Protein 3OC9 (pdb70)

CATH classification: 3.90.550.10

Radius of gyration: 22.31 Å; Cα contacts (8 Å, |Δi|>4): 814; chains: 1; bounding box: 50×55×75 Å

Secondary structure (DSSP, 8-state):
--B----GGGTS---HHHHHHHHHHHHTT-EEEEEE--SB-TTTT--SBGGG-EE-SSS-EEHHHHHHHHHHHHHHHHHHHH--S----EEEEEE-TTTHHHHHHHHHHTGGGGS-TTSEEEEEPPEEE-B-TTSPBPEEETTEE-EEE--GGGHHHHHHHTTHHHHHHHHT--EEEEE-TTBTT--SS-HHHHHHHHHTT-SEEEEEEE--STT-S--EEEEETTEEEEEPGGG--TTTT-B-TTS-BSS-EEEEEEEEEEHHHHHHHTT--PPPEEEEE---EE-TTSPEE--SS--EEEEE--GGGGGGG-S-EEEEE--HHHH--B----TTSSSSSHHHHHHHHHHHHHHHHHHTT-EEE-SS---EEE-TTT-SSSGGGGGGTT-EEES-EEE-

Organism: Entamoeba histolytica (strain ATCC 30459 / HM-1:IMSS / ABRM) (NCBI:txid294381)

Solvent-accessible surface area: 19913 Å² total; per-residue (Å²): 154,78,103,66,15,127,10,32,25,99,121,73,82,56,57,136,125,15,15,95,85,0,6,51,4,1,11,86,25,66,2,0,0,4,8,46,3,28,60,94,4,58,171,17,85,42,113,74,0,20,0,27,31,81,2,64,14,93,72,83,21,5,10,3,42,12,18,0,19,17,0,32,25,0,23,59,16,0,31,114,96,38,168,98,91,138,18,71,0,17,2,1,0,15,6,20,84,121,26,44,131,68,0,74,81,34,2,116,149,91,135,34,34,58,12,41,71,126,5,22,47,27,5,54,26,41,42,73,50,1,34,49,140,154,51,52,73,21,116,120,61,97,146,34,46,58,72,8,55,33,10,83,3,3,14,5,107,8,1,93,95,65,31,11,14,142,52,0,90,138,100,28,4,115,17,1,0,14,20,46,20,27,19,12,6,5,26,6,0,2,0,21,0,0,0,0,0,18,83,60,110,7,31,0,0,0,1,0,2,81,15,56,117,99,96,23,170,16,17,0,1,0,61,61,175,138,89,15,72,24,15,62,68,117,102,32,68,129,106,5,19,45,103,92,134,114,39,78,18,57,14,24,2,0,20,21,31,3,2,0,2,17,9,62,1,2,72,106,4,10,123,86,97,25,71,154,53,110,23,113,89,52,3,39,77,93,54,116,85,56,107,85,58,144,35,129,72,89,29,0,40,46,102,26,32,28,27,25,32,0,0,25,54,3,101,101,43,4,5,14,46,14,104,92,98,37,2,70,6,7,0,100,9,37,105,143,82,107,125,43,7,23,75,32,1,49,119,55,11,16,135,12,7,20,89,19,0,114,122,16,33,8,97,23,54,86,103,83,15,93,38,0,1,8,4,13,80,90,7,5,24,46,47,24,0,162,133,31,152,58,120,108,18,124,1,85,29,82,34,94

Sequence (400 aa):
TYQPVDITTNTIPVTKEHYYRGLEELISQGKTALITPAGGQGSRLLGFEHPKGMFVLPFEIIPKSIFQMMTSERLLRLQELASSEYSHQKNVMIHWFLLMTTNEETTIEEINNNYFKEHQYFGLSSEEQIIHCFPQGMLPVVDFNGKILYEKKDKPYMAPNGHGGLFKKALKDNGILEFMNEKGIKYSVAHNVDDNILCKDVDPNMIGYMDLLQSEICIKIVKKGFKEEKVGVLVKEQERIKVVEYYTELTDELNKQLSNGEFIIYNCGHISINGYSTSSSFLEKAAEYQLPYHIIAKKKVPFVNEQGIVIHPSENNGIKKEIFFFDVFPLATKVSIIFEIQRFIEFSALKNSLNESFDNVNTVKRRDWYRLNIYYLKKAGAIVDDSKSPICEISFRKSFEEEGLKEFKGKTIQLPFILQ

Nearest PDB structures (foldseek):
  3oc9-assembly1_A  TM=1.003E+00  e=1.406E-89  Entamoeba histolytica HM-1:IMSS
  8yp3-assembly4_D  TM=9.146E-01  e=4.774E-46  Spodoptera frugiperda
  1jvg-assembly1_B  TM=9.143E-01  e=2.271E-45  Homo sapiens
  1jvd-assembly1_B  TM=9.186E-01  e=1.548E-44  Homo sapiens
  1jvd-assembly1_A  TM=9.112E-01  e=2.927E-43  Homo sapiens

InterPro domains:
  IPR002618 UDPGP family [PF01704] (30-335)
  IPR029044 Nucleotide-diphospho-sugar transferases [G3DSA:3.90.550.10] (1-401)
  IPR029044 Nucleotide-diphospho-sugar transferases [SSF53448] (10-400)
  IPR039741 UDP-sugar pyrophosphorylase [PTHR11952] (19-397)

Structure (mmCIF, N/CA/C/O backbone):
data_3OC9
#
_entry.id   3OC9
#
_cell.length_a   76.520
_cell.length_b   77.540
_cell.length_c   86.870
_cell.angle_alpha   90.000
_cell.angle_beta   90.000
_cell.angle_gamma   90.000
#
_symmetry.space_group_name_H-M   'P 21 21 21'
#
loop_
_entity.id
_entity.type
_entity.pdbx_description
1 polymer 'UDP-N-acetylglucosamine pyrophosphorylase'
2 non-polymer 'SULFATE ION'
3 non-polymer 1,2-ETHANEDIOL
4 water water
#
loop_
_atom_site.group_PDB
_atom_site.id
_atom_site.type_symbol
_atom_site.label_atom_id
_atom_site.label_alt_id
_atom_site.label_comp_id
_atom_site.label_asym_id
_atom_site.label_entity_id
_atom_site.label_seq_id
_atom_site.pdbx_PDB_ins_code
_atom_site.Cartn_x
_atom_site.Cartn_y
_atom_site.Cartn_z
_atom_site.occupancy
_atom_site.B_iso_or_equiv
_atom_site.auth_seq_id
_atom_site.auth_comp_id
_atom_site.auth_asym_id
_atom_site.auth_atom_id
_atom_site.pdbx_PDB_model_num
ATOM 1 N N . THR A 1 6 ? 45.811 90.921 7.621 1.00 40.47 2 THR A N 1
ATOM 2 C CA . THR A 1 6 ? 47.290 90.873 7.412 1.00 39.74 2 THR A CA 1
ATOM 3 C C . THR A 1 6 ? 48.000 90.251 8.631 1.00 38.10 2 THR A C 1
ATOM 4 O O . THR A 1 6 ? 47.345 89.581 9.446 1.00 38.38 2 THR A O 1
ATOM 8 N N . TYR A 1 7 ? 49.315 90.454 8.760 1.00 35.70 3 TYR A N 1
ATOM 9 C CA . TYR A 1 7 ? 50.056 89.885 9.905 1.00 33.22 3 TYR A CA 1
ATOM 10 C C . TYR A 1 7 ? 49.734 90.598 11.234 1.00 31.52 3 TYR A C 1
ATOM 11 O O . TYR A 1 7 ? 49.523 91.828 11.267 1.00 30.89 3 TYR A O 1
ATOM 20 N N . GLN A 1 8 ? 49.675 89.819 12.323 1.00 29.28 4 GLN A N 1
ATOM 21 C CA . GLN A 1 8 ? 49.525 90.342 13.685 1.00 27.65 4 GLN A CA 1
ATOM 22 C C . GLN A 1 8 ? 50.642 89.787 14.612 1.00 25.71 4 GLN A C 1
ATOM 23 O O . GLN A 1 8 ? 51.175 88.706 14.336 1.00 23.95 4 GLN A O 1
ATOM 29 N N . PRO A 1 9 ? 51.004 90.531 15.683 1.00 25.27 5 PRO A N 1
ATOM 30 C CA . PRO A 1 9 ? 52.054 90.069 16.630 1.00 24.75 5 PRO A CA 1
ATOM 31 C C . PRO A 1 9 ? 51.674 88.791 17.401 1.00 24.17 5 PRO A C 1
ATOM 32 O O . PRO A 1 9 ? 50.482 88.481 17.553 1.00 24.51 5 PRO A O 1
ATOM 36 N N . VAL A 1 10 ? 52.690 88.089 17.906 1.00 22.62 6 VAL A N 1
ATOM 37 C CA . VAL A 1 10 ? 52.539 86.845 18.689 1.00 22.50 6 VAL A CA 1
ATOM 38 C C . VAL A 1 10 ? 52.967 87.114 20.153 1.00 22.96 6 VAL A C 1
ATOM 39 O O . VAL A 1 10 ? 54.065 87.632 20.372 1.00 24.33 6 VAL A O 1
ATOM 43 N N . ASP A 1 11 ? 52.133 86.754 21.141 1.00 22.77 7 ASP A N 1
ATOM 44 C CA . ASP A 1 11 ? 52.490 86.890 22.582 1.00 23.96 7 ASP A CA 1
ATOM 45 C C . ASP A 1 11 ? 53.348 85.700 23.086 1.00 22.53 7 ASP A C 1
ATOM 46 O O . ASP A 1 11 ? 53.078 84.534 22.735 1.00 22.75 7 ASP A O 1
ATOM 51 N N . ILE A 1 12 ? 54.347 86.006 23.921 1.00 21.58 8 ILE A N 1
ATOM 52 C CA . ILE A 1 12 ? 55.199 84.981 24.570 1.00 21.01 8 ILE A CA 1
ATOM 53 C C . ILE A 1 12 ? 54.408 84.418 25.754 1.00 21.26 8 ILE A C 1
ATOM 54 O O . ILE A 1 12 ? 54.090 85.155 26.688 1.00 21.68 8 ILE A O 1
ATOM 59 N N . THR A 1 13 ? 54.030 83.136 25.690 1.00 20.78 9 THR A N 1
ATOM 60 C CA . THR A 1 13 ? 53.146 82.536 26.708 1.00 20.32 9 THR A CA 1
ATOM 61 C C . THR A 1 13 ? 53.742 82.617 28.130 1.00 21.14 9 THR A C 1
ATOM 62 O O . THR A 1 13 ? 53.015 82.895 29.105 1.00 21.79 9 THR A O 1
ATOM 66 N N . THR A 1 14 ? 55.047 82.365 28.239 1.00 20.30 10 THR A N 1
ATOM 67 C CA . THR A 1 14 ? 55.783 82.375 29.538 1.00 22.21 10 THR A CA 1
ATOM 68 C C . THR A 1 14 ? 55.886 83.765 30.237 1.00 22.98 10 THR A C 1
ATOM 69 O O . THR A 1 14 ? 56.293 83.852 31.418 1.00 23.47 10 THR A O 1
ATOM 73 N N . ASN A 1 15 ? 55.506 84.843 29.544 1.00 23.09 11 ASN A N 1
ATOM 74 C CA . ASN A 1 15 ? 55.405 86.179 30.185 1.00 25.11 11 ASN A CA 1
ATOM 75 C C . ASN A 1 15 ? 54.272 86.239 31.237 1.00 26.25 11 ASN A C 1
ATOM 76 O O . ASN A 1 15 ? 54.398 86.931 32.268 1.00 27.68 11 ASN A O 1
ATOM 81 N N . THR A 1 16 ? 53.164 85.550 30.973 1.00 26.09 12 THR A N 1
ATOM 82 C CA . THR A 1 16 ? 51.982 85.603 31.871 1.00 27.85 12 THR A CA 1
ATOM 83 C C . THR A 1 16 ? 51.606 84.268 32.543 1.00 27.75 12 THR A C 1
ATOM 84 O O . THR A 1 16 ? 50.895 84.248 33.556 1.00 28.20 12 THR A O 1
ATOM 88 N N . ILE A 1 17 ? 52.054 83.157 31.954 1.00 27.29 13 ILE A N 1
ATOM 89 C CA . ILE A 1 17 ? 51.918 81.831 32.560 1.00 26.86 13 ILE A CA 1
ATOM 90 C C . ILE A 1 17 ? 53.343 81.300 32.823 1.00 26.55 13 ILE A C 1
ATOM 91 O O . ILE A 1 17 ? 54.005 80.755 31.928 1.00 25.39 13 ILE A O 1
ATOM 96 N N . PRO A 1 18 ? 53.840 81.472 34.057 1.00 27.15 14 PRO A N 1
ATOM 97 C CA . PRO A 1 18 ? 55.241 81.183 34.322 1.00 26.98 14 PRO A CA 1
ATOM 98 C C . PRO A 1 18 ? 55.547 79.671 34.339 1.00 26.06 14 PRO A C 1
ATOM 99 O O . PRO A 1 18 ? 54.645 78.862 34.600 1.00 25.03 14 PRO A O 1
ATOM 103 N N . VAL A 1 19 ? 56.797 79.329 34.020 1.00 26.24 15 VAL A N 1
ATOM 104 C CA . VAL A 1 19 ? 57.322 77.956 34.203 1.00 26.59 15 VAL A CA 1
ATOM 105 C C . VAL A 1 19 ? 57.657 77.766 35.686 1.00 27.05 15 VAL A C 1
ATOM 106 O O . VAL A 1 19 ? 58.485 78.508 36.246 1.00 28.38 15 VAL A O 1
ATOM 110 N N . THR A 1 20 ? 57.014 76.785 36.315 1.00 27.51 16 THR A N 1
ATOM 111 C CA . THR A 1 20 ? 57.115 76.580 37.777 1.00 28.21 16 THR A CA 1
ATOM 112 C C . THR A 1 20 ? 57.746 75.225 38.125 1.00 28.52 16 THR A C 1
ATOM 113 O O . THR A 1 20 ? 57.880 74.356 37.256 1.00 26.81 16 THR A O 1
ATOM 117 N N . LYS A 1 21 ? 58.079 75.021 39.404 1.00 29.37 17 LYS A N 1
ATOM 118 C CA . LYS A 1 21 ? 58.534 73.682 39.846 1.00 30.59 17 LYS A CA 1
ATOM 119 C C . LYS A 1 21 ? 57.495 72.565 39.633 1.00 30.64 17 LYS A C 1
ATOM 120 O O . LYS A 1 21 ? 57.885 71.411 39.380 1.00 30.60 17 LYS A O 1
ATOM 126 N N . GLU A 1 22 ? 56.195 72.887 39.713 1.00 31.31 18 GLU A N 1
ATOM 127 C CA . GLU A 1 22 ? 55.133 71.911 39.389 1.00 31.64 18 GLU A CA 1
ATOM 128 C C . GLU A 1 22 ? 55.324 71.335 37.957 1.00 30.50 18 GLU A C 1
ATOM 129 O O . GLU A 1 22 ? 55.200 70.109 37.748 1.00 29.26 18 GLU A O 1
ATOM 135 N N . HIS A 1 23 ? 55.659 72.205 36.997 1.00 28.60 19 HIS A N 1
ATOM 136 C CA . HIS A 1 23 ? 55.933 71.767 35.608 1.00 27.32 19 HIS A CA 1
ATOM 137 C C . HIS A 1 23 ? 57.152 70.829 35.513 1.00 26.74 19 HIS A C 1
ATOM 138 O O . HIS A 1 23 ? 57.089 69.791 34.829 1.00 26.06 19 HIS A O 1
ATOM 145 N N . TYR A 1 24 ? 58.252 71.195 36.180 1.00 25.91 20 TYR A N 1
ATOM 146 C CA . TYR A 1 24 ? 59.472 70.349 36.205 1.00 26.11 20 TYR A CA 1
ATOM 147 C C . TYR A 1 24 ? 59.172 68.919 36.706 1.00 26.53 20 TYR A C 1
ATOM 148 O O . TYR A 1 24 ? 59.559 67.930 36.070 1.00 25.11 20 TYR A O 1
ATOM 157 N N . TYR A 1 25 ? 58.492 68.802 37.850 1.00 27.72 21 TYR A N 1
ATOM 158 C CA . TYR A 1 25 ? 58.164 67.469 38.397 1.00 28.84 21 TYR A CA 1
ATOM 159 C C . TYR A 1 25 ? 57.147 66.658 37.579 1.00 28.26 21 TYR A C 1
ATOM 160 O O . TYR A 1 25 ? 57.243 65.425 37.529 1.00 28.52 21 TYR A O 1
ATOM 169 N N . ARG A 1 26 ? 56.199 67.328 36.919 1.00 27.41 22 ARG A N 1
ATOM 170 C CA . ARG A 1 26 ? 55.294 66.626 35.986 1.00 26.95 22 ARG A CA 1
ATOM 171 C C . ARG A 1 26 ? 56.075 66.055 34.778 1.00 25.77 22 ARG A C 1
ATOM 172 O O . ARG A 1 26 ? 55.750 64.969 34.253 1.00 24.37 22 ARG A O 1
ATOM 180 N N . GLY A 1 27 ? 57.103 66.794 34.347 1.00 24.78 23 GLY A N 1
ATOM 181 C CA . GLY A 1 27 ? 58.008 66.318 33.284 1.00 23.80 23 GLY A CA 1
ATOM 182 C C . GLY A 1 27 ? 58.754 65.041 33.691 1.00 23.85 23 GLY A C 1
ATOM 183 O O . GLY A 1 27 ? 58.801 64.078 32.919 1.00 22.99 23 GLY A O 1
ATOM 184 N N . LEU A 1 28 ? 59.337 65.031 34.892 1.00 23.92 24 LEU A N 1
ATOM 185 C CA . LEU A 1 28 ? 60.006 63.821 35.412 1.00 24.76 24 LEU A CA 1
ATOM 186 C C . LEU A 1 28 ? 59.039 62.620 35.521 1.00 25.45 24 LEU A C 1
ATOM 187 O O . LEU A 1 28 ? 59.426 61.483 35.218 1.00 24.65 24 LEU A O 1
ATOM 192 N N . GLU A 1 29 ? 57.796 62.873 35.944 1.00 26.26 25 GLU A N 1
ATOM 193 C CA A GLU A 1 29 ? 56.760 61.822 36.002 0.50 27.11 25 GLU A CA 1
ATOM 194 C CA B GLU A 1 29 ? 56.761 61.827 36.003 0.50 27.11 25 GLU A CA 1
ATOM 195 C C . GLU A 1 29 ? 56.471 61.204 34.623 1.00 26.64 25 GLU A C 1
ATOM 196 O O . GLU A 1 29 ? 56.436 59.969 34.471 1.00 26.41 25 GLU A O 1
ATOM 207 N N . LEU A 1 30 ? 56.265 62.052 33.615 1.00 25.52 26 LEU A N 1
ATOM 208 C CA . LEU A 1 30 ? 56.020 61.578 32.246 1.00 24.98 26 LEU A CA 1
ATOM 209 C C . LEU A 1 30 ? 57.210 60.797 31.644 1.00 24.62 26 LEU A C 1
ATOM 210 O O . LEU A 1 30 ? 56.999 59.763 30.977 1.00 24.87 26 LEU A O 1
ATOM 215 N N . ILE A 1 31 ? 58.442 61.272 31.879 1.00 23.29 27 ILE A N 1
ATOM 216 C CA . ILE A 1 31 ? 59.653 60.548 31.450 1.00 22.55 27 ILE A CA 1
ATOM 217 C C . ILE A 1 31 ? 59.698 59.153 32.127 1.00 23.59 27 ILE A C 1
ATOM 218 O O . ILE A 1 31 ? 59.928 58.145 31.455 1.00 22.72 27 ILE A O 1
ATOM 223 N N . SER A 1 32 ? 59.438 59.115 33.439 1.00 24.56 28 SER A N 1
ATOM 224 C CA . SER A 1 32 ? 59.432 57.844 34.213 1.00 26.44 28 SER A CA 1
ATOM 225 C C . SER A 1 32 ? 58.401 56.798 33.734 1.00 27.12 28 SER A C 1
ATOM 226 O O . SER A 1 32 ? 58.633 55.582 33.883 1.00 28.58 28 SER A O 1
ATOM 229 N N . GLN A 1 33 ? 57.282 57.261 33.163 1.00 27.45 29 GLN A N 1
ATOM 230 C CA . GLN A 1 33 ? 56.203 56.398 32.638 1.00 28.13 29 GLN A CA 1
ATOM 231 C C . GLN A 1 33 ? 56.439 55.898 31.200 1.00 27.73 29 GLN A C 1
ATOM 232 O O . GLN A 1 33 ? 55.592 55.192 30.633 1.00 28.49 29 GLN A O 1
ATOM 238 N N . GLY A 1 34 ? 57.592 56.250 30.627 1.00 26.96 30 GLY A N 1
ATOM 239 C CA . GLY A 1 34 ? 57.927 55.899 29.233 1.00 26.45 30 GLY A CA 1
ATOM 240 C C . GLY A 1 34 ? 57.126 56.658 28.179 1.00 25.99 30 GLY A C 1
ATOM 241 O O . GLY A 1 34 ? 56.859 56.140 27.083 1.00 26.10 30 GLY A O 1
ATOM 242 N N . LYS A 1 35 ? 56.750 57.898 28.493 1.00 25.17 31 LYS A N 1
ATOM 243 C CA . LYS A 1 35 ? 55.874 58.674 27.599 1.00 24.66 31 LYS A CA 1
ATOM 244 C C . LYS A 1 35 ? 56.600 59.752 26.763 1.00 23.24 31 LYS A C 1
ATOM 245 O O . LYS A 1 35 ? 55.928 60.584 26.153 1.00 22.70 31 LYS A O 1
ATOM 251 N N . THR A 1 36 ? 57.943 59.721 26.722 1.00 22.31 32 THR A N 1
ATOM 252 C CA . THR A 1 36 ? 58.745 60.763 26.007 1.00 21.57 32 THR A CA 1
ATOM 253 C C . THR A 1 36 ? 59.794 60.195 25.026 1.00 21.05 32 THR A C 1
ATOM 254 O O . THR A 1 36 ? 60.230 59.044 25.179 1.00 22.57 32 THR A O 1
ATOM 258 N N . ALA A 1 37 ? 60.218 61.016 24.051 1.00 20.11 33 ALA A N 1
ATOM 259 C CA . ALA A 1 37 ? 61.269 60.646 23.072 1.00 18.41 33 ALA A CA 1
ATOM 260 C C . ALA A 1 37 ? 62.076 61.855 22.578 1.00 17.85 33 ALA A C 1
ATOM 261 O O . ALA A 1 37 ? 61.590 63.007 22.664 1.00 17.93 33 ALA A O 1
ATOM 263 N N . LEU A 1 38 ? 63.278 61.586 22.037 1.00 17.44 34 LEU A N 1
ATOM 264 C CA . LEU A 1 38 ? 64.133 62.599 21.369 1.00 17.30 34 LEU A CA 1
ATOM 265 C C . LEU A 1 38 ? 64.197 62.333 19.844 1.00 17.94 34 LEU A C 1
ATOM 266 O O . LEU A 1 38 ? 64.288 61.169 19.434 1.00 17.57 34 LEU A O 1
ATOM 271 N N . ILE A 1 39 ? 64.141 63.399 19.026 1.00 17.02 35 ILE A N 1
ATOM 272 C CA . ILE A 1 39 ? 64.290 63.288 17.549 1.00 18.64 35 ILE A CA 1
ATOM 273 C C . ILE A 1 39 ? 65.411 64.231 17.080 1.00 19.34 35 ILE A C 1
ATOM 274 O O . ILE A 1 39 ? 65.328 65.431 17.349 1.00 19.17 35 ILE A O 1
ATOM 279 N N . THR A 1 40 ? 66.457 63.707 16.412 1.00 20.31 36 THR A N 1
ATOM 280 C CA . THR A 1 40 ? 67.512 64.599 15.840 1.00 23.11 36 THR A CA 1
ATOM 281 C C . THR A 1 40 ? 67.997 64.165 14.441 1.00 24.96 36 THR A C 1
ATOM 282 O O . THR A 1 40 ? 67.855 63.001 14.069 1.00 24.29 36 THR A O 1
ATOM 286 N N . PRO A 1 41 ? 68.590 65.094 13.661 1.00 27.09 37 PRO A N 1
ATOM 287 C CA . PRO A 1 41 ? 69.341 64.636 12.458 1.00 28.80 37 PRO A CA 1
ATOM 288 C C . PRO A 1 41 ? 70.807 64.267 12.767 1.00 30.76 37 PRO A C 1
ATOM 289 O O . PRO A 1 41 ? 71.402 64.801 13.718 1.00 31.02 37 PRO A O 1
ATOM 293 N N . ALA A 1 42 ? 71.399 63.369 11.977 1.00 31.34 38 ALA A N 1
ATOM 294 C CA . ALA A 1 42 ? 72.818 63.033 12.149 1.00 33.14 38 ALA A CA 1
ATOM 295 C C . ALA A 1 42 ? 73.713 64.187 11.685 1.00 34.48 38 ALA A C 1
ATOM 296 O O . ALA A 1 42 ? 74.885 64.332 12.134 1.00 32.70 38 ALA A O 1
ATOM 298 N N . GLY A 1 43 ? 73.140 64.988 10.782 1.00 35.83 39 GLY A N 1
ATOM 299 C CA . GLY A 1 43 ? 73.749 66.201 10.263 1.00 38.86 39 GLY A CA 1
ATOM 300 C C . GLY A 1 43 ? 74.267 65.989 8.855 1.00 41.06 39 GLY A C 1
ATOM 301 O O . GLY A 1 43 ? 74.484 64.852 8.427 1.00 42.55 39 GLY A O 1
ATOM 302 N N . GLY A 1 44 ? 74.466 67.083 8.127 1.00 42.71 40 GLY A N 1
ATOM 303 C CA . GLY A 1 44 ? 75.218 67.027 6.879 1.00 44.84 40 GLY A CA 1
ATOM 304 C C . GLY A 1 44 ? 76.673 66.743 7.207 1.00 46.26 40 GLY A C 1
ATOM 305 O O . GLY A 1 44 ? 77.032 66.564 8.371 1.00 46.43 40 GLY A O 1
ATOM 306 N N . GLN A 1 45 ? 77.517 66.694 6.185 1.00 48.22 41 GLN A N 1
ATOM 307 C CA . GLN A 1 45 ? 78.946 66.479 6.403 1.00 49.49 41 GLN A CA 1
ATOM 308 C C . GLN A 1 45 ? 79.565 67.710 7.091 1.00 50.07 41 GLN A C 1
ATOM 309 O O . GLN A 1 45 ? 79.187 68.849 6.790 1.00 50.19 41 GLN A O 1
ATOM 315 N N . GLY A 1 46 ? 80.488 67.480 8.028 1.00 50.23 42 GLY A N 1
ATOM 316 C CA . GLY A 1 46 ? 81.186 68.575 8.717 1.00 50.61 42 GLY A CA 1
ATOM 317 C C . GLY A 1 46 ? 82.304 69.214 7.899 1.00 51.58 42 GLY A C 1
ATOM 318 O O . GLY A 1 46 ? 83.393 69.476 8.420 1.00 51.74 42 GLY A O 1
ATOM 319 N N . SER A 1 47 ? 82.027 69.470 6.620 1.00 52.24 43 SER A N 1
ATOM 320 C CA . SER A 1 47 ? 83.034 69.942 5.659 1.00 53.30 43 SER A CA 1
ATOM 321 C C . SER A 1 47 ? 83.524 71.375 5.899 1.00 53.55 43 SER A C 1
ATOM 322 O O . SER A 1 47 ? 84.665 71.703 5.561 1.00 54.21 43 SER A O 1
ATOM 325 N N . ARG A 1 48 ? 82.666 72.219 6.473 1.00 52.91 44 ARG A N 1
ATOM 326 C CA . ARG A 1 48 ? 83.047 73.586 6.849 1.00 52.93 44 ARG A CA 1
ATOM 327 C C . ARG A 1 48 ? 84.143 73.534 7.911 1.00 52.52 44 ARG A C 1
ATOM 328 O O . ARG A 1 48 ? 85.000 74.425 7.994 1.00 53.05 44 ARG A O 1
ATOM 336 N N . LEU A 1 49 ? 84.091 72.478 8.719 1.00 51.61 45 LEU A N 1
ATOM 337 C CA A LEU A 1 49 ? 85.151 72.146 9.662 0.70 51.44 45 LEU A CA 1
ATOM 338 C CA B LEU A 1 49 ? 85.156 72.153 9.658 0.30 51.55 45 LEU A CA 1
ATOM 339 C C . LEU A 1 49 ? 86.159 71.270 8.902 1.00 52.00 45 LEU A C 1
ATOM 340 O O . LEU A 1 49 ? 86.095 71.167 7.674 1.00 52.30 45 LEU A O 1
ATOM 349 N N . GLY A 1 50 ? 87.093 70.632 9.598 1.00 51.72 46 GLY A N 1
ATOM 350 C CA . GLY A 1 50 ? 88.031 69.748 8.887 1.00 51.59 46 GLY A CA 1
ATOM 351 C C . GLY A 1 50 ? 87.502 68.342 8.615 1.00 50.62 46 GLY A C 1
ATOM 352 O O . GLY A 1 50 ? 88.282 67.432 8.339 1.00 51.24 46 GLY A O 1
ATOM 353 N N . PHE A 1 51 ? 86.178 68.175 8.643 1.00 48.92 47 PHE A N 1
ATOM 354 C CA . PHE A 1 51 ? 85.567 66.874 8.922 1.00 47.24 47 PHE A CA 1
ATOM 355 C C . PHE A 1 51 ? 84.664 66.310 7.810 1.00 46.57 47 PHE A C 1
ATOM 356 O O . PHE A 1 51 ? 83.516 66.735 7.639 1.00 45.68 47 PHE A O 1
ATOM 364 N N . GLU A 1 52 ? 85.178 65.329 7.070 1.00 45.92 48 GLU A N 1
ATOM 365 C CA . GLU A 1 52 ? 84.412 64.735 5.971 1.00 45.30 48 GLU A CA 1
ATOM 366 C C . GLU A 1 52 ? 83.604 63.503 6.423 1.00 43.60 48 GLU A C 1
ATOM 367 O O . GLU A 1 52 ? 83.763 62.393 5.886 1.00 43.79 48 GLU A O 1
ATOM 373 N N . HIS A 1 53 ? 82.733 63.728 7.410 1.00 40.84 49 HIS A N 1
ATOM 374 C CA . HIS A 1 53 ? 81.925 62.690 8.081 1.00 38.81 49 HIS A CA 1
ATOM 375 C C . HIS A 1 53 ? 80.678 63.383 8.663 1.00 36.58 49 HIS A C 1
ATOM 376 O O . HIS A 1 53 ? 80.678 64.615 8.794 1.00 36.26 49 HIS A O 1
ATOM 383 N N . PRO A 1 54 ? 79.618 62.613 9.023 1.00 34.51 50 PRO A N 1
ATOM 384 C CA . PRO A 1 54 ? 78.422 63.247 9.625 1.00 32.56 50 PRO A CA 1
ATOM 385 C C . PRO A 1 54 ? 78.767 64.070 10.874 1.00 30.98 50 PRO A C 1
ATOM 386 O O . PRO A 1 54 ? 79.587 63.649 11.685 1.00 30.55 50 PRO A O 1
ATOM 390 N N . LYS A 1 55 ? 78.131 65.233 11.015 1.00 29.78 51 LYS A N 1
ATOM 391 C CA . LYS A 1 55 ? 78.470 66.211 12.059 1.00 28.76 51 LYS A CA 1
ATOM 392 C C . LYS A 1 55 ? 78.450 65.656 13.499 1.00 26.98 51 LYS A C 1
ATOM 393 O O . LYS A 1 55 ? 79.254 66.068 14.332 1.00 26.82 51 LYS A O 1
ATOM 399 N N . GLY A 1 56 ? 77.537 64.728 13.799 1.00 25.23 52 GLY A N 1
ATOM 400 C CA . GLY A 1 56 ? 77.461 64.143 15.149 1.00 24.28 52 GLY A CA 1
ATOM 401 C C . GLY A 1 56 ? 78.741 63.438 15.616 1.00 24.22 52 GLY A C 1
ATOM 402 O O . GLY A 1 56 ? 78.975 63.272 16.824 1.00 23.65 52 GLY A O 1
ATOM 403 N N . MET A 1 57 ? 79.568 63.016 14.659 1.00 24.54 53 MET A N 1
ATOM 404 C CA . MET A 1 57 ? 80.827 62.295 14.956 1.00 25.49 53 MET A CA 1
ATOM 405 C C . MET A 1 57 ? 82.016 63.218 15.309 1.00 26.33 53 MET A C 1
ATOM 406 O O . MET A 1 57 ? 83.101 62.730 15.699 1.00 26.35 53 MET A O 1
ATOM 411 N N . PHE A 1 58 ? 81.816 64.533 15.160 1.00 26.32 54 PHE A N 1
ATOM 412 C CA . PHE A 1 58 ? 82.875 65.555 15.410 1.00 27.05 54 PHE A CA 1
ATOM 413 C C . PHE A 1 58 ? 83.294 65.622 16.866 1.00 27.24 54 PHE A C 1
ATOM 414 O O . PHE A 1 58 ? 82.444 65.748 17.746 1.00 25.94 54 PHE A O 1
ATOM 422 N N . VAL A 1 59 ? 84.609 65.546 17.118 1.00 27.60 55 VAL A N 1
ATOM 423 C CA . VAL A 1 59 ? 85.153 65.528 18.485 1.00 28.17 55 VAL A CA 1
ATOM 424 C C . VAL A 1 59 ? 85.486 66.955 18.978 1.00 28.31 55 VAL A C 1
ATOM 425 O O . VAL A 1 59 ? 86.401 67.601 18.454 1.00 29.06 55 VAL A O 1
ATOM 429 N N . LEU A 1 60 ? 84.752 67.434 19.983 1.00 28.41 56 LEU A N 1
ATOM 430 C CA . LEU A 1 60 ? 84.997 68.772 20.561 1.00 29.09 56 LEU A CA 1
ATOM 431 C C . LEU A 1 60 ? 86.336 68.829 21.336 1.00 29.23 56 LEU A C 1
ATOM 432 O O . LEU A 1 60 ? 86.573 68.002 22.208 1.00 29.20 56 LEU A O 1
ATOM 437 N N . PRO A 1 61 ? 87.200 69.832 21.048 1.00 30.17 57 PRO A N 1
ATOM 438 C CA . PRO A 1 6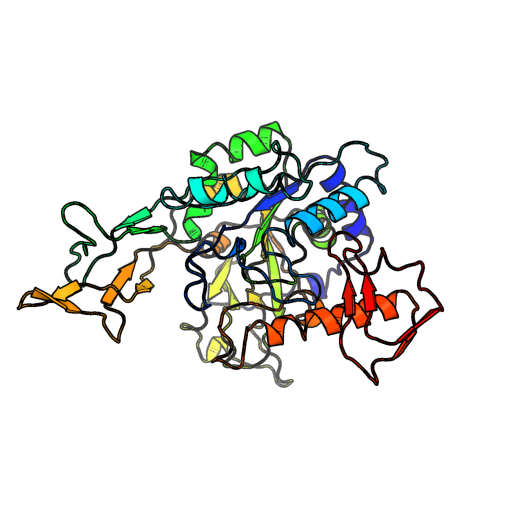1 ? 88.512 69.842 21.732 1.00 31.13 57 PRO A CA 1
ATOM 439 C C . PRO A 1 61 ? 88.506 70.409 23.165 1.00 31.04 57 PRO A C 1
ATOM 440 O O . PRO A 1 61 ? 89.220 71.378 23.446 1.00 31.75 57 PRO A O 1
ATOM 444 N N . PHE A 1 62 ? 87.741 69.787 24.062 1.00 30.28 58 PHE A N 1
ATOM 445 C CA . PHE A 1 62 ? 87.732 70.141 25.476 1.00 30.47 58 PHE A CA 1
ATOM 446 C C . PHE A 1 62 ? 88.973 69.528 26.162 1.00 30.77 58 PHE A C 1
ATOM 447 O O . PHE A 1 62 ? 89.738 68.780 25.519 1.00 31.90 58 PHE A O 1
ATOM 455 N N . GLU A 1 63 ? 89.167 69.820 27.447 1.00 30.69 59 GLU A N 1
ATOM 456 C CA . GLU A 1 63 ? 90.252 69.169 28.219 1.00 31.80 59 GLU A CA 1
ATOM 457 C C . GLU A 1 63 ? 90.065 67.644 28.248 1.00 31.32 59 GLU A C 1
ATOM 458 O O . GLU A 1 63 ? 91.048 66.887 28.233 1.00 31.70 59 GLU A O 1
ATOM 464 N N . ILE A 1 64 ? 88.802 67.219 28.304 1.00 30.57 60 ILE A N 1
ATOM 465 C CA A ILE A 1 64 ? 88.418 65.810 28.124 0.50 30.47 60 ILE A CA 1
ATOM 466 C CA B ILE A 1 64 ? 88.421 65.814 28.120 0.50 30.65 60 ILE A CA 1
ATOM 467 C C . ILE A 1 64 ? 87.591 65.725 26.825 1.00 30.13 60 ILE A C 1
ATOM 468 O O . ILE A 1 64 ? 86.404 66.085 26.807 1.00 29.28 60 ILE A O 1
ATOM 477 N N . PRO A 1 65 ? 88.212 65.268 25.717 1.00 30.63 61 PRO A N 1
ATOM 478 C CA . PRO A 1 65 ? 87.528 65.371 24.414 1.00 30.38 61 PRO A CA 1
ATOM 479 C C . PRO A 1 65 ? 86.388 64.366 24.210 1.00 29.83 61 PRO A C 1
ATOM 480 O O . PRO A 1 65 ? 86.588 63.158 24.414 1.00 30.00 61 PRO A O 1
ATOM 484 N N . LYS A 1 66 ? 85.227 64.871 23.785 1.00 28.98 62 LYS A N 1
ATOM 485 C CA . LYS A 1 66 ? 84.040 64.044 23.485 1.00 28.17 62 LYS A CA 1
ATOM 486 C C . LYS A 1 66 ? 83.323 64.476 22.197 1.00 27.31 62 LYS A C 1
ATOM 487 O O . LYS A 1 66 ? 83.317 65.658 21.857 1.00 26.63 62 LYS A O 1
ATOM 493 N N . SER A 1 67 ? 82.728 63.518 21.474 1.00 26.11 63 SER A N 1
ATOM 494 C CA . SER A 1 67 ? 81.939 63.841 20.273 1.00 25.21 63 SER A CA 1
ATOM 495 C C . SER A 1 67 ? 80.575 64.446 20.633 1.00 23.97 63 SER A C 1
ATOM 496 O O . SER A 1 67 ? 80.102 64.293 21.767 1.00 23.83 63 SER A O 1
ATOM 499 N N . ILE A 1 68 ? 79.950 65.103 19.654 1.00 23.20 64 ILE A N 1
ATOM 500 C CA . ILE A 1 68 ? 78.577 65.650 19.815 1.00 22.66 64 ILE A CA 1
ATOM 501 C C . ILE A 1 68 ? 77.592 64.514 20.174 1.00 21.96 64 ILE A C 1
ATOM 502 O O . ILE A 1 68 ? 76.776 64.652 21.111 1.00 21.61 64 ILE A O 1
ATOM 507 N N . PHE A 1 69 ? 77.668 63.392 19.447 1.00 22.65 65 PHE A N 1
ATOM 508 C CA . PHE A 1 69 ? 76.833 62.209 19.758 1.00 21.92 65 PHE A CA 1
ATOM 509 C C . PHE A 1 69 ? 77.035 61.695 21.201 1.00 22.31 65 PHE A C 1
ATOM 510 O O . PHE A 1 69 ? 76.047 61.313 21.855 1.00 21.98 65 PHE A O 1
ATOM 518 N N . GLN A 1 70 ? 78.289 61.665 21.692 1.00 21.96 66 GLN A N 1
ATOM 519 C CA . GLN A 1 70 ? 78.575 61.256 23.090 1.00 22.29 66 GLN A CA 1
ATOM 520 C C . GLN A 1 70 ? 77.936 62.211 24.144 1.00 22.03 66 GLN A C 1
ATOM 521 O O . GLN A 1 70 ? 77.416 61.727 25.160 1.00 21.60 66 GLN A O 1
ATOM 527 N N . MET A 1 71 ? 78.001 63.533 23.915 1.00 21.96 67 MET A N 1
ATOM 528 C CA A MET A 1 71 ? 77.339 64.552 24.772 0.50 22.15 67 MET A CA 1
ATOM 529 C CA B MET A 1 71 ? 77.361 64.489 24.837 0.50 21.45 67 MET A CA 1
ATOM 530 C C . MET A 1 71 ? 75.832 64.261 24.943 1.00 21.39 67 MET A C 1
ATOM 531 O O . MET A 1 71 ? 75.288 64.218 26.074 1.00 21.43 67 MET A O 1
ATOM 540 N N . THR A 1 72 ? 75.148 64.088 23.803 1.00 20.51 68 THR A N 1
ATOM 541 C CA . THR A 1 72 ? 73.707 63.756 23.794 1.00 20.15 68 THR A CA 1
ATOM 542 C C . THR A 1 72 ? 73.409 62.442 24.552 1.00 19.96 68 THR A C 1
ATOM 543 O O . THR A 1 72 ? 72.484 62.388 25.372 1.00 20.41 68 THR A O 1
ATOM 547 N N . SER A 1 73 ? 74.205 61.387 24.309 1.00 19.67 69 SER A N 1
ATOM 548 C CA . SER A 1 73 ? 74.034 60.119 25.039 1.00 20.14 69 SER A CA 1
ATOM 549 C C . SER A 1 73 ? 74.089 60.313 26.569 1.00 20.63 69 SER A C 1
ATOM 550 O O . SER A 1 73 ? 73.255 59.764 27.311 1.00 21.27 69 SER A O 1
ATOM 553 N N . GLU A 1 74 ? 75.053 61.110 27.025 1.00 20.97 70 GLU A N 1
ATOM 554 C CA . GLU A 1 74 ? 75.274 61.337 28.470 1.00 22.04 70 GLU A CA 1
ATOM 555 C C . GLU A 1 74 ? 74.139 62.153 29.133 1.00 21.34 70 GLU A C 1
ATOM 556 O O . GLU A 1 74 ? 73.721 61.857 30.273 1.00 21.01 70 GLU A O 1
ATOM 562 N N . ARG A 1 75 ? 73.616 63.151 28.414 1.00 20.61 71 ARG A N 1
ATOM 563 C CA . ARG A 1 75 ? 72.451 63.897 28.897 1.00 20.82 71 ARG A CA 1
ATOM 564 C C . ARG A 1 75 ? 71.194 62.998 29.031 1.00 20.38 71 ARG A C 1
ATOM 565 O O . ARG A 1 75 ? 70.467 63.107 30.022 1.00 20.75 71 ARG A O 1
ATOM 573 N N . LEU A 1 76 ? 70.936 62.111 28.058 1.00 19.81 72 LEU A N 1
ATOM 574 C CA . LEU A 1 76 ? 69.822 61.156 28.181 1.00 19.87 72 LEU A CA 1
ATOM 575 C C . LEU A 1 76 ? 69.991 60.216 29.402 1.00 20.89 72 LEU A C 1
ATOM 576 O O . LEU A 1 76 ? 69.020 59.955 30.133 1.00 20.99 72 LEU A O 1
ATOM 581 N N . LEU A 1 77 ? 71.213 59.718 29.627 1.00 20.80 73 LEU A N 1
ATOM 582 C CA . LEU A 1 77 ? 71.501 58.907 30.832 1.00 22.08 73 LEU A CA 1
ATOM 583 C C . LEU A 1 77 ? 71.184 59.649 32.156 1.00 22.23 73 LEU A C 1
ATOM 584 O O . LEU A 1 77 ? 70.594 59.064 33.084 1.00 23.32 73 LEU A O 1
ATOM 589 N N . ARG A 1 78 ? 71.516 60.939 32.221 1.00 22.23 74 ARG A N 1
ATOM 590 C CA . ARG A 1 78 ? 71.262 61.757 33.445 1.00 22.26 74 ARG A CA 1
ATOM 591 C C . ARG A 1 78 ? 69.768 62.050 33.669 1.00 22.32 74 ARG A C 1
ATOM 592 O O . ARG A 1 78 ? 69.282 62.001 34.811 1.00 22.38 74 ARG A O 1
ATOM 600 N N . LEU A 1 79 ? 69.052 62.374 32.581 1.00 20.99 75 LEU A N 1
ATOM 601 C CA . LEU A 1 79 ? 67.605 62.560 32.615 1.00 21.37 75 LEU A CA 1
ATOM 602 C C . LEU A 1 79 ? 66.868 61.287 33.064 1.00 22.07 75 LEU A C 1
ATOM 603 O O . LEU A 1 79 ? 65.945 61.359 33.893 1.00 22.57 75 LEU A O 1
ATOM 608 N N . GLN A 1 80 ? 67.278 60.122 32.549 1.00 21.90 76 GLN A N 1
ATOM 609 C CA . GLN A 1 80 ? 66.683 58.847 33.007 1.00 23.33 76 GLN A CA 1
ATOM 610 C C . GLN A 1 80 ? 66.867 58.634 34.529 1.00 24.59 76 GLN A C 1
ATOM 611 O O . GLN A 1 80 ? 65.939 58.199 35.220 1.00 24.62 76 GLN A O 1
ATOM 617 N N . GLU A 1 81 ? 68.063 58.956 35.010 1.00 24.93 77 GLU A N 1
ATOM 618 C CA . GLU A 1 81 ? 68.449 58.829 36.439 1.00 26.72 77 GLU A CA 1
ATOM 619 C C . GLU A 1 81 ? 67.607 59.737 37.358 1.00 26.61 77 GLU A C 1
ATOM 620 O O . GLU A 1 81 ? 67.095 59.276 38.381 1.00 27.29 77 GLU A O 1
ATOM 626 N N . LEU A 1 82 ? 67.446 61.006 36.981 1.00 25.43 78 LEU A N 1
ATOM 627 C CA . LEU A 1 82 ? 66.607 61.949 37.742 1.00 25.66 78 LEU A CA 1
ATOM 628 C C . LEU A 1 82 ? 65.137 61.491 37.858 1.00 26.50 78 LEU A C 1
ATOM 629 O O . LEU A 1 82 ? 64.528 61.574 38.950 1.00 26.57 78 LEU A O 1
ATOM 634 N N . ALA A 1 83 ? 64.573 61.022 36.742 1.00 25.64 79 ALA A N 1
ATOM 635 C CA . ALA A 1 83 ? 63.221 60.478 36.723 1.00 26.84 79 ALA A CA 1
ATOM 636 C C . ALA A 1 83 ? 63.089 59.225 37.612 1.00 28.09 79 ALA A C 1
ATOM 637 O O . ALA A 1 83 ? 62.061 59.049 38.289 1.00 28.70 79 ALA A O 1
ATOM 639 N N . SER A 1 84 ? 64.111 58.363 37.581 1.00 28.45 80 SER A N 1
ATOM 640 C CA A SER A 1 84 ? 64.112 57.131 38.392 0.70 29.52 80 SER A CA 1
ATOM 641 C CA B SER A 1 84 ? 64.154 57.138 38.395 0.30 29.39 80 SER A CA 1
ATOM 642 C C . SER A 1 84 ? 64.167 57.441 39.892 1.00 30.38 80 SER A C 1
ATOM 643 O O . SER A 1 84 ? 63.448 56.804 40.685 1.00 31.05 80 SER A O 1
ATOM 648 N N . GLU A 1 85 ? 64.995 58.413 40.279 1.00 30.81 81 GLU A N 1
ATOM 649 C CA . GLU A 1 85 ? 65.116 58.820 41.691 1.00 32.51 81 GLU A CA 1
ATOM 650 C C . GLU A 1 85 ? 63.824 59.466 42.227 1.00 33.34 81 GLU A C 1
ATOM 651 O O . GLU A 1 85 ? 63.467 59.289 43.405 1.00 33.51 81 GLU A O 1
ATOM 657 N N . TYR A 1 86 ? 63.126 60.204 41.357 1.00 32.73 82 TYR A N 1
ATOM 658 C CA . TYR A 1 86 ? 61.860 60.854 41.706 1.00 33.74 82 TYR A CA 1
ATOM 659 C C . TYR A 1 86 ? 60.688 59.874 41.902 1.00 34.70 82 TYR A C 1
ATOM 660 O O . TYR A 1 86 ? 59.967 59.952 42.906 1.00 35.70 82 TYR A O 1
ATOM 669 N N . SER A 1 87 ? 60.524 58.953 40.953 1.00 34.37 83 SER A N 1
ATOM 670 C CA . SER A 1 87 ? 59.389 58.028 40.897 1.00 35.73 83 SER A CA 1
ATOM 671 C C . SER A 1 87 ? 59.595 56.704 41.650 1.00 37.26 83 SER A C 1
ATOM 672 O O . SER A 1 87 ? 58.631 55.976 41.885 1.00 37.84 83 SER A O 1
ATOM 675 N N . HIS A 1 88 ? 60.848 56.394 41.977 1.00 38.50 84 HIS A N 1
ATOM 676 C CA . HIS A 1 88 ? 61.267 55.074 42.493 1.00 41.00 84 HIS A CA 1
ATOM 677 C C . HIS A 1 88 ? 61.053 53.907 41.505 1.00 41.79 84 HIS A C 1
ATOM 678 O O . HIS A 1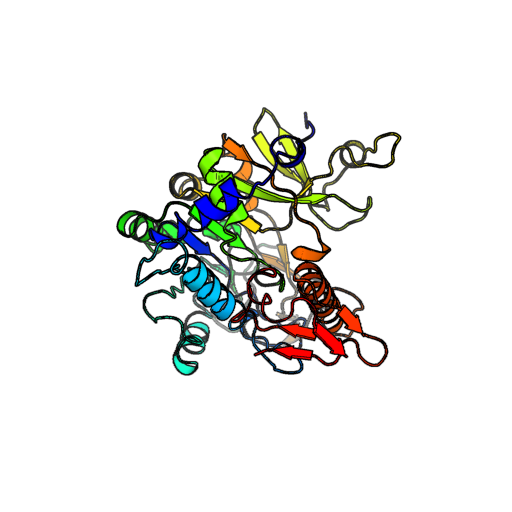 88 ? 60.991 52.733 41.916 1.00 42.75 84 HIS A O 1
ATOM 685 N N . GLN A 1 89 ? 60.952 54.237 40.216 1.00 41.89 85 GLN A N 1
ATOM 686 C CA . GLN A 1 89 ? 60.773 53.261 39.127 1.00 42.96 85 GLN A CA 1
ATOM 687 C C . GLN A 1 89 ? 62.137 52.765 38.640 1.00 42.29 85 GLN A C 1
ATOM 688 O O . GLN A 1 89 ? 63.005 53.567 38.300 1.00 40.98 85 GLN A O 1
ATOM 694 N N . LYS A 1 90 ? 62.318 51.441 38.609 1.00 42.61 86 LYS A N 1
ATOM 695 C CA . LYS A 1 90 ? 63.640 50.827 38.377 1.00 42.42 86 LYS A CA 1
ATOM 696 C C . LYS A 1 90 ? 64.233 5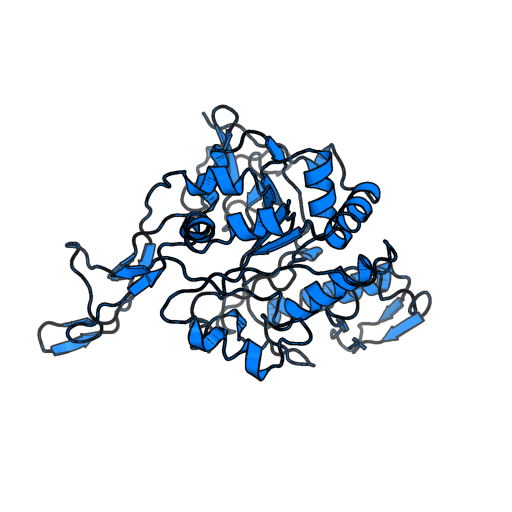1.056 36.982 1.00 41.50 86 LYS A C 1
ATOM 697 O O . LYS A 1 90 ? 65.400 51.460 36.859 1.00 42.65 86 LYS A O 1
ATOM 699 N N . ASN A 1 91 ? 63.454 50.770 35.943 1.00 39.97 87 ASN A N 1
ATOM 700 C CA . ASN A 1 91 ? 63.944 50.898 34.577 1.00 38.25 87 ASN A CA 1
ATOM 701 C C . ASN A 1 91 ? 63.198 52.043 33.904 1.00 35.94 87 ASN A C 1
ATOM 702 O O . ASN A 1 91 ? 61.979 51.971 33.709 1.00 37.39 87 ASN A O 1
ATOM 707 N N . VAL A 1 92 ? 63.926 53.104 33.587 1.00 32.21 88 VAL A N 1
ATOM 708 C CA . VAL A 1 92 ? 63.347 54.249 32.863 1.00 29.17 88 VAL A CA 1
ATOM 709 C C . VAL A 1 92 ? 64.081 54.401 31.517 1.00 27.48 88 VAL A C 1
ATOM 710 O O . VAL A 1 92 ? 65.320 54.432 31.490 1.00 25.80 88 VAL A O 1
ATOM 714 N N . MET A 1 93 ? 63.323 54.493 30.415 1.00 26.44 89 MET A N 1
ATOM 715 C CA . MET A 1 93 ? 63.918 54.537 29.054 1.00 25.94 89 MET A CA 1
ATOM 716 C C . MET A 1 93 ? 63.397 55.706 28.200 1.00 24.43 89 MET A C 1
ATOM 717 O O . MET A 1 93 ? 62.184 55.875 28.078 1.00 25.39 89 MET A O 1
ATOM 722 N N . ILE A 1 94 ? 64.315 56.492 27.626 1.00 23.05 90 ILE A N 1
ATOM 723 C CA . ILE A 1 94 ? 63.982 57.496 26.577 1.00 21.77 90 ILE A CA 1
ATOM 724 C C . ILE A 1 94 ? 64.433 57.006 25.178 1.00 21.60 90 ILE A C 1
ATOM 725 O O . ILE A 1 94 ? 65.625 56.948 24.910 1.00 21.35 90 ILE A O 1
ATOM 730 N N . HIS A 1 95 ? 63.492 56.662 24.292 1.00 20.60 91 HIS A N 1
ATOM 731 C CA . HIS A 1 95 ? 63.831 56.240 22.913 1.00 21.20 91 HIS A CA 1
ATOM 732 C C . HIS A 1 95 ? 64.327 57.453 22.065 1.00 20.57 91 HIS A C 1
ATOM 733 O O . HIS A 1 95 ? 63.810 58.566 22.230 1.00 20.44 91 HIS A O 1
ATOM 740 N N . TRP A 1 96 ? 65.324 57.227 21.191 1.00 19.89 92 TRP A N 1
ATOM 741 C CA . TRP A 1 96 ? 66.002 58.272 20.382 1.00 19.08 92 TRP A CA 1
ATOM 742 C C . TRP A 1 96 ? 65.938 57.893 18.893 1.00 19.24 92 TRP A C 1
ATOM 743 O O . TRP A 1 96 ? 66.485 56.849 18.495 1.00 19.02 92 TRP A O 1
ATOM 754 N N . PHE A 1 97 ? 65.264 58.732 18.091 1.00 18.37 93 PHE A N 1
ATOM 755 C CA . PHE A 1 97 ? 65.082 58.492 16.640 1.00 19.60 93 PHE A CA 1
ATOM 756 C C . PHE A 1 97 ? 66.025 59.455 15.878 1.00 20.01 93 PHE A C 1
ATOM 757 O O . PHE A 1 97 ? 65.925 60.685 16.038 1.00 19.14 93 PHE A O 1
ATOM 765 N N . LEU A 1 98 ? 66.932 58.884 15.069 1.00 19.69 94 LEU A N 1
ATOM 766 C CA A LEU A 1 98 ? 67.980 59.661 14.391 0.70 20.60 94 LEU A CA 1
ATOM 767 C CA B LEU A 1 98 ? 68.002 59.633 14.392 0.30 20.19 94 LEU A CA 1
ATOM 768 C C . LEU A 1 98 ? 67.789 59.616 12.885 1.00 20.88 94 LEU A C 1
ATOM 769 O O . LEU A 1 98 ? 67.924 58.554 12.267 1.00 21.32 94 LEU A O 1
ATOM 778 N N . MET A 1 99 ? 67.471 60.773 12.294 1.00 20.51 95 MET A N 1
ATOM 779 C CA . MET A 1 99 ? 67.209 60.843 10.827 1.00 21.33 95 MET A CA 1
ATOM 780 C C . MET A 1 99 ? 68.495 60.923 9.996 1.00 21.86 95 MET A C 1
ATOM 781 O O . MET A 1 99 ? 69.341 61.803 10.220 1.00 21.57 95 MET A O 1
ATOM 786 N N . THR A 1 100 ? 68.621 59.973 9.059 1.00 22.94 96 THR A N 1
ATOM 787 C CA A THR A 1 100 ? 69.791 59.906 8.179 0.70 23.84 96 THR A CA 1
ATOM 788 C CA B THR A 1 100 ? 69.784 59.767 8.202 0.30 23.38 96 THR A CA 1
ATOM 789 C C . THR A 1 100 ? 69.331 59.651 6.730 1.00 24.37 96 THR A C 1
ATOM 790 O O . THR A 1 100 ? 68.211 60.043 6.364 1.00 24.18 96 THR A O 1
ATOM 797 N N . ASN A 1 101 ? 70.180 59.063 5.893 1.00 25.76 97 ASN A N 1
ATOM 798 C CA . ASN A 1 101 ? 69.797 58.739 4.495 1.00 27.56 97 ASN A CA 1
ATOM 799 C C . ASN A 1 101 ? 70.509 57.463 4.022 1.00 28.93 97 ASN A C 1
ATOM 800 O O . ASN A 1 101 ? 71.346 56.917 4.753 1.00 28.52 97 ASN A O 1
ATOM 805 N N . GLU A 1 102 ? 70.168 56.966 2.828 1.00 30.58 98 GLU A N 1
ATOM 806 C CA . GLU A 1 102 ? 70.791 55.733 2.313 1.00 32.02 98 GLU A CA 1
ATOM 807 C C . GLU A 1 102 ? 72.322 55.784 2.190 1.00 32.76 98 GLU A C 1
ATOM 808 O O . GLU A 1 102 ? 72.986 54.743 2.310 1.00 33.35 98 GLU A O 1
ATOM 810 N N . GLU A 1 103 ? 72.888 56.966 1.955 1.00 33.06 99 GLU A N 1
ATOM 811 C CA . GLU A 1 103 ? 74.342 57.107 1.772 1.00 34.11 99 GLU A CA 1
ATOM 812 C C . GLU A 1 103 ? 75.165 57.037 3.074 1.00 33.67 99 GLU A C 1
ATOM 813 O O . GLU A 1 103 ? 76.357 56.701 3.038 1.00 34.38 99 GLU A O 1
ATOM 819 N N . THR A 1 104 ? 74.526 57.338 4.211 1.00 32.34 100 THR A N 1
ATOM 820 C CA A THR A 1 104 ? 75.260 57.464 5.477 0.70 31.79 100 THR A CA 1
ATOM 821 C CA B THR A 1 104 ? 75.203 57.531 5.492 0.30 31.29 100 THR A CA 1
ATOM 822 C C . THR A 1 104 ? 74.795 56.541 6.612 1.00 30.60 100 THR A C 1
ATOM 823 O O . THR A 1 104 ? 75.472 56.440 7.646 1.00 30.26 100 THR A O 1
ATOM 830 N N . ILE A 1 105 ? 73.673 55.843 6.432 1.00 29.56 101 ILE A N 1
ATOM 831 C CA . ILE A 1 105 ? 73.107 54.993 7.504 1.00 28.41 101 ILE A CA 1
ATOM 832 C C . ILE A 1 105 ? 74.041 53.879 8.060 1.00 28.99 101 ILE A C 1
ATOM 833 O O . ILE A 1 105 ? 74.103 53.646 9.289 1.00 27.56 101 ILE A O 1
ATOM 838 N N . GLU A 1 106 ? 74.771 53.196 7.177 1.00 29.84 102 GLU A N 1
ATOM 839 C CA . GLU A 1 106 ? 75.675 52.130 7.638 1.00 30.95 102 GLU A CA 1
ATOM 840 C C . GLU A 1 106 ? 76.828 52.679 8.509 1.00 30.39 102 GLU A C 1
ATOM 841 O O . GLU A 1 106 ? 77.167 52.087 9.553 1.00 30.15 102 GLU A O 1
ATOM 847 N N . GLU A 1 107 ? 77.422 53.802 8.085 1.00 30.08 103 GLU A N 1
ATOM 848 C CA . GLU A 1 107 ? 78.529 54.440 8.835 1.00 29.76 103 GLU A CA 1
ATOM 849 C C . GLU A 1 107 ? 78.106 54.885 10.265 1.00 28.48 103 GLU A C 1
ATOM 850 O O . GLU A 1 107 ? 78.850 54.695 11.242 1.00 27.32 103 GLU A O 1
ATOM 856 N N . ILE A 1 108 ? 76.903 55.445 10.388 1.00 27.22 104 ILE A N 1
ATOM 857 C CA . ILE A 1 108 ? 76.397 55.874 11.704 1.00 26.62 104 ILE A CA 1
ATOM 858 C C . ILE A 1 108 ? 76.080 54.689 12.633 1.00 26.44 104 ILE A C 1
ATOM 859 O O . ILE A 1 108 ? 76.448 54.699 13.808 1.00 25.36 104 ILE A O 1
ATOM 864 N N . ASN A 1 109 ? 75.426 53.654 12.099 1.00 26.38 105 ASN A N 1
ATOM 865 C CA . ASN A 1 109 ? 75.165 52.430 12.866 1.00 26.74 105 ASN A CA 1
ATOM 866 C C . ASN A 1 109 ? 76.461 51.786 13.408 1.00 26.55 105 ASN A C 1
ATOM 867 O O . ASN A 1 109 ? 76.522 51.385 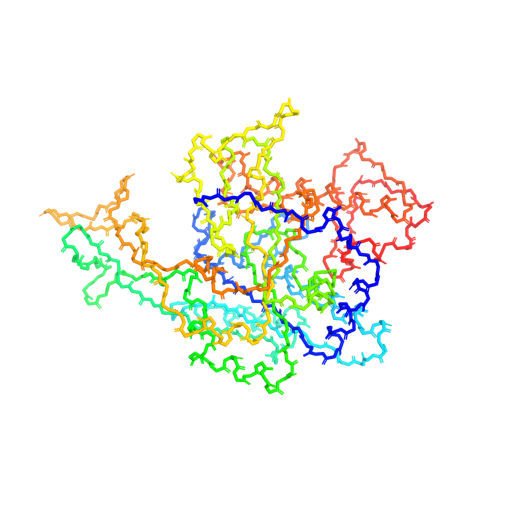14.582 1.00 25.35 105 ASN A O 1
ATOM 872 N N . ASN A 1 110 ? 77.487 51.715 12.554 1.00 27.26 106 ASN A N 1
ATOM 873 C CA A ASN A 1 110 ? 78.790 51.173 12.954 0.50 27.45 106 ASN A CA 1
ATOM 874 C CA B ASN A 1 110 ? 78.806 51.188 12.930 0.50 27.40 106 ASN A CA 1
ATOM 875 C C . ASN A 1 110 ? 79.467 52.020 14.040 1.00 26.99 106 ASN A C 1
ATOM 876 O O . ASN A 1 110 ? 80.102 51.469 14.950 1.00 26.86 106 ASN A O 1
ATOM 885 N N . TYR A 1 111 ? 79.324 53.350 13.953 1.00 26.18 107 TYR A N 1
ATOM 886 C CA . TYR A 1 111 ? 79.916 54.275 14.937 1.00 25.70 107 TYR A CA 1
ATOM 887 C C . TYR A 1 111 ? 79.369 54.000 16.348 1.00 25.50 107 TYR A C 1
ATOM 888 O O . TYR A 1 111 ? 80.152 53.850 17.299 1.00 25.22 107 TYR A O 1
ATOM 897 N N . PHE A 1 112 ? 78.042 53.879 16.480 1.00 24.43 108 PHE A N 1
ATOM 898 C CA . PHE A 1 112 ? 77.434 53.561 17.790 1.00 24.03 108 PHE A CA 1
ATOM 899 C C . PHE A 1 112 ? 77.816 52.151 18.328 1.00 24.56 108 PHE A C 1
ATOM 900 O O . PHE A 1 112 ? 78.159 51.990 19.510 1.00 24.24 108 PHE A O 1
ATOM 908 N N . LYS A 1 113 ? 77.764 51.136 17.463 1.00 24.73 109 LYS A N 1
ATOM 909 C CA . LYS A 1 113 ? 78.061 49.744 17.867 1.00 25.26 109 LYS A CA 1
ATOM 910 C C . LYS A 1 113 ? 79.486 49.579 18.417 1.00 26.35 109 LYS A C 1
ATOM 911 O O . LYS A 1 113 ? 79.708 48.955 19.469 1.00 26.29 109 LYS A O 1
ATOM 917 N N . GLU A 1 114 ? 80.456 50.122 17.707 1.00 26.51 110 GLU A N 1
ATOM 918 C CA . GLU A 1 114 ? 81.848 49.952 18.160 1.00 27.68 110 GLU A CA 1
ATOM 919 C C . GLU A 1 114 ? 82.241 50.838 19.359 1.00 27.93 110 GLU A C 1
ATOM 920 O O . GLU A 1 114 ? 83.291 50.616 19.984 1.00 28.30 110 GLU A O 1
ATOM 926 N N . HIS A 1 115 ? 81.376 51.794 19.724 1.00 27.57 111 HIS A N 1
ATOM 927 C CA . HIS A 1 115 ? 81.544 52.534 20.984 1.00 27.12 111 HIS A CA 1
ATOM 928 C C . HIS A 1 115 ? 80.633 52.006 22.122 1.00 27.11 111 HIS A C 1
ATOM 929 O O . HIS A 1 115 ? 80.486 52.671 23.156 1.00 26.49 111 HIS A O 1
ATOM 936 N N . GLN A 1 116 ? 80.057 50.806 21.945 1.00 26.45 112 GLN A N 1
ATOM 937 C CA . GLN A 1 116 ? 79.121 50.183 22.923 1.00 27.50 112 GLN A CA 1
ATOM 938 C C . GLN A 1 116 ? 78.039 51.186 23.395 1.00 27.13 112 GLN A C 1
ATOM 939 O O . GLN A 1 116 ? 77.670 51.236 24.585 1.00 26.87 112 GLN A O 1
ATOM 945 N N . TYR A 1 117 ? 77.545 51.967 22.427 1.00 26.75 113 TYR A N 1
ATOM 946 C CA . TYR A 1 117 ? 76.445 52.953 22.604 1.00 26.89 113 TYR A CA 1
ATOM 947 C C . TYR A 1 117 ? 76.633 54.032 23.690 1.00 26.33 113 TYR A C 1
ATOM 948 O O . TYR A 1 117 ? 75.654 54.648 24.145 1.00 25.54 113 TYR A O 1
ATOM 957 N N . PHE A 1 118 ? 77.889 54.299 24.061 1.00 25.22 114 PHE A N 1
ATOM 958 C CA . PHE A 1 118 ? 78.231 55.238 25.141 1.00 25.41 114 PHE A CA 1
ATOM 959 C C . PHE A 1 118 ? 77.464 54.971 26.453 1.00 25.70 114 PHE A C 1
ATOM 960 O O . PHE A 1 118 ? 77.249 55.883 27.252 1.00 25.53 114 PHE A O 1
ATOM 968 N N . GLY A 1 119 ? 77.088 53.712 26.690 1.00 25.73 115 GLY A N 1
ATOM 969 C CA . GLY A 1 119 ? 76.370 53.353 27.929 1.00 25.49 115 GLY A CA 1
ATOM 970 C C . GLY A 1 119 ? 74.847 53.268 27.835 1.00 24.80 115 GLY A C 1
ATOM 971 O O . GLY A 1 119 ? 74.193 52.848 28.798 1.00 24.71 115 GLY A O 1
ATOM 972 N N . LEU A 1 120 ? 74.281 53.676 26.691 1.00 24.29 116 LEU A N 1
ATOM 973 C CA . LEU A 1 120 ? 72.850 53.433 26.378 1.00 23.62 116 LEU A CA 1
ATOM 974 C C . LEU A 1 120 ? 72.600 51.962 25.995 1.00 25.11 116 LEU A C 1
ATOM 975 O O . LEU A 1 120 ? 73.557 51.181 25.853 1.00 24.80 116 LEU A O 1
ATOM 980 N N . SER A 1 121 ? 71.324 51.580 25.882 1.00 25.00 117 SER A N 1
ATOM 981 C CA . SER A 1 121 ? 70.942 50.243 25.392 1.00 26.45 117 SER A CA 1
ATOM 982 C C . SER A 1 121 ? 70.776 50.212 23.872 1.00 26.69 117 SER A C 1
ATOM 983 O O . SER A 1 121 ? 70.240 51.156 23.279 1.00 25.69 117 SER A O 1
ATOM 986 N N . SER A 1 122 ? 71.190 49.111 23.237 1.00 27.41 118 SER A N 1
ATOM 987 C CA . SER A 1 122 ? 70.933 48.932 21.792 1.00 27.79 118 SER A CA 1
ATOM 988 C C . SER A 1 122 ? 69.441 48.984 21.424 1.00 27.38 118 SER A C 1
ATOM 989 O O . SER A 1 122 ? 69.092 49.236 20.268 1.00 28.40 118 SER A O 1
ATOM 992 N N . GLU A 1 123 ? 68.579 48.760 22.420 1.00 26.54 119 GLU A N 1
ATOM 993 C CA A GLU A 1 123 ? 67.138 48.712 22.178 0.50 26.49 119 GLU A CA 1
ATOM 994 C CA B GLU A 1 123 ? 67.114 48.714 22.280 0.50 26.39 119 GLU A CA 1
ATOM 995 C C . GLU A 1 123 ? 66.506 50.098 22.026 1.00 25.52 119 GLU A C 1
ATOM 996 O O . GLU A 1 123 ? 65.375 50.206 21.535 1.00 25.15 119 GLU A O 1
ATOM 1007 N N . GLN A 1 124 ? 67.244 51.147 22.406 1.00 24.06 120 GLN A N 1
ATOM 1008 C CA . GLN A 1 124 ? 66.701 52.540 22.415 1.00 23.13 120 GLN A CA 1
ATOM 1009 C C . GLN A 1 124 ? 67.204 53.512 21.339 1.00 23.13 120 GLN A C 1
ATOM 1010 O O . GLN A 1 124 ? 66.736 54.650 21.293 1.00 22.71 120 GLN A O 1
ATOM 1016 N N . ILE A 1 125 ? 68.148 53.078 20.490 1.00 22.82 121 ILE A N 1
ATOM 1017 C CA A ILE A 1 125 ? 68.723 53.904 19.406 0.50 22.79 121 ILE A CA 1
ATOM 1018 C CA B ILE A 1 125 ? 68.644 53.951 19.427 0.50 22.60 121 ILE A CA 1
ATOM 1019 C C . ILE A 1 125 ? 68.133 53.442 18.076 1.00 22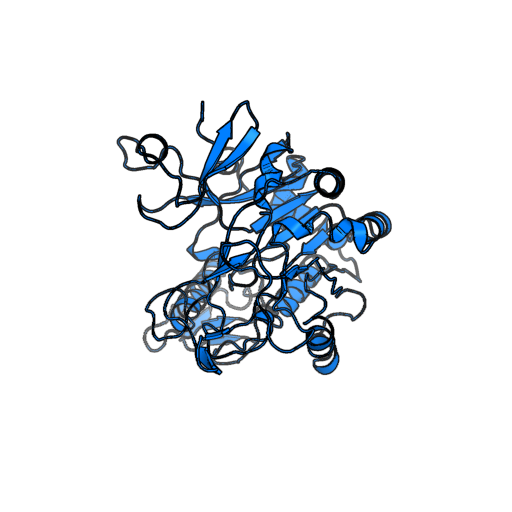.57 121 ILE A C 1
ATOM 1020 O O . ILE A 1 125 ? 68.253 52.260 17.756 1.00 22.66 121 ILE A O 1
ATOM 1029 N N . HIS A 1 126 ? 67.522 54.357 17.300 1.00 21.69 122 HIS A N 1
ATOM 1030 C CA . HIS A 1 126 ? 66.831 53.981 16.041 1.00 22.60 122 HIS A CA 1
ATOM 1031 C C . HIS A 1 126 ? 67.161 54.909 14.853 1.00 22.97 122 HIS A C 1
ATOM 1032 O O . HIS A 1 126 ? 66.525 55.973 14.696 1.00 21.57 122 HIS A O 1
ATOM 1039 N N . CYS A 1 127 ? 68.103 54.490 14.000 1.00 22.74 123 CYS A N 1
ATOM 1040 C CA . CYS A 1 127 ? 68.440 55.255 12.778 1.00 23.62 123 CYS A CA 1
ATOM 1041 C C . CYS A 1 127 ? 67.433 54.944 11.658 1.00 23.37 123 CYS A C 1
ATOM 1042 O O . CYS A 1 127 ? 67.100 53.759 11.421 1.00 24.09 123 CYS A O 1
ATOM 1045 N N . PHE A 1 128 ? 66.915 55.989 11.000 1.00 23.12 124 PHE A N 1
ATOM 1046 C CA . PHE A 1 128 ? 65.946 55.838 9.864 1.00 22.92 124 PHE A CA 1
ATOM 1047 C C . PHE A 1 128 ? 66.236 56.773 8.667 1.00 23.42 124 PHE A C 1
ATOM 1048 O O . PHE A 1 128 ? 66.676 57.903 8.861 1.00 22.17 124 PHE A O 1
ATOM 1056 N N . PRO A 1 129 ? 65.981 56.310 7.412 1.00 24.32 125 PRO A N 1
ATOM 1057 C CA . PRO A 1 129 ? 66.328 57.186 6.272 1.00 24.66 125 PRO A CA 1
ATOM 1058 C C . PRO A 1 129 ? 65.196 58.106 5.782 1.00 24.64 125 PRO A C 1
ATOM 1059 O O . PRO A 1 129 ? 64.025 57.713 5.812 1.00 24.98 125 PRO A O 1
ATOM 1063 N N . GLN A 1 130 ? 65.556 59.316 5.347 1.00 24.59 126 GLN A N 1
ATOM 1064 C CA . GLN A 1 130 ? 64.639 60.219 4.601 1.00 25.13 126 GLN A CA 1
ATOM 1065 C C . GLN A 1 130 ? 64.892 60.085 3.087 1.00 25.72 126 GLN A C 1
ATOM 1066 O O . GLN A 1 130 ? 65.921 59.525 2.667 1.00 25.72 126 GLN A O 1
ATOM 1072 N N . GLY A 1 131 ? 63.961 60.586 2.275 1.00 26.44 127 GLY A N 1
ATOM 1073 C CA . GLY A 1 131 ? 64.113 60.588 0.804 1.00 26.71 127 GLY A CA 1
ATOM 1074 C C . GLY A 1 131 ? 65.240 61.484 0.296 1.00 26.56 127 GLY A C 1
ATOM 1075 O O . GLY A 1 131 ? 65.617 62.448 0.961 1.00 26.45 127 GLY A O 1
ATOM 1076 N N . MET A 1 132 ? 65.784 61.144 -0.876 1.00 27.28 128 MET A N 1
ATOM 1077 C CA . MET A 1 132 ? 66.797 61.953 -1.582 1.00 27.84 128 MET A CA 1
ATOM 1078 C C . MET A 1 132 ? 66.334 62.252 -3.015 1.00 28.39 128 MET A C 1
ATOM 1079 O O . MET A 1 132 ? 65.502 61.512 -3.555 1.00 29.41 128 MET A O 1
ATOM 1084 N N . LEU A 1 133 ? 66.874 63.321 -3.617 1.00 28.77 129 LEU A N 1
ATOM 1085 C CA . LEU A 1 133 ? 66.614 63.699 -5.031 1.00 29.03 129 LEU A CA 1
ATOM 1086 C C . LEU A 1 133 ? 67.916 64.096 -5.760 1.00 29.17 129 LEU A C 1
ATOM 1087 O O . LEU A 1 133 ? 68.835 64.627 -5.135 1.00 27.94 129 LEU A O 1
ATOM 1092 N N . PRO A 1 134 ? 68.002 63.862 -7.091 1.00 30.13 130 PRO A N 1
ATOM 1093 C CA . PRO A 1 134 ? 69.181 64.353 -7.845 1.00 30.79 130 PRO A CA 1
ATOM 1094 C C . PRO A 1 134 ? 69.300 65.891 -7.908 1.00 30.97 130 PRO A C 1
ATOM 1095 O O . PRO A 1 134 ? 68.289 66.600 -8.018 1.00 31.54 130 PRO A O 1
ATOM 1099 N N . VAL A 1 135 ? 70.530 66.397 -7.812 1.00 30.82 131 VAL A N 1
ATOM 1100 C CA . VAL A 1 135 ? 70.826 67.830 -7.938 1.00 30.91 131 VAL A CA 1
ATOM 1101 C C . VAL A 1 135 ? 70.837 68.189 -9.440 1.00 31.88 131 VAL A C 1
ATOM 1102 O O . VAL A 1 135 ? 71.365 67.419 -10.235 1.00 32.38 131 VAL A O 1
ATOM 1106 N N . VAL A 1 136 ? 70.258 69.333 -9.833 1.00 31.96 132 VAL A N 1
ATOM 1107 C CA . VAL A 1 136 ? 70.119 69.695 -11.262 1.00 33.51 132 VAL A CA 1
ATOM 1108 C C . VAL A 1 136 ? 70.759 71.050 -11.643 1.00 35.50 132 VAL A C 1
ATOM 1109 O O . VAL A 1 136 ? 71.041 71.869 -10.763 1.00 35.82 132 VAL A O 1
ATOM 1113 N N . ASP A 1 137 ? 71.008 71.258 -12.944 1.00 37.93 133 ASP A N 1
ATOM 1114 C CA . ASP A 1 137 ? 71.496 72.551 -13.476 1.00 40.60 133 ASP A CA 1
ATOM 1115 C C . ASP A 1 137 ? 70.322 73.481 -13.848 1.00 41.23 133 ASP A C 1
ATOM 1116 O O . ASP A 1 137 ? 69.188 73.194 -13.483 1.00 40.99 133 ASP A O 1
ATOM 1121 N N . PHE A 1 138 ? 70.567 74.551 -14.613 1.00 43.49 134 PHE A N 1
ATOM 1122 C CA . PHE A 1 138 ? 69.502 75.543 -14.892 1.00 43.79 134 PHE A CA 1
ATOM 1123 C C . PHE A 1 138 ? 68.511 75.244 -16.046 1.00 44.24 134 PHE A C 1
ATOM 1124 O O . PHE A 1 138 ? 67.516 75.961 -16.189 1.00 44.74 134 PHE A O 1
ATOM 1132 N N . ASN A 1 139 ? 68.745 74.200 -16.841 1.00 43.98 135 ASN A N 1
ATOM 1133 C CA . ASN A 1 139 ? 67.688 73.671 -17.727 1.00 44.11 135 ASN A CA 1
ATOM 1134 C C . ASN A 1 139 ? 66.953 72.487 -17.107 1.00 42.84 135 ASN A C 1
ATOM 1135 O O . ASN A 1 139 ? 66.145 71.800 -17.771 1.00 43.07 135 ASN A O 1
ATOM 1140 N N . GLY A 1 140 ? 67.233 72.265 -15.822 1.00 41.52 136 GLY A N 1
ATOM 1141 C CA . GLY A 1 140 ? 66.599 71.210 -15.059 1.00 39.81 136 GLY A CA 1
ATOM 1142 C C . GLY A 1 140 ? 67.216 69.841 -15.269 1.00 39.18 136 GLY A C 1
ATOM 1143 O O . GLY A 1 140 ? 66.594 68.835 -14.940 1.00 39.24 136 GLY A O 1
ATOM 1144 N N . LYS A 1 141 ? 68.435 69.805 -15.815 1.00 39.43 137 LYS A N 1
ATOM 1145 C CA . LYS A 1 141 ? 69.098 68.541 -16.185 1.00 38.78 137 LYS A CA 1
ATOM 1146 C C . LYS A 1 141 ? 70.051 68.050 -15.088 1.00 37.48 137 LYS A C 1
ATOM 1147 O O . LYS A 1 141 ? 70.804 68.843 -14.509 1.00 37.55 137 LYS A O 1
ATOM 1149 N N . ILE A 1 142 ? 70.008 66.745 -14.814 1.00 36.58 138 ILE A N 1
ATOM 1150 C CA . ILE A 1 142 ? 70.780 66.118 -13.724 1.00 35.76 138 ILE A CA 1
ATOM 1151 C C . ILE A 1 142 ? 72.287 66.375 -13.846 1.00 36.64 138 ILE A C 1
ATOM 1152 O O . ILE A 1 142 ? 72.846 66.239 -14.946 1.00 37.38 138 ILE A O 1
ATOM 1157 N N . LEU A 1 143 ? 72.925 66.753 -12.734 1.00 35.86 139 LEU A N 1
ATOM 1158 C CA . LEU A 1 143 ? 74.393 66.857 -12.648 1.00 37.39 139 LEU A CA 1
ATOM 1159 C C . LEU A 1 143 ? 75.008 65.528 -12.164 1.00 38.11 139 LEU A C 1
ATOM 1160 O O . LEU A 1 143 ? 74.585 64.984 -11.136 1.00 36.06 139 LEU A O 1
ATOM 1165 N N . TYR A 1 144 ? 76.008 65.011 -12.892 1.00 40.33 140 TYR A N 1
ATOM 1166 C CA . TYR A 1 144 ? 76.587 63.678 -12.608 1.00 42.02 140 TYR A CA 1
ATOM 1167 C C . TYR A 1 144 ? 77.949 63.702 -11.903 1.00 43.94 140 TYR A C 1
ATOM 1168 O O . TYR A 1 144 ? 78.771 64.588 -12.155 1.00 44.17 140 TYR A O 1
ATOM 1177 N N . GLU A 1 145 ? 78.163 62.724 -11.016 1.00 45.72 141 GLU A N 1
ATOM 1178 C CA . GLU A 1 145 ? 79.472 62.480 -10.384 1.00 48.37 141 GLU A CA 1
ATOM 1179 C C . GLU A 1 145 ? 80.364 61.626 -11.299 1.00 50.26 141 GLU A C 1
ATOM 1180 O O . GLU A 1 145 ? 81.560 61.906 -11.456 1.00 51.38 141 GLU A O 1
ATOM 1186 N N . LYS A 1 146 ? 79.770 60.590 -11.891 1.00 51.25 142 LYS A N 1
ATOM 1187 C CA . LYS A 1 146 ? 80.421 59.741 -12.894 1.00 53.25 142 LYS A CA 1
ATOM 1188 C C . LYS A 1 146 ? 79.327 59.148 -13.786 1.00 53.97 142 LYS A C 1
ATOM 1189 O O . LYS A 1 146 ? 78.149 59.482 -13.613 1.00 53.43 142 LYS A O 1
ATOM 1191 N N . LYS A 1 147 ? 79.700 58.289 -14.738 1.00 55.04 143 LYS A N 1
ATOM 1192 C CA . LYS A 1 147 ? 78.715 57.636 -15.614 1.00 55.60 143 LYS A CA 1
ATOM 1193 C C . LYS A 1 147 ? 77.714 56.822 -14.789 1.00 54.76 143 LYS A C 1
ATOM 1194 O O . LYS A 1 147 ? 78.110 56.053 -13.906 1.00 54.50 143 LYS A O 1
ATOM 1196 N N . ASP A 1 148 ? 76.422 57.019 -15.066 1.00 54.47 144 ASP A N 1
ATOM 1197 C CA . ASP A 1 148 ? 75.328 56.347 -14.334 1.00 53.39 144 ASP A CA 1
ATOM 1198 C C . ASP A 1 148 ? 75.318 56.605 -12.810 1.00 51.23 144 ASP A C 1
ATOM 1199 O O . ASP A 1 148 ? 74.805 55.788 -12.030 1.00 50.84 144 ASP A O 1
ATOM 1204 N N . LYS A 1 149 ? 75.878 57.743 -12.393 1.00 49.33 145 LYS A N 1
ATOM 1205 C CA . LYS A 1 149 ? 75.972 58.097 -10.964 1.00 46.13 145 LYS A CA 1
ATOM 1206 C C . LYS A 1 149 ? 75.669 59.583 -10.665 1.00 43.94 145 LYS A C 1
ATOM 1207 O O . LYS A 1 149 ? 76.588 60.396 -10.511 1.00 43.39 145 LYS A O 1
ATOM 1209 N N . PRO A 1 150 ? 74.376 59.935 -10.559 1.00 41.87 146 PRO A N 1
ATOM 1210 C CA . PRO A 1 150 ? 73.999 61.332 -10.234 1.00 39.87 146 PRO A CA 1
ATOM 1211 C C . PRO A 1 150 ? 74.491 61.831 -8.861 1.00 37.98 146 PRO A C 1
ATOM 1212 O O . PRO A 1 150 ? 74.587 61.031 -7.919 1.00 36.61 146 PRO A O 1
ATOM 1216 N N . TYR A 1 151 ? 74.786 63.134 -8.738 1.00 36.44 147 TYR A N 1
ATOM 1217 C CA . TYR A 1 151 ? 74.903 63.759 -7.410 1.00 35.85 147 TYR A CA 1
ATOM 1218 C C . TYR A 1 151 ? 73.510 63.804 -6.764 1.00 34.00 147 TYR A C 1
ATOM 1219 O O . TYR A 1 151 ? 72.541 64.191 -7.413 1.00 33.88 147 TYR A O 1
ATOM 1228 N N . MET A 1 152 ? 73.420 63.401 -5.497 1.00 32.62 148 MET A N 1
ATOM 1229 C CA . MET A 1 152 ? 72.133 63.313 -4.787 1.00 31.78 148 MET A CA 1
ATOM 1230 C C . MET A 1 152 ? 72.138 64.170 -3.518 1.00 30.59 148 MET A C 1
ATOM 1231 O O . MET A 1 152 ? 73.202 64.387 -2.917 1.00 30.41 148 MET A O 1
ATOM 1236 N N . ALA A 1 153 ? 70.956 64.657 -3.111 1.00 29.28 149 ALA A N 1
ATOM 1237 C CA . ALA A 1 153 ? 70.812 65.405 -1.854 1.00 28.04 149 ALA A CA 1
ATOM 1238 C C . ALA A 1 153 ? 69.519 65.036 -1.097 1.00 27.35 149 ALA A C 1
ATOM 1239 O O . ALA A 1 153 ? 68.529 64.665 -1.714 1.00 26.42 149 ALA A O 1
ATOM 1241 N N . PRO A 1 154 ? 69.526 65.135 0.253 1.00 26.96 150 PRO A N 1
ATOM 1242 C CA . PRO A 1 154 ? 68.288 64.920 1.020 1.00 26.51 150 PRO A CA 1
ATOM 1243 C C . PRO A 1 154 ? 67.158 65.883 0.621 1.00 26.25 150 PRO A C 1
ATOM 1244 O O . PRO A 1 154 ? 67.431 66.990 0.118 1.00 26.60 150 PRO A O 1
ATOM 1248 N N . ASN A 1 155 ? 65.908 65.469 0.847 1.00 25.87 151 ASN A N 1
ATOM 1249 C CA . ASN A 1 155 ? 64.737 66.268 0.441 1.00 26.35 151 ASN A CA 1
ATOM 1250 C C . ASN A 1 155 ? 64.396 67.482 1.340 1.00 26.15 151 ASN A C 1
ATOM 1251 O O . ASN A 1 155 ? 63.376 68.143 1.102 1.00 26.49 151 ASN A O 1
ATOM 1256 N N . GLY A 1 156 ? 65.250 67.781 2.328 1.00 25.68 152 GLY A N 1
ATOM 1257 C CA . GLY A 1 156 ? 65.041 68.918 3.266 1.00 24.82 152 GLY A CA 1
ATOM 1258 C C . GLY A 1 156 ? 64.554 68.471 4.650 1.00 23.86 152 GLY A C 1
ATOM 1259 O O . GLY A 1 156 ? 64.035 67.349 4.790 1.00 23.09 152 GLY A O 1
ATO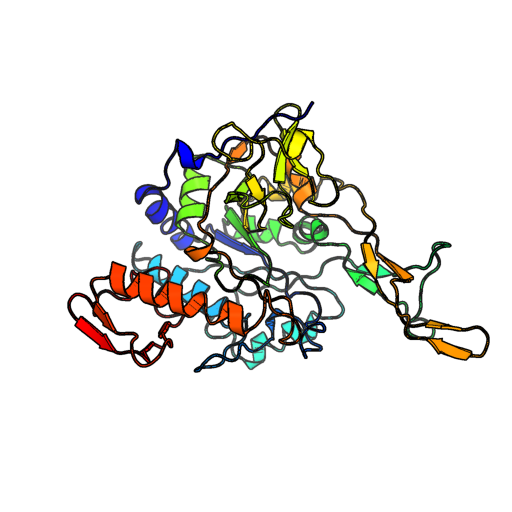M 1260 N N . HIS A 1 157 ? 64.715 69.314 5.684 1.00 23.12 153 HIS A N 1
ATOM 1261 C CA . HIS A 1 157 ? 64.281 68.880 7.033 1.00 22.47 153 HIS A CA 1
ATOM 1262 C C . HIS A 1 157 ? 62.760 68.667 7.182 1.00 21.48 153 HIS A C 1
ATOM 1263 O O . HIS A 1 157 ? 62.308 67.980 8.105 1.00 20.52 153 HIS A O 1
ATOM 1270 N N . GLY A 1 158 ? 61.986 69.239 6.259 1.00 20.98 154 GLY A N 1
ATOM 1271 C CA . GLY A 1 158 ? 60.538 68.988 6.174 1.00 20.57 154 GLY A CA 1
ATOM 1272 C C . GLY A 1 158 ? 60.183 67.532 5.837 1.00 20.51 154 GLY A C 1
ATOM 1273 O O . GLY A 1 158 ? 59.064 67.091 6.071 1.00 20.08 154 GLY A O 1
ATOM 1274 N N . GLY A 1 159 ? 61.142 66.784 5.292 1.00 20.53 155 GLY A N 1
ATOM 1275 C CA . GLY A 1 159 ? 60.946 65.354 5.024 1.00 21.10 155 GLY A CA 1
ATOM 1276 C C . GLY A 1 159 ? 60.774 64.476 6.272 1.00 21.16 155 GLY A C 1
ATOM 1277 O O . GLY A 1 159 ? 60.412 63.279 6.159 1.00 21.81 155 GLY A O 1
ATOM 1278 N N . LEU A 1 160 ? 61.037 65.054 7.454 1.00 19.80 156 LEU A N 1
ATOM 1279 C CA . LEU A 1 160 ? 60.851 64.353 8.738 1.00 19.01 156 LEU A CA 1
ATOM 1280 C C . LEU A 1 160 ? 59.486 63.674 8.886 1.00 18.98 156 LEU A C 1
ATOM 1281 O O . LEU A 1 160 ? 59.417 62.482 9.240 1.00 18.71 156 LEU A O 1
ATOM 1286 N N . PHE A 1 161 ? 58.398 64.409 8.622 1.00 19.00 157 PHE A N 1
ATOM 1287 C CA . PHE A 1 161 ? 57.069 63.898 9.004 1.00 19.96 157 PHE A CA 1
ATOM 1288 C C . PHE A 1 161 ? 56.626 62.652 8.199 1.00 20.75 157 PHE A C 1
ATOM 1289 O O . PHE A 1 161 ? 56.193 61.656 8.804 1.00 20.76 157 PHE A O 1
ATOM 1297 N N . LYS A 1 162 ? 56.796 62.679 6.869 1.00 21.32 158 LYS A N 1
ATOM 1298 C CA A LYS A 1 162 ? 56.511 61.501 6.024 0.50 22.97 158 LYS A CA 1
ATOM 1299 C CA B LYS A 1 162 ? 56.502 61.494 6.034 0.50 23.03 158 LYS A CA 1
ATOM 1300 C C . LYS A 1 162 ? 57.444 60.320 6.354 1.00 23.06 158 LYS A C 1
ATOM 1301 O O . LYS A 1 162 ? 57.010 59.151 6.399 1.00 23.81 158 LYS A O 1
ATOM 1312 N N . ALA A 1 163 ? 58.721 60.620 6.610 1.00 22.61 159 ALA A N 1
ATOM 1313 C CA . ALA A 1 163 ? 59.705 59.581 6.982 1.00 22.84 159 ALA A CA 1
ATOM 1314 C C . ALA A 1 163 ? 59.375 58.833 8.281 1.00 22.37 159 ALA A C 1
ATOM 1315 O O . ALA A 1 163 ? 59.598 57.608 8.367 1.00 21.99 159 ALA A O 1
ATOM 1317 N N . LEU A 1 164 ? 58.850 59.543 9.287 1.00 22.34 160 LEU A N 1
ATOM 1318 C CA . LEU A 1 164 ? 58.387 58.883 10.527 1.00 22.76 160 LEU A CA 1
ATOM 1319 C C . LEU A 1 164 ? 57.246 57.868 10.250 1.00 24.22 160 LEU A C 1
ATOM 1320 O O . LEU A 1 164 ? 57.252 56.755 10.800 1.00 24.33 160 LEU A O 1
ATOM 1325 N N . LYS A 1 165 ? 56.285 58.248 9.413 1.00 24.60 161 LYS A N 1
ATOM 1326 C CA . LYS A 1 165 ? 55.180 57.334 9.053 1.00 26.22 161 LYS A CA 1
ATOM 1327 C C . LYS A 1 165 ? 55.672 56.107 8.256 1.00 26.94 161 LYS A C 1
ATOM 1328 O O . LYS A 1 165 ? 55.366 54.950 8.618 1.00 27.65 161 LYS A O 1
ATOM 1334 N N . ASP A 1 166 ? 56.442 56.366 7.194 1.00 27.42 162 ASP A N 1
ATOM 1335 C CA . ASP A 1 166 ? 56.906 55.330 6.247 1.00 28.70 162 ASP A CA 1
ATOM 1336 C C . ASP A 1 166 ? 57.823 54.264 6.868 1.00 28.80 162 ASP A C 1
ATOM 1337 O O . ASP A 1 166 ? 57.810 53.106 6.434 1.00 29.62 162 ASP A O 1
ATOM 1342 N N . ASN A 1 167 ? 58.593 54.648 7.893 1.00 27.19 163 ASN A N 1
ATOM 1343 C CA . ASN A 1 167 ? 59.517 53.736 8.594 1.00 27.37 163 ASN A CA 1
ATOM 1344 C C . ASN A 1 167 ? 58.909 53.023 9.831 1.00 26.61 163 ASN A C 1
ATOM 1345 O O . ASN A 1 167 ? 59.627 52.346 10.593 1.00 26.87 163 ASN A O 1
ATOM 1350 N N . GLY A 1 168 ? 57.598 53.205 10.032 1.00 26.26 164 GLY A N 1
ATOM 1351 C CA . GLY A 1 168 ? 56.852 52.567 11.128 1.00 26.32 164 GLY A CA 1
ATOM 1352 C C . GLY A 1 168 ? 57.038 53.148 12.526 1.00 25.78 164 GLY A C 1
ATOM 1353 O O . GLY A 1 168 ? 56.648 52.520 13.531 1.00 26.55 164 GLY A O 1
ATOM 1354 N N . ILE A 1 169 ? 57.649 54.330 12.599 1.00 24.08 165 ILE A N 1
ATOM 1355 C CA . ILE A 1 169 ? 57.965 54.955 13.892 1.00 23.71 165 ILE A CA 1
ATOM 1356 C C . ILE A 1 169 ? 56.712 55.483 14.610 1.00 23.28 165 ILE A C 1
ATOM 1357 O O . ILE A 1 169 ? 56.631 55.411 15.852 1.00 23.05 165 ILE A O 1
ATOM 1362 N N . LEU A 1 170 ? 55.727 55.994 13.861 1.00 24.35 166 LEU A N 1
ATOM 1363 C CA . LEU A 1 170 ? 54.470 56.406 14.505 1.00 24.38 166 LEU A CA 1
ATOM 1364 C C . LEU A 1 170 ? 53.714 55.206 15.122 1.00 25.60 166 LEU A C 1
ATOM 1365 O O . LEU A 1 170 ? 53.176 55.307 16.237 1.00 25.37 166 LEU A O 1
ATOM 1370 N N . GLU A 1 171 ? 53.702 54.071 14.412 1.00 26.63 167 GLU A N 1
ATOM 1371 C CA . GLU A 1 171 ? 53.130 52.824 14.966 1.00 27.39 167 GLU A CA 1
ATOM 1372 C C . GLU A 1 171 ? 53.872 52.382 16.243 1.00 27.08 167 GLU A C 1
ATOM 1373 O O . GLU A 1 171 ? 53.233 52.010 17.231 1.00 27.49 167 GLU A O 1
ATOM 1379 N N . PHE A 1 172 ? 55.213 52.452 16.216 1.00 26.26 168 PHE A N 1
ATOM 1380 C CA . PHE A 1 172 ? 56.073 52.107 17.374 1.00 26.17 168 PHE A CA 1
ATOM 1381 C C . PHE A 1 172 ? 55.798 53.037 18.577 1.00 25.88 168 PHE A C 1
ATOM 1382 O O . PHE A 1 172 ? 55.697 52.567 19.735 1.00 25.41 168 PHE A O 1
ATOM 1390 N N . MET A 1 173 ? 55.669 54.348 18.323 1.00 24.68 169 MET A N 1
ATOM 1391 C CA . MET A 1 173 ? 55.299 55.281 19.408 1.00 25.14 169 MET A CA 1
ATOM 1392 C C . MET A 1 173 ? 53.975 54.899 20.120 1.00 26.31 169 MET A C 1
ATOM 1393 O O . MET A 1 173 ? 53.904 54.904 21.360 1.00 25.54 169 MET A O 1
ATOM 1398 N N . ASN A 1 174 ? 52.935 54.571 19.348 1.00 27.36 170 ASN A N 1
ATOM 1399 C CA . ASN A 1 174 ? 51.651 54.158 19.941 1.00 28.94 170 ASN A CA 1
ATOM 1400 C C . ASN A 1 174 ? 51.781 52.862 20.767 1.00 29.58 170 ASN A C 1
ATOM 1401 O O . ASN A 1 174 ? 51.225 52.764 21.863 1.00 30.46 170 ASN A O 1
ATOM 1406 N N . GLU A 1 175 ? 52.539 51.895 20.257 1.00 29.68 171 GLU A N 1
ATOM 1407 C CA . GLU A 1 175 ? 52.800 50.621 20.971 1.00 31.00 171 GLU A CA 1
ATOM 1408 C C . GLU A 1 175 ? 53.474 50.842 22.347 1.00 30.84 171 GLU A C 1
ATOM 1409 O O . GLU A 1 175 ? 53.095 50.209 23.350 1.00 31.06 171 GLU A O 1
ATOM 1415 N N . LYS A 1 176 ? 54.451 51.755 22.379 1.00 29.24 172 LYS A N 1
ATOM 1416 C CA . LYS A 1 176 ? 55.237 52.079 23.589 1.00 29.45 172 LYS A CA 1
ATOM 1417 C C . LYS A 1 176 ? 54.577 53.092 24.554 1.00 28.98 172 LYS A C 1
ATOM 1418 O O . LYS A 1 176 ? 55.059 53.282 25.683 1.00 29.54 172 LYS A O 1
ATOM 1424 N N . GLY A 1 177 ? 53.495 53.735 24.119 1.00 27.92 173 GLY A N 1
ATOM 1425 C CA . GLY A 1 177 ? 52.814 54.773 24.920 1.00 27.42 173 GLY A CA 1
ATOM 1426 C C . GLY A 1 177 ? 53.466 56.165 24.882 1.00 26.26 173 GLY A C 1
ATOM 1427 O O . GLY A 1 177 ? 53.184 57.015 25.736 1.00 26.28 173 GLY A O 1
ATOM 1428 N N . ILE A 1 178 ? 54.341 56.399 23.901 1.00 24.70 174 ILE A N 1
ATOM 1429 C CA . ILE A 1 178 ? 55.007 57.712 23.734 1.00 23.19 174 ILE A CA 1
ATOM 1430 C C . ILE A 1 178 ? 54.016 58.814 23.302 1.00 22.68 174 ILE A C 1
ATOM 1431 O O . ILE A 1 178 ? 53.303 58.675 22.284 1.00 23.76 174 ILE A O 1
ATOM 1436 N N . LYS A 1 179 ? 53.949 59.880 24.103 1.00 22.20 175 LYS A N 1
ATOM 1437 C CA . LYS A 1 179 ? 52.972 60.972 23.915 1.00 22.70 175 LYS A CA 1
ATOM 1438 C C . LYS A 1 179 ? 53.588 62.304 23.446 1.00 21.74 175 LYS A C 1
ATOM 1439 O O . LYS A 1 179 ? 52.905 63.096 22.777 1.00 20.67 175 LYS A O 1
ATOM 1445 N N . TYR A 1 180 ? 54.838 62.571 23.839 1.00 21.14 176 TYR A N 1
ATOM 1446 C CA . TYR A 1 180 ? 55.524 63.852 23.505 1.00 20.79 176 TYR A CA 1
ATOM 1447 C C . TYR A 1 180 ? 56.974 63.630 23.035 1.00 20.39 176 TYR A C 1
ATOM 1448 O O . TYR A 1 180 ? 57.693 62.852 23.654 1.00 20.97 176 TYR A O 1
ATOM 1457 N N . SER A 1 181 ? 57.396 64.315 21.956 1.00 19.74 177 SER A N 1
ATOM 1458 C CA . SER A 1 181 ? 58.768 64.194 21.399 1.00 18.81 177 SER A CA 1
ATOM 1459 C C . SER A 1 181 ? 59.399 65.594 21.238 1.00 18.16 177 SER A C 1
ATOM 1460 O O . SER A 1 181 ? 58.715 66.538 20.804 1.00 18.39 177 SER A O 1
ATOM 1463 N N . VAL A 1 182 ? 60.673 65.745 21.608 1.00 17.21 178 VAL A N 1
ATOM 1464 C CA . VAL A 1 182 ? 61.423 67.008 21.342 1.00 17.68 178 VAL A CA 1
ATOM 1465 C C . VAL A 1 182 ? 62.356 66.830 20.135 1.00 17.73 178 VAL A C 1
ATOM 1466 O O . VAL A 1 182 ? 63.237 65.929 20.147 1.00 17.02 178 VAL A O 1
ATOM 1470 N N . ALA A 1 183 ? 62.151 67.660 19.097 1.00 17.94 179 ALA A N 1
ATOM 1471 C CA . ALA A 1 183 ? 62.992 67.663 17.881 1.00 18.37 179 ALA A CA 1
ATOM 1472 C C . ALA A 1 183 ? 63.935 68.875 17.830 1.00 18.82 179 ALA A C 1
ATOM 1473 O O . ALA A 1 183 ? 63.474 70.022 17.923 1.00 18.36 179 ALA A O 1
ATOM 1475 N N . HIS A 1 184 ? 65.244 68.642 17.695 1.00 19.50 180 HIS A N 1
ATOM 1476 C CA . HIS A 1 184 ? 66.174 69.780 17.580 1.00 21.23 180 HIS A CA 1
ATOM 1477 C C . HIS A 1 184 ? 67.338 69.594 16.598 1.00 22.99 180 HIS A C 1
ATOM 1478 O O . HIS A 1 184 ? 67.533 68.494 16.119 1.00 24.87 180 HIS A O 1
ATOM 1485 N N . ASN A 1 185 ? 68.119 70.653 16.340 1.00 24.27 181 ASN A N 1
ATOM 1486 C CA . ASN A 1 185 ? 69.245 70.593 15.381 1.00 25.99 181 ASN A CA 1
ATOM 1487 C C . ASN A 1 185 ? 70.541 70.140 16.057 1.00 26.48 181 ASN A C 1
ATOM 1488 O O . ASN A 1 185 ? 70.718 70.345 17.259 1.00 28.95 181 ASN A O 1
ATOM 1490 N N . VAL A 1 186 ? 71.438 69.525 15.290 1.00 26.37 182 VAL A N 1
ATOM 1491 C CA . VAL A 1 186 ? 72.672 68.926 15.826 1.00 26.41 182 VAL A CA 1
ATOM 1492 C C . VAL A 1 186 ? 73.763 69.956 16.256 1.00 26.04 182 VAL A C 1
ATOM 1493 O O . VAL A 1 186 ? 74.673 69.624 17.023 1.00 26.52 182 VAL A O 1
ATOM 1497 N N . ASP A 1 187 ? 73.619 71.209 15.821 1.00 25.12 183 ASP A N 1
ATOM 1498 C CA A ASP A 1 187 ? 74.680 72.217 15.984 0.50 25.40 183 ASP A CA 1
ATOM 1499 C CA B ASP A 1 187 ? 74.669 72.232 15.991 0.50 25.62 183 ASP A CA 1
ATOM 1500 C C . ASP A 1 187 ? 74.700 72.919 17.360 1.00 24.88 183 ASP A C 1
ATOM 1501 O O . ASP A 1 187 ? 75.708 73.537 17.723 1.00 24.54 183 ASP A O 1
ATOM 1510 N N . ASN A 1 188 ? 73.595 72.860 18.117 1.00 23.41 184 ASN A N 1
ATOM 1511 C CA . ASN A 1 188 ? 73.523 73.572 19.438 1.00 23.02 184 ASN A CA 1
ATOM 1512 C C . ASN A 1 188 ? 74.007 72.736 20.638 1.00 22.30 184 ASN A C 1
ATOM 1513 O O . ASN A 1 188 ? 73.284 71.884 21.152 1.00 19.92 184 ASN A O 1
ATOM 1518 N N . ILE A 1 189 ? 75.241 72.999 21.078 1.00 23.44 185 ILE A N 1
ATOM 1519 C CA . ILE A 1 189 ? 75.923 72.174 22.087 1.00 23.38 185 ILE A CA 1
ATOM 1520 C C . ILE A 1 189 ? 75.237 72.238 23.487 1.00 23.16 185 ILE A C 1
ATOM 1521 O O . ILE A 1 189 ? 75.253 71.263 24.257 1.00 23.55 185 ILE A O 1
ATOM 1526 N N . LEU A 1 190 ? 74.602 73.365 23.787 1.00 21.50 186 LEU A N 1
ATOM 1527 C CA . LEU A 1 190 ? 73.936 73.551 25.099 1.00 20.76 186 LEU A CA 1
ATOM 1528 C C . LEU A 1 190 ? 72.492 73.037 25.200 1.00 20.07 186 LEU A C 1
ATOM 1529 O O . LEU A 1 190 ? 71.873 73.169 26.272 1.00 19.73 186 LEU A O 1
ATOM 1534 N N . CYS A 1 191 ? 71.950 72.462 24.114 1.00 18.65 187 CYS A N 1
ATOM 1535 C CA . CYS A 1 191 ? 70.552 71.978 24.127 1.00 19.61 187 CYS A CA 1
ATOM 1536 C C . CYS A 1 191 ? 70.214 71.035 25.311 1.00 19.34 187 CYS A C 1
ATOM 1537 O O . CYS A 1 191 ? 70.986 70.098 25.616 1.00 19.45 187 CYS A O 1
ATOM 1540 N N . LYS A 1 192 ? 69.078 71.280 25.977 1.00 18.87 188 LYS A N 1
ATOM 1541 C CA . LYS A 1 192 ? 68.662 70.429 27.115 1.00 18.37 188 LYS A CA 1
ATOM 1542 C C . LYS A 1 192 ? 67.992 69.078 26.696 1.00 18.66 188 LYS A C 1
ATOM 1543 O O . LYS A 1 192 ? 67.611 68.280 27.548 1.00 19.66 188 LYS A O 1
ATOM 1549 N N . ASP A 1 193 ? 67.842 68.820 25.393 1.00 17.89 189 ASP A N 1
ATOM 1550 C CA . ASP A 1 193 ? 67.268 67.532 24.928 1.00 17.99 189 ASP A CA 1
ATOM 1551 C C . ASP A 1 193 ? 65.830 67.366 25.446 1.00 18.23 189 ASP A C 1
ATOM 1552 O O . ASP A 1 193 ? 65.033 68.297 25.249 1.00 17.96 189 ASP A O 1
ATOM 1557 N N . VAL A 1 194 ? 65.483 66.250 26.105 1.00 18.29 190 VAL A N 1
ATOM 1558 C CA . VAL A 1 194 ? 64.096 66.052 26.618 1.00 19.08 190 VAL A CA 1
ATOM 1559 C C . VAL A 1 194 ? 63.909 66.812 27.966 1.00 18.96 190 VAL A C 1
ATOM 1560 O O . VAL A 1 194 ? 63.921 66.218 29.056 1.00 19.08 190 VAL A O 1
ATOM 1564 N N . ASP A 1 195 ? 63.742 68.139 27.864 1.00 18.40 191 ASP A N 1
ATOM 1565 C CA . ASP A 1 195 ? 63.756 69.073 29.019 1.00 19.01 191 ASP A CA 1
ATOM 1566 C C . ASP A 1 195 ? 62.496 68.859 29.886 1.00 19.92 191 ASP A C 1
ATOM 1567 O O . ASP A 1 195 ? 61.393 69.137 29.414 1.00 19.74 191 ASP A O 1
ATOM 1572 N N . PRO A 1 196 ? 62.642 68.379 31.153 1.00 19.45 192 PRO A N 1
ATOM 1573 C CA . PRO A 1 196 ? 61.421 68.142 31.969 1.00 20.49 192 PRO A CA 1
ATOM 1574 C C . PRO A 1 196 ? 60.537 69.398 32.145 1.00 20.23 192 PRO A C 1
ATOM 1575 O O . PRO A 1 196 ? 59.295 69.262 32.232 1.00 20.17 192 PRO A O 1
ATOM 1579 N N . ASN A 1 197 ? 61.165 70.585 32.229 1.00 20.11 193 ASN A N 1
ATOM 1580 C CA . ASN A 1 197 ? 60.416 71.877 32.320 1.00 20.36 193 ASN A CA 1
ATOM 1581 C C . ASN A 1 197 ? 59.447 72.051 31.141 1.00 20.18 193 ASN A C 1
ATOM 1582 O O . ASN A 1 197 ? 58.266 72.451 31.318 1.00 20.44 193 ASN A O 1
ATOM 1587 N N . MET A 1 198 ? 59.940 71.732 29.944 1.00 19.77 194 MET A N 1
ATOM 1588 C CA . MET A 1 198 ? 59.159 71.896 28.688 1.00 19.76 194 MET A CA 1
ATOM 1589 C C . MET A 1 198 ? 58.065 70.804 28.527 1.00 19.62 194 MET A C 1
ATOM 1590 O O . MET A 1 198 ? 56.929 71.097 28.097 1.00 20.07 194 MET A O 1
ATOM 1595 N N . ILE A 1 199 ? 58.398 69.551 28.880 1.00 19.96 195 ILE A N 1
ATOM 1596 C CA . ILE A 1 199 ? 57.413 68.429 28.814 1.00 20.16 195 ILE A CA 1
ATOM 1597 C C . ILE A 1 199 ? 56.217 68.709 29.759 1.00 20.85 195 ILE A C 1
ATOM 1598 O O . ILE A 1 199 ? 55.044 68.562 29.371 1.00 21.11 195 ILE A O 1
ATOM 1603 N N . GLY A 1 200 ? 56.511 69.152 30.983 1.00 21.04 196 GLY A N 1
ATOM 1604 C CA . GLY A 1 200 ? 55.446 69.500 31.943 1.00 22.18 196 GLY A CA 1
ATOM 1605 C C . GLY A 1 200 ? 54.578 70.691 31.513 1.00 22.66 196 GLY A C 1
ATOM 1606 O O . GLY A 1 200 ? 53.340 70.679 31.680 1.00 23.19 196 GLY A O 1
ATOM 1607 N N . TYR A 1 201 ? 55.219 71.702 30.931 1.00 22.28 197 TYR A N 1
ATOM 1608 C CA . TYR A 1 201 ? 54.512 72.902 30.408 1.00 22.57 197 TYR A CA 1
ATOM 1609 C C . TYR A 1 201 ? 53.533 72.528 29.263 1.00 23.38 197 TYR A C 1
ATOM 1610 O O . TYR A 1 201 ? 52.338 72.905 29.291 1.00 23.46 197 TYR A O 1
ATOM 1619 N N . MET A 1 202 ? 54.007 71.773 28.266 1.00 23.32 198 MET A N 1
ATOM 1620 C CA . MET A 1 202 ? 53.118 71.378 27.173 1.00 24.13 198 MET A CA 1
ATOM 1621 C C . MET A 1 202 ? 51.984 70.409 27.601 1.00 24.99 198 MET A C 1
ATOM 1622 O O . MET A 1 202 ? 50.885 70.447 27.029 1.00 24.48 198 MET A O 1
ATOM 1627 N N . ASP A 1 203 ? 52.211 69.602 28.645 1.00 25.23 199 ASP A N 1
ATOM 1628 C CA . ASP A 1 203 ? 51.135 68.692 29.096 1.00 26.74 199 ASP A CA 1
ATOM 1629 C C . ASP A 1 203 ? 50.017 69.430 29.812 1.00 27.30 199 ASP A C 1
ATOM 1630 O O . ASP A 1 203 ? 48.838 69.203 29.511 1.00 28.25 199 ASP A O 1
ATOM 1635 N N . LEU A 1 204 ? 50.374 70.343 30.709 1.00 27.29 200 LEU A N 1
ATOM 1636 C CA . LEU A 1 204 ? 49.351 71.054 31.487 1.00 28.91 200 LEU A CA 1
ATOM 1637 C C . LEU A 1 204 ? 48.536 72.071 30.645 1.00 27.73 200 LEU A C 1
ATOM 1638 O O . LEU A 1 204 ? 47.337 72.316 30.937 1.00 27.97 200 LEU A O 1
ATOM 1643 N N . LEU A 1 205 ? 49.149 72.603 29.574 1.00 25.35 201 LEU A N 1
ATOM 1644 C CA . LEU A 1 205 ? 48.434 73.477 28.615 1.00 24.93 201 LEU A CA 1
ATOM 1645 C C . LEU A 1 205 ? 47.779 72.726 27.420 1.00 25.47 201 LEU A C 1
ATOM 1646 O O . LEU A 1 205 ? 47.100 73.348 26.589 1.00 25.48 201 LEU A O 1
ATOM 1651 N N . GLN A 1 206 ? 48.005 71.410 27.353 1.00 24.65 202 GLN A N 1
ATOM 1652 C CA . GLN A 1 206 ? 47.492 70.523 26.287 1.00 25.35 202 GLN A CA 1
ATOM 1653 C C . GLN A 1 206 ? 47.841 70.988 24.845 1.00 23.94 202 GLN A C 1
ATOM 1654 O O . GLN A 1 206 ? 46.983 71.005 23.951 1.00 24.15 202 GLN A O 1
ATOM 1660 N N . SER A 1 207 ? 49.112 71.353 24.637 1.00 22.73 203 SER A N 1
ATOM 1661 C CA . SER A 1 207 ? 49.599 71.883 23.335 1.00 21.89 203 SER A CA 1
ATOM 1662 C C . SER A 1 207 ? 49.793 70.770 22.294 1.00 20.77 203 SER A C 1
ATOM 1663 O O . SER A 1 207 ? 50.202 69.660 22.670 1.00 21.40 203 SER A O 1
ATOM 1666 N N . GLU A 1 208 ? 49.537 71.078 21.008 1.00 19.62 204 GLU A N 1
ATOM 1667 C CA . GLU A 1 208 ? 50.039 70.275 19.843 1.00 19.17 204 GLU A CA 1
ATOM 1668 C C . GLU A 1 208 ? 51.532 70.539 19.528 1.00 18.68 204 GLU A C 1
ATOM 1669 O O . GLU A 1 208 ? 52.297 69.608 19.222 1.00 18.04 204 GLU A O 1
ATOM 1675 N N . ILE A 1 209 ? 51.918 71.818 19.561 1.00 17.91 205 ILE A N 1
ATOM 1676 C CA . ILE A 1 209 ? 53.321 72.249 19.372 1.00 17.31 205 ILE A CA 1
ATOM 1677 C C . ILE A 1 209 ? 53.713 73.218 20.500 1.00 17.37 205 ILE A C 1
ATOM 1678 O O . ILE A 1 209 ? 52.920 74.141 20.834 1.00 17.19 205 ILE A O 1
ATOM 1683 N N . CYS A 1 210 ? 54.909 73.015 21.083 1.00 17.02 206 CYS A N 1
ATOM 1684 C CA . CYS A 1 210 ? 55.530 73.987 21.994 1.00 17.42 206 CYS A CA 1
ATOM 1685 C C . CYS A 1 210 ? 56.844 74.492 21.328 1.00 17.31 206 CYS A C 1
ATOM 1686 O O . CYS A 1 210 ? 57.801 73.693 21.120 1.00 17.01 206 CYS A O 1
ATOM 1689 N N . ILE A 1 211 ? 56.901 75.795 21.015 1.00 16.02 207 ILE A N 1
ATOM 1690 C CA . ILE A 1 211 ? 58.036 76.402 20.251 1.00 15.95 207 ILE A CA 1
ATOM 1691 C C . ILE A 1 211 ? 58.964 77.218 21.182 1.00 16.26 207 ILE A C 1
ATOM 1692 O O . ILE A 1 211 ? 58.509 78.234 21.734 1.00 16.14 207 ILE A O 1
ATOM 1697 N N . LYS A 1 212 ? 60.228 76.789 21.353 1.00 15.24 208 LYS A N 1
ATOM 1698 C CA . LYS A 1 212 ? 61.228 77.601 22.112 1.00 16.20 208 LYS A CA 1
ATOM 1699 C C . LYS A 1 212 ? 61.734 78.806 21.280 1.00 16.03 208 LYS A C 1
ATOM 1700 O O . LYS A 1 212 ? 62.023 78.665 20.080 1.00 16.66 208 LYS A O 1
ATOM 1706 N N . ILE A 1 213 ? 61.822 79.985 21.915 1.00 16.44 209 ILE A N 1
ATOM 1707 C CA . ILE A 1 213 ? 62.266 81.220 21.232 1.00 16.16 209 ILE A CA 1
ATOM 1708 C C . ILE A 1 213 ? 63.312 81.981 22.053 1.00 17.33 209 ILE A C 1
ATOM 1709 O O . ILE A 1 213 ? 63.391 81.812 23.292 1.00 17.36 209 ILE A O 1
ATOM 1714 N N . VAL A 1 214 ? 64.101 82.800 21.359 1.00 18.26 210 VAL A N 1
ATOM 1715 C CA . VAL A 1 214 ? 64.933 83.835 22.009 1.00 19.37 210 VAL A CA 1
ATOM 1716 C C . VAL A 1 214 ? 64.387 85.229 21.632 1.00 19.37 210 VAL A C 1
ATOM 1717 O O . VAL A 1 214 ? 63.982 85.457 20.485 1.00 20.38 210 VAL A O 1
ATOM 1721 N N . LYS A 1 215 ? 64.369 86.161 22.586 1.00 20.77 211 LYS A N 1
ATOM 1722 C CA . LYS A 1 215 ? 64.001 87.563 22.268 1.00 22.32 211 LYS A CA 1
ATOM 1723 C C . LYS A 1 215 ? 64.994 88.247 21.304 1.00 22.94 211 LYS A C 1
ATOM 1724 O O . LYS A 1 215 ? 66.203 88.334 21.606 1.00 23.19 211 LYS A O 1
ATOM 1730 N N . LYS A 1 216 ? 64.499 88.716 20.148 1.00 22.22 212 LYS A N 1
ATOM 1731 C CA . LYS A 1 216 ? 65.355 89.315 19.078 1.00 23.01 212 LYS A CA 1
ATOM 1732 C C . LYS A 1 216 ? 66.231 90.459 19.630 1.00 24.19 212 LYS A C 1
ATOM 1733 O O . LYS A 1 216 ? 65.724 91.337 20.318 1.00 24.68 212 LYS A O 1
ATOM 1739 N N . GLY A 1 217 ? 67.526 90.422 19.328 1.00 25.59 213 GLY A N 1
ATOM 1740 C CA . GLY A 1 217 ? 68.514 91.366 19.913 1.00 27.38 213 GLY A CA 1
ATOM 1741 C C . GLY A 1 217 ? 68.792 92.671 19.170 1.00 27.95 213 GLY A C 1
ATOM 1742 O O . GLY A 1 217 ? 69.108 93.695 19.809 1.00 28.72 213 GLY A O 1
ATOM 1743 N N . PHE A 1 218 ? 68.700 92.642 17.836 1.00 28.16 214 PHE A N 1
ATOM 1744 C CA . PHE A 1 218 ? 68.961 93.807 16.962 1.00 28.87 214 PHE A CA 1
ATOM 1745 C C . PHE A 1 218 ? 68.349 93.576 15.566 1.00 29.59 214 PHE A C 1
ATOM 1746 O O . PHE A 1 218 ? 68.069 92.426 15.211 1.00 28.62 214 PHE A O 1
ATOM 1754 N N . LYS A 1 219 ? 68.134 94.652 14.796 1.00 30.49 215 LYS A N 1
ATOM 1755 C CA . LYS A 1 219 ? 67.387 94.587 13.511 1.00 31.33 215 LYS A CA 1
ATOM 1756 C C . LYS A 1 219 ? 67.962 93.597 12.478 1.00 31.93 215 LYS A C 1
ATOM 1757 O O . LYS A 1 219 ? 67.211 92.869 11.796 1.00 30.71 215 LYS A O 1
ATOM 1763 N N . GLU A 1 220 ? 69.291 93.569 12.370 1.00 32.01 216 GLU A N 1
ATOM 1764 C CA . GLU A 1 220 ? 69.978 92.755 11.367 1.00 33.36 216 GLU A CA 1
ATOM 1765 C C . GLU A 1 220 ? 70.376 91.357 11.859 1.00 32.64 216 GLU A C 1
ATOM 1766 O O . GLU A 1 220 ? 71.168 90.662 11.191 1.00 33.40 216 GLU A O 1
ATOM 1772 N N . GLU A 1 221 ? 69.854 90.932 13.014 1.00 31.31 217 GLU A N 1
ATOM 1773 C CA . GLU A 1 221 ? 70.143 89.579 13.520 1.00 31.13 217 GLU A CA 1
ATOM 1774 C C . GLU A 1 221 ? 69.608 88.500 12.553 1.00 31.11 217 GLU A C 1
ATOM 1775 O O . GLU A 1 221 ? 68.452 88.573 12.145 1.00 31.71 217 GLU A O 1
ATOM 1781 N N . LYS A 1 222 ? 70.451 87.520 12.192 1.00 30.82 218 LYS A N 1
ATOM 1782 C CA . LYS A 1 222 ? 70.072 86.471 11.213 1.00 30.70 218 LYS A CA 1
ATOM 1783 C C . LYS A 1 222 ? 69.257 85.347 11.864 1.00 28.65 218 LYS A C 1
ATOM 1784 O O . LYS A 1 222 ? 69.741 84.219 12.032 1.00 28.81 218 LYS A O 1
ATOM 1790 N N . VAL A 1 223 ? 68.027 85.680 12.244 1.00 27.43 219 VAL A N 1
ATOM 1791 C CA . VAL A 1 223 ? 67.082 84.735 12.839 1.00 25.54 219 VAL A CA 1
ATOM 1792 C C . VAL A 1 223 ? 65.673 84.956 12.227 1.00 24.16 219 VAL A C 1
ATOM 1793 O O . VAL A 1 223 ? 65.267 86.095 11.994 1.00 23.96 219 VAL A O 1
ATOM 1797 N N . GLY A 1 224 ? 64.954 83.872 11.936 1.00 23.20 220 GLY A N 1
ATOM 1798 C CA . GLY A 1 224 ? 63.536 83.987 11.510 1.00 21.89 220 GLY A CA 1
ATOM 1799 C C . GLY A 1 224 ? 62.610 84.307 12.690 1.00 21.32 220 GLY A C 1
ATOM 1800 O O . GLY A 1 224 ? 62.938 83.970 13.844 1.00 18.99 220 GLY A O 1
ATOM 1801 N N . VAL A 1 225 ? 61.454 84.936 12.420 1.00 20.55 221 VAL A N 1
ATOM 1802 C CA . VAL A 1 225 ? 60.547 85.398 13.492 1.00 20.90 221 VAL A CA 1
ATOM 1803 C C . VAL A 1 225 ? 59.094 84.905 13.335 1.00 19.92 221 VAL A C 1
ATOM 1804 O O . VAL A 1 225 ? 58.619 84.724 12.209 1.00 20.79 221 VAL A O 1
ATOM 1808 N N . LEU A 1 226 ? 58.383 84.715 14.455 1.00 19.42 222 LEU A N 1
ATOM 1809 C CA . LEU A 1 226 ? 56.968 84.239 14.399 1.00 19.11 222 LEU A CA 1
ATOM 1810 C C . LEU A 1 226 ? 55.978 85.371 14.096 1.00 20.44 222 LEU A C 1
ATOM 1811 O O . LEU A 1 226 ? 56.143 86.509 14.587 1.00 21.03 222 LEU A O 1
ATOM 1816 N N . VAL A 1 227 ? 54.948 85.034 13.317 1.00 20.32 223 VAL A N 1
ATOM 1817 C CA . VAL A 1 227 ? 53.840 85.946 13.005 1.00 21.03 223 VAL A CA 1
ATOM 1818 C C . VAL A 1 227 ? 52.512 85.175 13.153 1.00 22.04 223 VAL A C 1
ATOM 1819 O O . VAL A 1 227 ? 52.516 83.949 13.185 1.00 21.36 223 VAL A O 1
ATOM 1823 N N . LYS A 1 228 ? 51.392 85.899 13.245 1.00 23.49 224 LYS A N 1
ATOM 1824 C CA . LYS A 1 228 ? 50.054 85.285 13.280 1.00 25.48 224 LYS A CA 1
ATOM 1825 C C . LYS A 1 228 ? 49.247 85.740 12.053 1.00 26.41 224 LYS A C 1
ATOM 1826 O O . LYS A 1 228 ? 49.231 86.934 11.736 1.00 26.24 224 LYS A O 1
ATOM 1832 N N . GLU A 1 229 ? 48.608 84.789 11.366 1.00 27.26 225 GLU A N 1
ATOM 1833 C CA . GLU A 1 229 ? 47.746 85.064 10.196 1.00 29.31 225 GLU A CA 1
ATOM 1834 C C . GLU A 1 229 ? 46.447 84.251 10.300 1.00 29.80 225 GLU A C 1
ATOM 1835 O O . GLU A 1 229 ? 46.487 83.016 10.336 1.00 28.31 225 GLU A O 1
ATOM 1841 N N . GLN A 1 230 ? 45.300 84.939 10.365 1.00 30.81 226 GLN A N 1
ATOM 1842 C CA . GLN A 1 230 ? 43.995 84.267 10.558 1.00 31.88 226 GLN A CA 1
ATOM 1843 C C . GLN A 1 230 ? 44.026 83.230 11.710 1.00 32.30 226 GLN A C 1
ATOM 1844 O O . GLN A 1 230 ? 43.583 82.071 11.568 1.00 32.05 226 GLN A O 1
ATOM 1850 N N . GLU A 1 231 ? 44.570 83.683 12.844 1.00 31.78 227 GLU A N 1
ATOM 1851 C CA . GLU A 1 231 ? 44.719 82.918 14.086 1.00 32.70 227 GLU A CA 1
ATOM 1852 C C . GLU A 1 231 ? 45.692 81.725 14.035 1.00 31.11 227 GLU A C 1
ATOM 1853 O O . GLU A 1 231 ? 45.751 80.960 14.988 1.00 31.83 227 GLU A O 1
ATOM 1859 N N . ARG A 1 232 ? 46.447 81.569 12.944 1.00 29.17 228 ARG A N 1
ATOM 1860 C CA . ARG A 1 232 ? 47.457 80.487 12.844 1.00 27.21 228 ARG A CA 1
ATOM 1861 C C . ARG A 1 232 ? 48.897 81.023 12.937 1.00 26.35 228 ARG A C 1
ATOM 1862 O O . ARG A 1 232 ? 49.155 82.133 12.486 1.00 25.82 228 ARG A O 1
ATOM 1870 N N . ILE A 1 233 ? 49.824 80.228 13.491 1.00 23.88 229 ILE A N 1
ATOM 1871 C CA . ILE A 1 233 ? 51.246 80.643 13.622 1.00 22.99 229 ILE A CA 1
ATOM 1872 C C . ILE A 1 233 ? 52.111 80.224 12.423 1.00 22.09 229 ILE A C 1
ATOM 1873 O O . ILE A 1 233 ? 51.981 79.095 11.945 1.00 21.26 229 ILE A O 1
ATOM 1878 N N . LYS A 1 234 ? 52.974 81.142 11.945 1.00 21.34 230 LYS A N 1
ATOM 1879 C CA . LYS A 1 234 ? 53.917 80.927 10.835 1.00 20.90 230 LYS A CA 1
ATOM 1880 C C . LYS A 1 234 ? 55.308 81.509 11.142 1.00 20.83 230 LYS A C 1
ATOM 1881 O O . LYS A 1 234 ? 55.436 82.407 11.990 1.00 19.97 230 LYS A O 1
ATOM 1887 N N . VAL A 1 235 ? 56.344 80.980 10.468 1.00 20.23 231 VAL A N 1
ATOM 1888 C CA . VAL A 1 235 ? 57.699 81.598 10.468 1.00 21.26 231 VAL A CA 1
ATOM 1889 C C . VAL A 1 235 ? 57.929 82.444 9.215 1.00 22.58 231 VAL A C 1
ATOM 1890 O O . VAL A 1 235 ? 57.638 81.979 8.079 1.00 22.78 231 VAL A O 1
ATOM 1894 N N . VAL A 1 236 ? 58.435 83.670 9.409 1.00 22.06 232 VAL A N 1
ATOM 1895 C CA . VAL A 1 236 ? 58.991 84.488 8.304 1.00 23.94 232 VAL A CA 1
ATOM 1896 C C . VAL A 1 236 ? 60.533 84.456 8.388 1.00 24.26 232 VAL A C 1
ATOM 1897 O O . VAL A 1 236 ? 61.107 84.882 9.386 1.00 23.84 232 VAL A O 1
ATOM 1901 N N . GLU A 1 237 ? 61.195 83.931 7.351 1.00 26.12 233 GLU A N 1
ATOM 1902 C CA . GLU A 1 237 ? 62.678 83.836 7.327 1.00 27.29 233 GLU A CA 1
ATOM 1903 C C . GLU A 1 237 ? 63.338 85.217 7.219 1.00 28.08 233 GLU A C 1
ATOM 1904 O O . GLU A 1 237 ? 62.721 86.174 6.714 1.00 27.05 233 GLU A O 1
ATOM 1910 N N . TYR A 1 238 ? 64.592 85.318 7.673 1.00 28.46 234 TYR A N 1
ATOM 1911 C CA A TYR A 1 238 ? 65.277 86.609 7.774 0.70 29.79 234 TYR A CA 1
ATOM 1912 C CA B TYR A 1 238 ? 65.243 86.625 7.781 0.30 29.58 234 TYR A CA 1
ATOM 1913 C C . TYR A 1 238 ? 65.317 87.335 6.430 1.00 30.66 234 TYR A C 1
ATOM 1914 O O . TYR A 1 238 ? 65.156 88.565 6.367 1.00 30.44 234 TYR A O 1
ATOM 1931 N N . THR A 1 239 ? 65.530 86.562 5.360 1.00 31.69 235 THR A N 1
ATOM 1932 C CA . THR A 1 239 ? 65.612 87.132 3.999 1.00 33.97 235 THR A CA 1
ATOM 1933 C C . THR A 1 239 ? 64.314 87.814 3.502 1.00 34.86 235 THR A C 1
ATOM 1934 O O . THR A 1 239 ? 64.349 88.553 2.514 1.00 36.04 235 THR A O 1
ATOM 1938 N N . GLU A 1 240 ? 63.188 87.583 4.192 1.00 35.07 236 GLU A N 1
ATOM 1939 C CA . GLU A 1 240 ? 61.872 88.113 3.796 1.00 35.64 236 GLU A CA 1
ATOM 1940 C C . GLU A 1 240 ? 61.285 89.186 4.716 1.00 35.42 236 GLU A C 1
ATOM 1941 O O . GLU A 1 240 ? 60.123 89.583 4.554 1.00 34.87 236 GLU A O 1
ATOM 1947 N N . LEU A 1 241 ? 62.072 89.658 5.679 1.00 35.30 237 LEU A N 1
ATOM 1948 C CA . LEU A 1 241 ? 61.594 90.680 6.614 1.00 35.58 237 LEU A CA 1
ATOM 1949 C C . LEU A 1 241 ? 61.345 92.019 5.915 1.00 36.64 237 LEU A C 1
ATOM 1950 O O . LEU A 1 241 ? 61.963 92.305 4.887 1.00 37.26 237 LEU A O 1
ATOM 1955 N N . THR A 1 242 ? 60.442 92.819 6.486 1.00 37.07 238 THR A N 1
ATOM 1956 C CA . THR A 1 242 ? 60.018 94.111 5.917 1.00 38.01 238 THR A CA 1
ATOM 1957 C C . THR A 1 242 ? 60.109 95.223 6.967 1.00 38.34 238 THR A C 1
ATOM 1958 O O . THR A 1 242 ? 60.278 94.947 8.150 1.00 37.42 238 THR A O 1
ATOM 1962 N N . ASP A 1 243 ? 59.964 96.481 6.541 1.00 39.04 239 ASP A N 1
ATOM 1963 C CA . ASP A 1 243 ? 59.909 97.599 7.491 1.00 39.45 239 ASP A CA 1
ATOM 1964 C C . ASP A 1 243 ? 58.817 97.417 8.568 1.00 38.30 239 ASP A C 1
ATOM 1965 O O . ASP A 1 243 ? 59.049 97.700 9.750 1.00 38.18 239 ASP A O 1
ATOM 1970 N N . GLU A 1 244 ? 57.641 96.952 8.143 1.00 37.18 240 GLU A N 1
ATOM 1971 C CA . GLU A 1 244 ? 56.516 96.605 9.025 1.00 36.41 240 GLU A CA 1
ATOM 1972 C C . GLU A 1 244 ? 56.921 95.576 10.093 1.00 34.16 240 GLU A C 1
ATOM 1973 O O . GLU A 1 244 ? 56.646 95.765 11.280 1.00 33.74 240 GLU A O 1
ATOM 1979 N N . LEU A 1 245 ? 57.577 94.504 9.654 1.00 32.69 241 LEU A N 1
ATOM 1980 C CA . LEU A 1 245 ? 57.980 93.403 10.546 1.00 30.89 241 LEU A CA 1
ATOM 1981 C C . LEU A 1 245 ? 59.220 93.744 11.392 1.00 30.84 241 LEU A C 1
ATOM 1982 O O . LEU A 1 245 ? 59.536 93.034 12.361 1.00 29.54 241 LEU A O 1
ATOM 1987 N N . ASN A 1 246 ? 59.906 94.840 11.047 1.00 30.76 242 ASN A N 1
ATOM 1988 C CA . ASN A 1 246 ? 61.028 95.354 11.861 1.00 31.05 242 ASN A CA 1
ATOM 1989 C C . ASN A 1 246 ? 60.702 96.533 12.816 1.00 31.59 242 ASN A C 1
ATOM 1990 O O . ASN A 1 246 ? 61.620 97.095 13.443 1.00 31.07 242 ASN A O 1
ATOM 1995 N N . LYS A 1 247 ? 59.418 96.898 12.943 1.00 31.46 243 LYS A N 1
ATOM 1996 C CA . LYS A 1 247 ? 58.995 98.033 13.792 1.00 32.19 243 LYS A CA 1
ATOM 1997 C C . LYS A 1 247 ? 59.266 97.863 15.290 1.00 32.52 243 LYS A C 1
ATOM 1998 O O . LYS A 1 247 ? 59.105 96.764 15.846 1.00 31.39 243 LYS A O 1
ATOM 2000 N N . GLN A 1 248 ? 59.686 98.962 15.929 1.00 32.73 244 GLN A N 1
ATOM 2001 C CA . GLN A 1 248 ? 60.019 98.996 17.349 1.00 32.96 244 GLN A CA 1
ATOM 2002 C C . GLN A 1 248 ? 59.073 99.886 18.151 1.00 33.76 244 GLN A C 1
ATOM 2003 O O . GLN A 1 248 ? 58.533 100.881 17.626 1.00 34.14 244 GLN A O 1
ATOM 2009 N N . LEU A 1 249 ? 58.883 99.517 19.416 1.00 34.71 245 LEU A N 1
ATOM 2010 C CA . LEU A 1 249 ? 58.192 100.343 20.406 1.00 36.11 245 LEU A CA 1
ATOM 2011 C C . LEU A 1 249 ? 59.120 101.465 20.861 1.00 37.55 245 LEU A C 1
ATOM 2012 O O . LEU A 1 249 ? 60.334 101.418 20.616 1.00 37.57 245 LEU A O 1
ATOM 2017 N N . SER A 1 250 ? 58.554 102.477 21.514 1.00 38.83 246 SER A N 1
ATOM 2018 C CA . SER A 1 250 ? 59.351 103.620 21.989 1.00 39.82 246 SER A CA 1
ATOM 2019 C C . SER A 1 250 ? 60.493 103.235 22.946 1.00 39.99 246 SER A C 1
ATOM 2020 O O . SER A 1 250 ? 61.492 103.963 23.062 1.00 40.50 246 SER A O 1
ATOM 2023 N N . ASN A 1 251 ? 60.368 102.085 23.610 1.00 38.87 247 ASN A N 1
ATOM 2024 C CA . ASN A 1 251 ? 61.402 101.615 24.526 1.00 38.72 247 ASN A CA 1
ATOM 2025 C C . ASN A 1 251 ? 62.547 100.811 23.878 1.00 37.15 247 ASN A C 1
ATOM 2026 O O . ASN A 1 251 ? 63.471 100.376 24.569 1.00 37.22 247 ASN A O 1
ATOM 2031 N N . GLY A 1 252 ? 62.471 100.629 22.562 1.00 35.55 248 GLY A N 1
ATOM 2032 C CA . GLY A 1 252 ? 63.498 99.910 21.799 1.00 34.36 248 GLY A CA 1
ATOM 2033 C C . GLY A 1 252 ? 63.188 98.446 21.498 1.00 33.40 248 GLY A C 1
ATOM 2034 O O . GLY A 1 252 ? 63.861 97.826 20.665 1.00 32.25 248 GLY A O 1
ATOM 2035 N N . GLU A 1 253 ? 62.191 97.886 22.188 1.00 32.39 249 GLU A N 1
ATOM 2036 C CA . GLU A 1 253 ? 61.800 96.467 21.971 1.00 32.05 249 GLU A CA 1
AT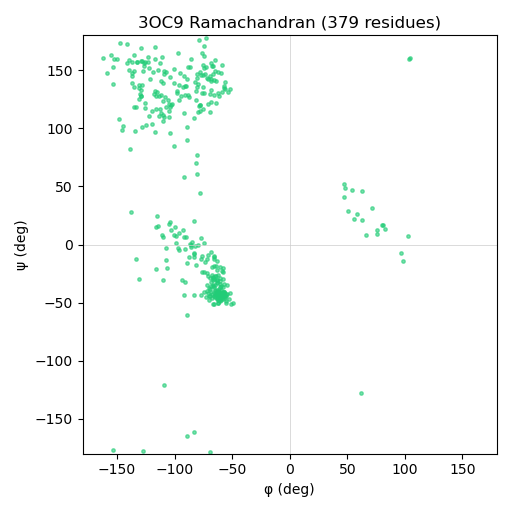OM 2037 C C . GLU A 1 253 ? 61.142 96.249 20.592 1.00 30.24 249 GLU A C 1
ATOM 2038 O O . GLU A 1 253 ? 60.416 97.113 20.110 1.00 30.56 249 GLU A O 1
ATOM 2044 N N . PHE A 1 254 ? 61.382 95.093 19.962 1.00 28.52 250 PHE A N 1
ATOM 2045 C CA . PHE A 1 254 ? 60.720 94.764 18.680 1.00 27.27 250 PHE A CA 1
ATOM 2046 C C . PHE A 1 254 ? 59.298 94.240 18.890 1.00 26.73 250 PHE A C 1
ATOM 2047 O O . PHE A 1 254 ? 59.058 93.451 19.815 1.00 26.75 250 PHE A O 1
ATOM 2055 N N . ILE A 1 255 ? 58.358 94.733 18.071 1.00 25.66 251 ILE A N 1
ATOM 2056 C CA A ILE A 1 255 ? 56.960 94.266 18.032 0.50 25.47 251 ILE A CA 1
ATOM 2057 C CA B ILE A 1 255 ? 56.971 94.254 18.117 0.50 25.25 251 ILE A CA 1
ATOM 2058 C C . ILE A 1 255 ? 56.895 92.765 17.718 1.00 24.37 251 ILE A C 1
ATOM 2059 O O . ILE A 1 255 ? 56.162 91.994 18.365 1.00 24.70 251 ILE A O 1
ATOM 2068 N N . TYR A 1 256 ? 57.655 92.375 16.692 1.00 23.73 252 TYR A N 1
ATOM 2069 C CA . TYR A 1 256 ? 57.847 90.966 16.288 1.00 22.72 252 TYR A CA 1
ATOM 2070 C C . TYR A 1 256 ? 59.204 90.458 16.817 1.00 21.54 252 TYR A C 1
ATOM 2071 O O . TYR A 1 256 ? 60.227 90.485 16.111 1.00 21.74 252 TYR A O 1
ATOM 2080 N N . ASN A 1 257 ? 59.193 89.997 18.069 1.00 20.82 253 ASN A N 1
ATOM 2081 C CA . ASN A 1 257 ? 60.423 89.677 18.820 1.00 20.78 253 ASN A CA 1
ATOM 2082 C C . ASN A 1 257 ? 60.674 88.179 19.084 1.00 20.49 253 ASN A C 1
ATOM 2083 O O . ASN A 1 257 ? 61.622 87.821 19.798 1.00 19.68 253 ASN A O 1
ATOM 2088 N N . CYS A 1 258 ? 59.846 87.307 18.505 1.00 19.23 254 CYS A N 1
ATOM 2089 C CA . CYS A 1 258 ? 59.955 85.850 18.776 1.00 19.75 254 CYS A CA 1
ATOM 2090 C C . CYS A 1 258 ? 60.919 85.144 17.799 1.00 19.93 254 CYS A C 1
ATOM 2091 O O . CYS A 1 258 ? 60.502 84.668 16.727 1.00 19.91 254 CYS A O 1
ATOM 2094 N N . GLY A 1 259 ? 62.207 85.078 18.159 1.00 19.20 255 GLY A N 1
ATOM 2095 C CA . GLY A 1 259 ? 63.228 84.415 17.316 1.00 19.22 255 GLY A CA 1
ATOM 2096 C C . GLY A 1 259 ? 63.162 82.885 17.359 1.00 19.40 255 GLY A C 1
ATOM 2097 O O . GLY A 1 259 ? 63.427 82.285 18.403 1.00 19.14 255 GLY A O 1
ATOM 2098 N N . HIS A 1 260 ? 62.874 82.247 16.212 1.00 18.14 256 HIS A N 1
ATOM 2099 C CA . HIS A 1 260 ? 62.734 80.758 16.153 1.00 18.35 256 HIS A CA 1
ATOM 2100 C C . HIS A 1 260 ? 64.103 80.066 16.155 1.00 19.02 256 HIS A C 1
ATOM 2101 O O . HIS A 1 260 ? 64.916 80.306 15.256 1.00 19.63 256 HIS A O 1
ATOM 2108 N N . ILE A 1 261 ? 64.379 79.223 17.153 1.00 18.97 257 ILE A N 1
ATOM 2109 C CA . ILE A 1 261 ? 65.740 78.631 17.266 1.00 21.20 257 ILE A CA 1
ATOM 2110 C C . ILE A 1 261 ? 65.804 77.091 17.111 1.00 20.20 257 ILE A C 1
ATOM 2111 O O . ILE A 1 261 ? 66.828 76.464 17.434 1.00 20.85 257 ILE A O 1
ATOM 2116 N N . SER A 1 262 ? 64.725 76.495 16.598 1.00 19.33 258 SER A N 1
ATOM 2117 C CA . SER A 1 262 ? 64.685 75.049 16.239 1.00 18.78 258 SER A CA 1
ATOM 2118 C C . SER A 1 262 ? 64.872 74.068 17.421 1.00 17.82 258 SER A C 1
ATOM 2119 O O . SER A 1 262 ? 65.637 73.096 17.319 1.00 16.27 258 SER A O 1
ATOM 2122 N N . ILE A 1 263 ? 64.168 74.324 18.524 1.00 15.99 259 ILE A N 1
ATOM 2123 C CA . ILE A 1 263 ? 63.979 73.316 19.602 1.00 15.74 259 ILE A CA 1
ATOM 2124 C C . ILE A 1 263 ? 62.451 73.262 19.839 1.00 15.56 259 ILE A C 1
ATOM 2125 O O . ILE A 1 263 ? 61.896 74.159 20.498 1.00 15.18 259 ILE A O 1
ATOM 2130 N N . ASN A 1 264 ? 61.778 72.232 19.288 1.00 15.30 260 ASN A N 1
ATOM 2131 C CA . ASN A 1 264 ? 60.281 72.181 19.212 1.00 16.00 260 ASN A CA 1
ATOM 2132 C C . ASN A 1 264 ? 59.722 70.864 19.754 1.00 16.77 260 ASN A C 1
ATOM 2133 O O . ASN A 1 264 ? 60.242 69.789 19.421 1.00 16.23 260 ASN A O 1
ATOM 2138 N N . GLY A 1 265 ? 58.690 70.953 20.607 1.00 16.49 261 GLY A N 1
ATOM 2139 C CA . GLY A 1 265 ? 57.984 69.763 21.122 1.00 16.65 261 GLY A CA 1
ATOM 2140 C C . GLY A 1 265 ? 56.659 69.495 20.394 1.00 17.15 261 GLY A C 1
ATOM 2141 O O . GLY A 1 265 ? 55.922 70.436 20.093 1.00 17.04 261 GLY A O 1
ATOM 2142 N N . TYR A 1 266 ? 56.376 68.214 20.111 1.00 17.01 262 TYR A N 1
ATOM 2143 C CA . TYR A 1 266 ? 55.178 67.796 19.359 1.00 17.57 262 TYR A CA 1
ATOM 2144 C C . TYR A 1 266 ? 54.422 66.654 20.061 1.00 19.00 262 TYR A C 1
ATOM 2145 O O . TYR A 1 266 ? 55.054 65.687 20.529 1.00 19.43 262 TYR A O 1
ATOM 2154 N N . SER A 1 267 ? 53.087 66.735 20.104 1.00 19.55 263 SER A N 1
ATOM 2155 C CA . SER A 1 267 ? 52.257 65.591 20.568 1.00 19.60 263 SER A CA 1
ATOM 2156 C C . SER A 1 267 ? 52.226 64.514 19.473 1.00 20.08 263 SER A C 1
ATOM 2157 O O . SER A 1 267 ? 52.372 64.836 18.289 1.00 19.76 263 SER A O 1
ATOM 2160 N N . THR A 1 268 ? 52.058 63.240 19.858 1.00 20.47 264 THR A N 1
ATOM 2161 C CA . THR A 1 268 ? 52.041 62.118 18.892 1.00 21.25 264 THR A CA 1
ATOM 2162 C C . THR A 1 268 ? 50.842 62.259 17.932 1.00 21.88 264 THR A C 1
ATOM 2163 O O . THR A 1 268 ? 50.967 62.015 16.718 1.00 21.24 264 THR A O 1
ATOM 2167 N N . SER A 1 269 ? 49.698 62.686 18.472 1.00 22.88 265 SER A N 1
ATOM 2168 C CA A SER A 1 269 ? 48.508 62.947 17.647 0.55 23.74 265 SER A CA 1
ATOM 2169 C CA B SER A 1 269 ? 48.511 62.956 17.653 0.15 23.05 265 SER A CA 1
ATOM 2170 C CA C SER A 1 269 ? 48.505 62.966 17.658 0.30 23.23 265 SER A CA 1
ATOM 2171 C C . SER A 1 269 ? 48.791 64.019 16.584 1.00 23.17 265 SER A C 1
ATOM 2172 O O . SER A 1 269 ? 48.318 63.905 15.431 1.00 23.33 265 SER A O 1
ATOM 2179 N N . PHE A 1 270 ? 49.565 65.056 16.948 1.00 22.22 266 PHE A N 1
ATOM 2180 C CA . PHE A 1 270 ? 49.924 66.087 15.954 1.00 21.47 266 PHE A CA 1
ATOM 2181 C C . PHE A 1 270 ? 50.860 65.532 14.856 1.00 20.89 266 PHE A C 1
ATOM 2182 O O . PHE A 1 270 ? 50.657 65.822 13.665 1.00 21.28 266 PHE A O 1
ATOM 2190 N N . LEU A 1 271 ? 51.856 64.730 15.246 1.00 20.43 267 LEU A N 1
ATOM 2191 C CA . LEU A 1 271 ? 52.750 64.079 14.269 1.00 20.54 267 LEU A CA 1
ATOM 2192 C C . LEU A 1 271 ? 51.955 63.209 13.267 1.00 21.66 267 LEU A C 1
ATOM 2193 O O . LEU A 1 271 ? 52.288 63.163 12.079 1.00 21.78 267 LEU A O 1
ATOM 2198 N N . GLU A 1 272 ? 50.899 62.547 13.743 1.00 22.69 268 GLU A N 1
ATOM 2199 C CA . GLU A 1 272 ? 50.004 61.779 12.836 1.00 23.99 268 GLU A CA 1
ATOM 2200 C C . GLU A 1 272 ? 49.324 62.667 11.779 1.00 24.09 268 GLU A C 1
ATOM 2201 O O . GLU A 1 272 ? 49.265 62.278 10.585 1.00 24.50 268 GLU A O 1
ATOM 2207 N N . LYS A 1 273 ? 48.851 63.856 12.188 1.00 23.71 269 LYS A N 1
ATOM 2208 C CA . LYS A 1 273 ? 48.279 64.845 11.233 1.00 24.46 269 LYS A CA 1
ATOM 2209 C C . LYS A 1 273 ? 49.321 65.388 10.265 1.00 23.91 269 LYS A C 1
ATOM 2210 O O . LYS A 1 273 ? 49.074 65.480 9.055 1.00 23.83 269 LYS A O 1
ATOM 2216 N N . ALA A 1 274 ? 50.505 65.726 10.788 1.00 22.83 270 ALA A N 1
ATOM 2217 C CA . ALA A 1 274 ? 51.583 66.303 9.983 1.00 23.15 270 ALA A CA 1
ATOM 2218 C C . ALA A 1 274 ? 52.057 65.390 8.838 1.00 23.84 270 ALA A C 1
ATOM 2219 O O . ALA A 1 274 ? 52.422 65.881 7.750 1.00 23.40 270 ALA A O 1
ATOM 2221 N N . ALA A 1 275 ? 52.026 64.081 9.073 1.00 24.82 271 ALA A N 1
ATOM 2222 C CA . ALA A 1 275 ? 52.472 63.093 8.072 1.00 25.85 271 ALA A CA 1
ATOM 2223 C C . ALA A 1 275 ? 51.631 63.104 6.782 1.00 27.37 271 ALA A C 1
ATOM 2224 O O . ALA A 1 275 ? 52.125 62.692 5.737 1.00 27.97 271 ALA A O 1
ATOM 2226 N N . GLU A 1 276 ? 50.400 63.613 6.859 1.00 27.88 272 GLU A N 1
ATOM 2227 C CA . GLU A 1 276 ? 49.475 63.672 5.716 1.00 29.62 272 GLU A CA 1
ATOM 2228 C C . GLU A 1 276 ? 49.472 65.019 4.968 1.00 30.01 272 GLU A C 1
ATOM 2229 O O . GLU A 1 276 ? 48.820 65.141 3.934 1.00 30.79 272 GLU A O 1
ATOM 2235 N N . TYR A 1 277 ? 50.213 66.005 5.485 1.00 29.20 273 TYR A N 1
ATOM 2236 C CA . TYR A 1 277 ? 50.190 67.394 5.004 1.00 29.65 273 TYR A CA 1
ATOM 2237 C C . TYR A 1 277 ? 51.187 67.633 3.868 1.00 29.94 273 TYR A C 1
ATOM 2238 O O . TYR A 1 277 ? 52.370 67.276 3.980 1.00 30.14 273 TYR A O 1
ATOM 2247 N N . GLN A 1 278 ? 50.706 68.218 2.764 1.00 29.87 274 GLN A N 1
ATOM 2248 C CA . GLN A 1 278 ? 51.567 68.560 1.619 1.00 29.39 274 GLN A CA 1
ATOM 2249 C C . GLN A 1 278 ? 52.288 69.908 1.815 1.00 28.78 274 GLN A C 1
ATOM 2250 O O . GLN A 1 278 ? 51.656 70.979 1.766 1.00 28.25 274 GLN A O 1
ATOM 2252 N N . LEU A 1 279 ? 53.606 69.847 2.045 1.00 27.31 275 LEU A N 1
ATOM 2253 C CA . LEU A 1 279 ? 54.448 71.041 2.253 1.00 26.23 275 LEU A CA 1
ATOM 2254 C C . LEU A 1 279 ? 54.855 71.749 0.932 1.00 26.51 275 LEU A C 1
ATOM 2255 O O . LEU A 1 279 ? 55.041 71.081 -0.094 1.00 27.56 275 LEU A O 1
ATOM 2260 N N . PRO A 1 280 ? 54.984 73.095 0.946 1.00 26.60 276 PRO A N 1
ATOM 2261 C CA . PRO A 1 280 ? 55.367 73.831 -0.272 1.00 27.16 276 PRO A CA 1
ATOM 2262 C C . PRO A 1 280 ? 56.863 73.661 -0.640 1.00 27.20 276 PRO A C 1
ATOM 2263 O O . PRO A 1 280 ? 57.706 73.512 0.251 1.00 26.45 276 PRO A O 1
ATOM 2267 N N . TYR A 1 281 ? 57.187 73.657 -1.942 1.00 26.73 277 TYR A N 1
ATOM 2268 C CA . TYR A 1 281 ? 58.606 73.534 -2.346 1.00 27.08 277 TYR A CA 1
ATOM 2269 C C . TYR A 1 281 ? 59.384 74.853 -2.201 1.00 26.15 277 TYR A C 1
ATOM 2270 O O . TYR A 1 281 ? 58.804 75.955 -2.315 1.00 26.09 277 TYR A O 1
ATOM 2279 N N . HIS A 1 282 ? 60.682 74.736 -1.897 1.00 25.61 278 HIS A N 1
ATOM 2280 C CA . HIS A 1 282 ? 61.636 75.859 -1.898 1.00 25.80 278 HIS A CA 1
ATOM 2281 C C . HIS A 1 282 ? 62.880 75.496 -2.744 1.00 27.28 278 HIS A C 1
ATOM 2282 O O . HIS A 1 282 ? 63.161 74.303 -2.930 1.00 26.94 278 HIS A O 1
ATOM 2289 N N . ILE A 1 283 ? 63.614 76.509 -3.224 1.00 28.78 279 ILE A N 1
ATOM 2290 C CA A ILE A 1 283 ? 64.906 76.321 -3.925 0.70 30.64 279 ILE A CA 1
ATOM 2291 C CA B ILE A 1 283 ? 64.896 76.279 -3.902 0.30 30.52 279 ILE A CA 1
ATOM 2292 C C . ILE A 1 283 ? 66.083 76.636 -2.996 1.00 31.51 279 ILE A C 1
ATOM 2293 O O . ILE A 1 283 ? 66.140 77.738 -2.400 1.00 31.28 279 ILE A O 1
ATOM 2302 N N . ALA A 1 284 ? 67.015 75.682 -2.867 1.00 32.49 280 ALA A N 1
ATOM 2303 C CA . ALA A 1 284 ? 68.269 75.870 -2.139 1.00 34.39 280 ALA A CA 1
ATOM 2304 C C . ALA A 1 284 ? 69.446 75.615 -3.096 1.00 36.77 280 ALA A C 1
ATOM 2305 O O . ALA A 1 284 ? 69.375 74.720 -3.949 1.00 37.39 280 ALA A O 1
ATOM 2307 N N . LYS A 1 285 ? 70.523 76.394 -2.976 1.00 38.57 281 LYS A N 1
ATOM 2308 C CA . LYS A 1 285 ? 71.648 76.272 -3.931 1.00 40.95 281 LYS A CA 1
ATOM 2309 C C . LYS A 1 285 ? 72.953 75.689 -3.354 1.00 42.13 281 LYS A C 1
ATOM 2310 O O . LYS A 1 285 ? 73.159 75.683 -2.129 1.00 42.14 281 LYS A O 1
ATOM 2316 N N . LYS A 1 286 ? 73.822 75.219 -4.260 1.00 43.77 282 LYS A N 1
ATOM 2317 C CA . LYS A 1 286 ? 75.004 74.417 -3.934 1.00 45.28 282 LYS A CA 1
ATOM 2318 C C . LYS A 1 286 ? 76.090 74.588 -5.011 1.00 46.11 282 LYS A C 1
ATOM 2319 O O . LYS A 1 286 ? 75.778 74.872 -6.172 1.00 46.56 282 LYS A O 1
ATOM 2325 N N . LYS A 1 287 ? 77.357 74.412 -4.624 1.00 46.83 283 LYS A N 1
ATOM 2326 C CA . LYS A 1 287 ? 78.474 74.374 -5.583 1.00 48.04 283 LYS A CA 1
ATOM 2327 C C . LYS A 1 287 ? 78.808 72.919 -5.919 1.00 48.53 283 LYS A C 1
ATOM 2328 O O . LYS A 1 287 ? 79.071 72.106 -5.014 1.00 47.77 283 LYS A O 1
ATOM 2330 N N . VAL A 1 288 ? 78.785 72.601 -7.216 1.00 49.28 284 VAL A N 1
ATOM 2331 C CA . VAL A 1 288 ? 78.913 71.224 -7.708 1.00 49.96 284 VAL A CA 1
ATOM 2332 C C . VAL A 1 288 ? 79.971 71.142 -8.823 1.00 51.30 284 VAL A C 1
ATOM 2333 O O . VAL A 1 288 ? 79.860 71.862 -9.823 1.00 51.45 284 VAL A O 1
ATOM 2337 N N . PRO A 1 289 ? 80.983 70.255 -8.662 1.00 52.23 285 PRO A N 1
ATOM 2338 C CA . PRO A 1 289 ? 81.993 70.093 -9.723 1.00 53.90 285 PRO A CA 1
ATOM 2339 C C . PRO A 1 289 ? 81.398 69.490 -10.999 1.00 55.05 285 PRO A C 1
ATOM 2340 O O . PRO A 1 289 ? 80.481 68.671 -10.923 1.00 54.31 285 PRO A O 1
ATOM 2344 N N . PHE A 1 290 ? 81.933 69.895 -12.150 1.00 57.15 286 PHE A N 1
ATOM 2345 C CA . PHE A 1 290 ? 81.431 69.476 -13.465 1.00 59.34 286 PHE A CA 1
ATOM 2346 C C . PHE A 1 290 ? 82.547 69.509 -14.533 1.00 61.22 286 PHE A C 1
ATOM 2347 O O . PHE A 1 290 ? 83.568 70.182 -14.365 1.00 61.48 286 PHE A O 1
ATOM 2355 N N . VAL A 1 291 ? 82.342 68.784 -15.630 1.00 63.08 287 VAL A N 1
ATOM 2356 C CA . VAL A 1 291 ? 83.308 68.761 -16.737 1.00 65.67 287 VAL A CA 1
ATOM 2357 C C . VAL A 1 291 ? 82.917 69.803 -17.798 1.00 67.26 287 VAL A C 1
ATOM 2358 O O . VAL A 1 291 ? 81.772 69.824 -18.254 1.00 67.20 287 VAL A O 1
ATOM 2362 N N . ASN A 1 292 ? 83.862 70.666 -18.178 1.00 69.26 288 ASN A N 1
ATOM 2363 C CA . ASN A 1 292 ? 83.578 71.752 -19.132 1.00 71.18 288 ASN A CA 1
ATOM 2364 C C . ASN A 1 292 ? 83.636 71.350 -20.620 1.00 72.84 288 ASN A C 1
ATOM 2365 O O . ASN A 1 292 ? 83.544 70.162 -20.951 1.00 73.13 288 ASN A O 1
ATOM 2370 N N . GLU A 1 293 ? 83.777 72.350 -21.497 1.00 74.29 289 GLU A N 1
ATOM 2371 C CA . GLU A 1 293 ? 83.761 72.163 -22.954 1.00 75.96 289 GLU A CA 1
ATOM 2372 C C . GLU A 1 293 ? 84.944 71.357 -23.516 1.00 77.41 289 GLU A C 1
ATOM 2373 O O . GLU A 1 293 ? 84.807 70.690 -24.548 1.00 78.29 289 GLU A O 1
ATOM 2375 N N . GLN A 1 294 ? 86.094 71.424 -22.845 1.00 77.75 290 GLN A N 1
ATOM 2376 C CA . GLN A 1 294 ? 87.308 70.732 -23.304 1.00 78.91 290 GLN A CA 1
ATOM 2377 C C . GLN A 1 294 ? 87.777 69.621 -22.351 1.00 78.26 290 GLN A C 1
ATOM 2378 O O . GLN A 1 294 ? 88.963 69.269 -22.329 1.00 79.05 290 GLN A O 1
ATOM 2380 N N . GLY A 1 295 ? 86.844 69.078 -21.568 1.00 76.88 291 GLY A N 1
ATOM 2381 C CA . GLY A 1 295 ? 87.106 67.900 -20.736 1.00 75.79 291 GLY A CA 1
ATOM 2382 C C . GLY A 1 295 ? 87.781 68.128 -19.392 1.00 74.88 291 GLY A C 1
ATOM 2383 O O . GLY A 1 295 ? 88.241 67.171 -18.761 1.00 74.50 291 GLY A O 1
ATOM 2384 N N . ILE A 1 296 ? 87.841 69.384 -18.953 1.00 74.39 292 ILE A N 1
ATOM 2385 C CA . ILE A 1 296 ? 88.449 69.743 -17.665 1.00 73.62 292 ILE A CA 1
ATOM 2386 C C . ILE A 1 296 ? 87.385 69.783 -16.557 1.00 71.94 292 ILE A C 1
ATOM 2387 O O . ILE A 1 296 ? 86.293 70.324 -16.757 1.00 71.41 292 ILE A O 1
ATOM 2392 N N . VAL A 1 297 ? 87.704 69.204 -15.400 1.00 70.93 293 VAL A N 1
ATOM 2393 C CA . VAL A 1 297 ? 86.820 69.276 -14.230 1.00 69.17 293 VAL A CA 1
ATOM 2394 C C . VAL A 1 297 ? 86.948 70.644 -13.533 1.00 68.98 293 VAL A C 1
ATOM 2395 O O . VAL A 1 297 ? 88.031 71.025 -13.069 1.00 69.18 293 VAL A O 1
ATOM 2399 N N . ILE A 1 298 ? 85.831 71.369 -13.476 1.00 68.22 294 ILE A N 1
ATOM 2400 C CA . ILE A 1 298 ? 85.754 72.702 -12.870 1.00 67.92 294 ILE A CA 1
ATOM 2401 C C . ILE A 1 298 ? 85.207 72.615 -11.442 1.00 66.48 294 ILE A C 1
ATOM 2402 O O . ILE A 1 298 ? 84.188 71.961 -11.208 1.00 65.32 294 ILE A O 1
ATOM 2407 N N . HIS A 1 299 ? 85.895 73.260 -10.497 1.00 66.33 295 HIS A N 1
ATOM 2408 C CA . HIS A 1 299 ? 85.364 73.485 -9.144 1.00 65.26 295 HIS A CA 1
ATOM 2409 C C . HIS A 1 299 ? 84.925 74.954 -9.018 1.00 65.13 295 HIS A C 1
ATOM 2410 O O . HIS A 1 299 ? 85.756 75.822 -8.733 1.00 65.64 295 HIS A O 1
ATOM 2417 N N . PRO A 1 300 ? 83.619 75.234 -9.226 1.00 64.36 296 PRO A N 1
ATOM 2418 C CA . PRO A 1 300 ? 83.116 76.618 -9.369 1.00 64.13 296 PRO A CA 1
ATOM 2419 C C . PRO A 1 300 ? 83.261 77.487 -8.114 1.00 63.19 296 PRO A C 1
ATOM 2420 O O . PRO A 1 300 ? 83.206 76.975 -6.990 1.00 62.28 296 PRO A O 1
ATOM 2424 N N . SER A 1 301 ? 83.446 78.792 -8.321 1.00 63.13 297 SER A N 1
ATOM 2425 C CA . SER A 1 301 ? 83.591 79.757 -7.220 1.00 62.24 297 SER A CA 1
ATOM 2426 C C . SER A 1 301 ? 82.243 80.308 -6.729 1.00 60.76 297 SER A C 1
ATOM 2427 O O . SER A 1 301 ? 82.177 80.979 -5.691 1.00 60.46 297 SER A O 1
ATOM 2430 N N . GLU A 1 302 ? 81.181 80.022 -7.483 1.00 59.51 298 GLU A N 1
ATOM 2431 C CA . GLU A 1 302 ? 79.817 80.411 -7.119 1.00 57.49 298 GLU A CA 1
ATOM 2432 C C . GLU A 1 302 ? 78.854 79.229 -7.272 1.00 56.09 298 GLU A C 1
ATOM 2433 O O . GLU A 1 302 ? 79.129 78.284 -8.020 1.00 56.30 298 GLU A O 1
ATOM 2435 N N . ASN A 1 303 ? 77.728 79.290 -6.560 1.00 53.87 299 ASN A N 1
ATOM 2436 C CA . ASN A 1 303 ? 76.712 78.229 -6.590 1.00 52.05 299 ASN A CA 1
ATOM 2437 C C . ASN A 1 303 ? 76.174 77.936 -8.001 1.00 51.32 299 ASN A C 1
ATOM 2438 O O . ASN A 1 303 ? 75.876 78.864 -8.763 1.00 51.59 299 ASN A O 1
ATOM 2443 N N . ASN A 1 304 ? 76.067 76.645 -8.341 1.00 49.57 300 ASN A N 1
ATOM 2444 C CA . ASN A 1 304 ? 75.664 76.212 -9.687 1.00 48.16 300 ASN A CA 1
ATOM 2445 C C . ASN A 1 304 ? 74.596 75.102 -9.715 1.00 46.33 300 ASN A C 1
ATOM 2446 O O . ASN A 1 304 ? 74.019 74.816 -10.765 1.00 46.53 300 ASN A O 1
ATOM 2451 N N . GLY A 1 305 ? 74.343 74.485 -8.563 1.00 43.99 301 GLY A N 1
ATOM 2452 C CA . GLY A 1 305 ? 73.361 73.401 -8.465 1.00 41.49 301 GLY A CA 1
ATOM 2453 C C . GLY A 1 305 ? 72.097 73.788 -7.708 1.00 39.13 301 GLY A C 1
ATOM 2454 O O . GLY A 1 305 ? 72.154 74.579 -6.760 1.00 39.12 301 GLY A O 1
ATOM 2455 N N . ILE A 1 306 ? 70.965 73.217 -8.126 1.00 37.04 302 ILE A N 1
ATOM 2456 C CA . ILE A 1 306 ? 69.646 73.463 -7.505 1.00 34.39 302 ILE A CA 1
ATOM 2457 C C . ILE A 1 306 ? 69.154 72.213 -6.757 1.00 33.36 302 ILE A C 1
ATOM 2458 O O . ILE A 1 306 ? 69.070 71.135 -7.358 1.00 33.09 302 ILE A O 1
ATOM 2463 N N . LYS A 1 307 ? 68.854 72.364 -5.454 1.00 31.05 303 LYS A N 1
ATOM 2464 C CA . LYS A 1 307 ? 68.220 71.322 -4.621 1.00 30.34 303 LYS A CA 1
ATOM 2465 C C . LYS A 1 307 ? 66.754 71.692 -4.310 1.00 29.60 303 LYS A C 1
ATOM 2466 O O . LYS A 1 307 ? 66.520 72.707 -3.682 1.00 29.63 303 LYS A O 1
ATOM 2472 N N . LYS A 1 308 ? 65.787 70.879 -4.751 1.00 29.30 304 LYS A N 1
ATOM 2473 C CA . LYS A 1 308 ? 64.357 71.055 -4.402 1.00 28.91 304 LYS A CA 1
ATOM 2474 C C . LYS A 1 308 ? 64.079 70.538 -2.976 1.00 27.95 304 LYS A C 1
ATOM 2475 O O . LYS A 1 308 ? 64.201 69.331 -2.730 1.00 28.49 304 LYS A O 1
ATOM 2481 N N . GLU A 1 309 ? 63.698 71.437 -2.051 1.00 26.66 305 GLU A N 1
ATOM 2482 C CA . GLU A 1 309 ? 63.539 71.090 -0.620 1.00 25.43 305 GLU A CA 1
ATOM 2483 C C . GLU A 1 309 ? 62.173 71.452 -0.007 1.00 24.69 305 GLU A C 1
ATOM 2484 O O . GLU A 1 309 ? 61.475 72.357 -0.495 1.00 24.28 305 GLU A O 1
ATOM 2490 N N . ILE A 1 310 ? 61.813 70.744 1.072 1.00 24.03 306 ILE A N 1
ATOM 2491 C CA . ILE A 1 310 ? 60.643 71.111 1.907 1.00 23.75 306 ILE A CA 1
ATOM 2492 C C . ILE A 1 310 ? 61.152 71.410 3.335 1.00 23.11 306 ILE A C 1
ATOM 2493 O O . ILE A 1 310 ? 62.157 70.817 3.783 1.00 23.30 306 ILE A O 1
ATOM 2498 N N . PHE A 1 311 ? 60.480 72.340 4.040 1.00 22.68 307 PHE A N 1
ATOM 2499 C CA . PHE A 1 311 ? 60.958 72.913 5.338 1.00 22.58 307 PHE A CA 1
ATOM 2500 C C . PHE A 1 311 ? 60.005 72.530 6.504 1.00 21.79 307 PHE A C 1
ATOM 2501 O O . PHE A 1 311 ? 58.787 72.675 6.377 1.00 22.19 307 PHE A O 1
ATOM 2509 N N . PHE A 1 312 ? 60.534 72.033 7.626 1.00 21.43 308 PHE A N 1
ATOM 2510 C CA . PHE A 1 312 ? 59.662 71.498 8.676 1.00 20.88 308 PHE A CA 1
ATOM 2511 C C . PHE A 1 312 ? 58.734 72.567 9.269 1.00 20.33 308 PHE A C 1
ATOM 2512 O O . PHE A 1 312 ? 57.593 72.264 9.609 1.00 19.85 308 PHE A O 1
ATOM 2520 N N . PHE A 1 313 ? 59.211 73.809 9.344 1.00 20.39 309 PHE A N 1
ATOM 2521 C CA . PHE A 1 313 ? 58.421 74.889 9.983 1.00 20.41 309 PHE A CA 1
ATOM 2522 C C . PHE A 1 313 ? 57.208 75.353 9.175 1.00 20.37 309 PHE A C 1
ATOM 2523 O O . PHE A 1 313 ? 56.316 76.041 9.706 1.00 19.41 309 PHE A O 1
ATOM 2531 N N . ASP A 1 314 ? 57.123 74.952 7.897 1.00 20.63 310 ASP A N 1
ATOM 2532 C CA . ASP A 1 314 ? 55.886 75.205 7.136 1.00 20.95 310 ASP A CA 1
ATOM 2533 C C . ASP A 1 314 ? 54.684 74.379 7.628 1.00 21.27 310 ASP A C 1
ATOM 2534 O O . ASP A 1 314 ? 53.562 74.608 7.166 1.00 21.65 310 ASP A O 1
ATOM 2539 N N . VAL A 1 315 ? 54.917 73.453 8.574 1.00 20.53 311 VAL A N 1
ATOM 2540 C CA . VAL A 1 315 ? 53.826 72.681 9.212 1.00 20.43 311 VAL A CA 1
ATOM 2541 C C . VAL A 1 315 ? 53.115 73.446 10.356 1.00 19.34 311 VAL A C 1
ATOM 2542 O O . VAL A 1 315 ? 51.981 73.107 10.712 1.00 18.41 311 VAL A O 1
ATOM 2546 N N . PHE A 1 316 ? 53.754 74.499 10.874 1.00 18.37 312 PHE A N 1
ATOM 2547 C CA . PHE A 1 316 ? 53.200 75.243 12.038 1.00 18.04 312 PHE A CA 1
ATOM 2548 C C . PHE A 1 316 ? 51.726 75.724 11.897 1.00 19.03 312 PHE A C 1
ATOM 2549 O O . PHE A 1 316 ? 50.961 75.622 12.875 1.00 18.08 312 PHE A O 1
ATOM 2557 N N . PRO A 1 317 ? 51.310 76.243 10.703 1.00 19.82 313 PRO A N 1
ATOM 2558 C CA . PRO A 1 317 ? 49.908 76.742 10.614 1.00 21.11 313 PRO A CA 1
ATOM 2559 C C . PRO A 1 317 ? 48.803 75.651 10.623 1.00 21.99 313 PRO A C 1
ATOM 2560 O O . PRO A 1 317 ? 47.599 75.977 10.743 1.00 23.18 313 PRO A O 1
ATOM 2564 N N . LEU A 1 318 ? 49.203 74.378 10.525 1.00 21.66 314 LEU A N 1
ATOM 2565 C CA . LEU A 1 318 ? 48.253 73.256 10.676 1.00 22.57 314 LEU A CA 1
ATOM 2566 C C . LEU A 1 318 ? 47.690 73.138 12.109 1.00 23.34 314 LEU A C 1
ATOM 2567 O O . LEU A 1 318 ? 46.545 72.691 12.315 1.00 23.69 314 LEU A O 1
ATOM 2572 N N . ALA A 1 319 ? 48.488 73.531 13.101 1.00 22.39 315 ALA A N 1
ATOM 2573 C CA . ALA A 1 319 ? 48.080 73.432 14.523 1.00 22.85 315 ALA A CA 1
ATOM 2574 C C . ALA A 1 319 ? 47.055 74.487 14.992 1.00 23.63 315 ALA A C 1
ATOM 2575 O O . ALA A 1 319 ? 47.112 75.637 14.541 1.00 24.47 315 ALA A O 1
ATOM 2577 N N . THR A 1 320 ? 46.150 74.107 15.912 1.00 23.96 316 THR A N 1
ATOM 2578 C CA . THR A 1 320 ? 45.245 75.088 16.581 1.00 24.87 316 THR A CA 1
ATOM 2579 C C . THR A 1 320 ? 45.604 75.376 18.058 1.00 24.04 316 THR A C 1
ATOM 2580 O O . THR A 1 320 ? 45.082 76.340 18.656 1.00 24.56 316 THR A O 1
ATOM 2584 N N . LYS A 1 321 ? 46.467 74.546 18.653 1.00 23.13 317 LYS A N 1
ATOM 2585 C CA . LYS A 1 321 ? 46.884 74.754 20.054 1.00 22.43 317 LYS A CA 1
ATOM 2586 C C . LYS A 1 321 ? 48.415 74.827 20.119 1.00 21.28 317 LYS A C 1
ATOM 2587 O O . LYS A 1 321 ? 49.100 73.785 20.033 1.00 20.07 317 LYS A O 1
ATOM 2593 N N . VAL A 1 322 ? 48.938 76.050 20.253 1.00 19.73 318 VAL A N 1
ATOM 2594 C CA . VAL A 1 322 ? 50.412 76.280 20.218 1.00 19.61 318 VAL A CA 1
ATOM 2595 C C . VAL A 1 322 ? 50.839 77.140 21.418 1.00 19.47 318 VAL A C 1
ATOM 2596 O O . VAL A 1 322 ? 50.217 78.192 21.682 1.00 20.81 318 VAL A O 1
ATOM 2600 N N . SER A 1 323 ? 51.855 76.698 22.165 1.00 18.75 319 SER A N 1
ATOM 2601 C CA . SER A 1 323 ? 52.435 77.523 23.235 1.00 18.78 319 SER A CA 1
ATOM 2602 C C . SER A 1 323 ? 53.858 78.019 22.854 1.00 18.10 319 SER A C 1
ATOM 2603 O O . SER A 1 323 ? 54.578 77.328 22.094 1.00 17.66 319 SER A O 1
ATOM 2606 N N . ILE A 1 324 ? 54.238 79.207 23.362 1.00 17.56 320 ILE A N 1
ATOM 2607 C CA A ILE A 1 324 ? 55.535 79.856 23.065 0.70 17.60 320 ILE A CA 1
ATOM 2608 C CA B ILE A 1 324 ? 55.544 79.842 23.075 0.30 17.50 320 ILE A CA 1
ATOM 2609 C C . ILE A 1 324 ? 56.353 79.993 24.372 1.00 17.74 320 ILE A C 1
ATOM 2610 O O . ILE A 1 324 ? 55.913 80.653 25.327 1.00 17.41 320 ILE A O 1
ATOM 2619 N N . PHE A 1 325 ? 57.533 79.364 24.403 1.00 16.87 321 PHE A N 1
ATOM 2620 C CA . PHE A 1 325 ? 58.390 79.189 25.629 1.00 17.99 321 PHE A CA 1
ATOM 2621 C C . PHE A 1 325 ? 59.706 79.982 25.479 1.00 18.10 321 PHE A C 1
ATOM 2622 O O . PHE A 1 325 ? 60.579 79.610 24.663 1.00 17.10 321 PHE A O 1
ATOM 2630 N N . GLU A 1 326 ? 59.889 81.058 26.258 1.00 18.14 322 GLU A N 1
ATOM 2631 C CA . GLU A 1 326 ? 61.159 81.840 26.174 1.00 19.01 322 GLU A CA 1
ATOM 2632 C C . GLU A 1 326 ? 62.360 81.158 26.867 1.00 18.91 322 GLU A C 1
ATOM 2633 O O . GLU A 1 326 ? 62.245 80.749 28.038 1.00 19.58 322 GLU A O 1
ATOM 2639 N N . ILE A 1 327 ? 63.505 81.057 26.168 1.00 18.24 323 ILE A N 1
ATOM 2640 C CA . ILE A 1 327 ? 64.783 80.620 26.791 1.00 19.51 323 ILE A CA 1
ATOM 2641 C C . ILE A 1 327 ? 65.822 81.757 26.848 1.00 19.35 323 ILE A C 1
ATOM 2642 O O . ILE A 1 327 ? 65.754 82.700 26.059 1.00 20.21 323 ILE A O 1
ATOM 2647 N N . GLN A 1 328 ? 66.775 81.662 27.780 1.00 20.29 324 GLN A N 1
ATOM 2648 C CA . GLN A 1 328 ? 67.899 82.609 27.840 1.00 21.43 324 GLN A CA 1
ATOM 2649 C C . GLN A 1 328 ? 69.061 82.093 26.987 1.00 21.73 324 GLN A C 1
ATOM 2650 O O . GLN A 1 328 ? 69.379 80.906 27.042 1.00 20.22 324 GLN A O 1
ATOM 2656 N N . ARG A 1 329 ? 69.700 82.975 26.207 1.00 21.91 325 ARG A N 1
ATOM 2657 C CA . ARG A 1 329 ? 70.822 82.537 25.350 1.00 23.03 325 ARG A CA 1
ATOM 2658 C C . ARG A 1 329 ? 71.938 81.962 26.232 1.00 22.78 325 ARG A C 1
ATOM 2659 O O . ARG A 1 329 ? 72.599 80.992 25.855 1.00 22.86 325 ARG A O 1
ATOM 2667 N N . PHE A 1 330 ? 72.139 82.555 27.412 1.00 23.04 326 PHE A N 1
ATOM 2668 C CA . PHE A 1 330 ? 73.254 82.155 28.297 1.00 23.78 326 PHE A CA 1
ATOM 2669 C C . PHE A 1 330 ? 73.100 80.695 28.799 1.00 23.08 326 PHE A C 1
ATOM 2670 O O . PHE A 1 330 ? 74.085 80.001 29.101 1.00 22.33 326 PHE A O 1
ATOM 2678 N N . ILE A 1 331 ? 71.848 80.241 28.877 1.00 21.63 327 ILE A N 1
ATOM 2679 C CA . ILE A 1 331 ? 71.512 78.905 29.378 1.00 21.17 327 ILE A CA 1
ATOM 2680 C C . ILE A 1 331 ? 71.440 77.833 28.249 1.00 21.08 327 ILE A C 1
ATOM 2681 O O . ILE A 1 331 ? 71.943 76.707 28.421 1.00 21.25 327 ILE A O 1
ATOM 2686 N N . GLU A 1 332 ? 70.812 78.159 27.115 1.00 20.32 328 GLU A N 1
ATOM 2687 C CA . GLU A 1 332 ? 70.495 77.098 26.103 1.00 20.46 328 GLU A CA 1
ATOM 2688 C C . GLU A 1 332 ? 70.730 77.477 24.620 1.00 21.11 328 GLU A C 1
ATOM 2689 O O . GLU A 1 332 ? 70.083 76.898 23.729 1.00 21.97 328 GLU A O 1
ATOM 2695 N N . PHE A 1 333 ? 71.670 78.394 24.326 1.00 22.18 329 PHE A N 1
ATOM 2696 C CA . PHE A 1 333 ? 72.042 78.653 22.893 1.00 23.41 329 PHE A CA 1
ATOM 2697 C C . PHE A 1 333 ? 73.529 78.996 22.625 1.00 23.71 329 PHE A C 1
ATOM 2698 O O . PHE A 1 333 ? 73.945 80.132 22.832 1.00 24.03 329 PHE A O 1
ATOM 2706 N N . SER A 1 334 ? 74.309 78.026 22.131 1.00 23.74 330 SER A N 1
ATOM 2707 C CA . SER A 1 334 ? 75.676 78.301 21.597 1.00 23.74 330 SER A CA 1
ATOM 2708 C C . SER A 1 334 ? 75.981 77.306 20.469 1.00 23.74 330 SER A C 1
ATOM 2709 O O . SER A 1 334 ? 76.168 76.117 20.737 1.00 23.40 330 SER A O 1
ATOM 2712 N N . ALA A 1 335 ? 76.000 77.782 19.214 1.00 23.45 331 ALA A N 1
ATOM 2713 C CA . ALA A 1 335 ? 76.064 76.881 18.035 1.00 24.18 331 ALA A CA 1
ATOM 2714 C C . ALA A 1 335 ? 77.481 76.665 17.502 1.00 25.08 331 ALA A C 1
ATOM 2715 O O . ALA A 1 335 ? 78.298 77.580 17.564 1.00 26.25 331 ALA A O 1
ATOM 2717 N N . LEU A 1 336 ? 77.741 75.472 16.959 1.00 25.79 332 LEU A N 1
ATOM 2718 C CA . LEU A 1 336 ? 79.015 75.167 16.249 1.00 26.34 332 LEU A CA 1
ATOM 2719 C C . LEU A 1 336 ? 78.771 75.036 14.745 1.00 27.26 332 LEU A C 1
ATOM 2720 O O . LEU A 1 336 ? 78.148 74.054 14.294 1.00 26.46 332 LEU A O 1
ATOM 2725 N N . LYS A 1 337 ? 79.259 76.020 13.976 1.00 28.52 333 LYS A N 1
ATOM 2726 C CA . LYS A 1 337 ? 79.000 76.112 12.528 1.00 30.47 333 LYS A CA 1
ATOM 2727 C C . LYS A 1 337 ? 80.243 76.336 11.642 1.00 31.79 333 LYS A C 1
ATOM 2728 O O . LYS A 1 337 ? 80.262 75.897 10.479 1.00 32.15 333 LYS A O 1
ATOM 2734 N N . ASN A 1 338 ? 81.260 77.008 12.189 1.00 32.25 334 ASN A N 1
ATOM 2735 C CA . ASN A 1 338 ? 82.434 77.460 11.418 1.00 33.39 334 ASN A CA 1
ATOM 2736 C C . ASN A 1 338 ? 83.781 76.947 11.967 1.00 33.98 334 ASN A C 1
ATOM 2737 O O . ASN A 1 338 ? 83.904 76.601 13.155 1.00 33.99 334 ASN A O 1
ATOM 2742 N N . SER A 1 339 ? 84.799 76.904 11.104 1.00 35.30 335 SER A N 1
ATOM 2743 C CA . SER A 1 339 ? 86.181 76.685 11.534 1.00 36.42 335 SER A CA 1
ATOM 2744 C C . SER A 1 339 ? 86.719 77.944 12.231 1.00 37.24 335 SER A C 1
ATOM 2745 O O . SER A 1 339 ? 86.029 78.965 12.292 1.00 36.03 335 SER A O 1
ATOM 2748 N N . LEU A 1 340 ? 87.956 77.871 12.725 1.00 38.56 336 LEU A N 1
ATOM 2749 C CA . LEU A 1 340 ? 88.605 79.006 13.406 1.00 40.36 336 LEU A CA 1
ATOM 2750 C C . LEU A 1 340 ? 89.080 80.136 12.467 1.00 42.05 336 LEU A C 1
ATOM 2751 O O . LEU A 1 340 ? 89.657 81.140 12.926 1.00 42.53 336 LEU A O 1
ATOM 2756 N N . ASN A 1 341 ? 88.831 79.986 11.168 1.00 42.83 337 ASN A N 1
ATOM 2757 C CA . ASN A 1 341 ? 89.063 81.073 10.207 1.00 44.41 337 ASN A CA 1
ATOM 2758 C C . ASN A 1 341 ? 87.903 82.105 10.147 1.00 43.61 337 ASN A C 1
ATOM 2759 O O . ASN A 1 341 ? 87.977 83.078 9.390 1.00 44.51 337 ASN A O 1
ATOM 2764 N N . GLU A 1 342 ? 86.844 81.875 10.938 1.00 41.93 338 GLU A N 1
ATOM 2765 C CA . GLU A 1 342 ? 85.806 82.885 11.243 1.00 41.18 338 GLU A CA 1
ATOM 2766 C C . GLU A 1 342 ? 85.796 83.188 12.753 1.00 39.64 338 GLU A C 1
ATOM 2767 O O . GLU A 1 342 ? 86.291 82.391 13.555 1.00 39.17 338 GLU A O 1
ATOM 2773 N N . SER A 1 343 ? 85.240 84.338 13.142 1.00 38.75 339 SER A N 1
ATOM 2774 C CA . SER A 1 343 ? 85.294 84.762 14.547 1.00 37.87 339 SER A CA 1
ATOM 2775 C C . SER A 1 343 ? 83.961 84.585 15.281 1.00 36.20 339 SER A C 1
ATOM 2776 O O . SER A 1 343 ? 83.748 85.169 16.353 1.00 36.40 339 SER A O 1
ATOM 2779 N N . PHE A 1 344 ? 83.069 83.772 14.714 1.00 34.69 340 PHE A N 1
ATOM 2780 C CA . PHE A 1 344 ? 81.793 83.448 15.376 1.00 33.21 340 PHE A CA 1
ATOM 2781 C C . PHE A 1 344 ? 81.377 81.981 15.183 1.00 31.54 340 PHE A C 1
ATOM 2782 O O . PHE A 1 344 ? 81.820 81.346 14.231 1.00 30.71 340 PHE A O 1
ATOM 2790 N N . ASP A 1 345 ? 80.551 81.459 16.103 1.00 29.79 341 ASP A N 1
ATOM 2791 C CA . ASP A 1 345 ? 80.025 80.057 16.063 1.00 28.50 341 ASP A CA 1
ATOM 2792 C C . ASP A 1 345 ? 81.105 78.991 15.781 1.00 28.56 341 ASP A C 1
ATOM 2793 O O . ASP A 1 345 ? 80.953 78.160 14.861 1.00 27.90 341 ASP A O 1
ATOM 2798 N N . ASN A 1 346 ? 82.181 79.030 16.576 1.00 27.53 342 ASN A N 1
ATOM 2799 C CA . ASN A 1 346 ? 83.338 78.105 16.434 1.00 28.59 342 ASN A CA 1
ATOM 2800 C C . ASN A 1 346 ? 83.700 77.379 17.754 1.00 28.15 342 ASN A C 1
ATOM 2801 O O . ASN A 1 346 ? 83.007 77.548 18.768 1.00 27.40 342 ASN A O 1
ATOM 2806 N N . VAL A 1 347 ? 84.757 76.555 17.754 1.00 28.67 343 VAL A N 1
ATOM 2807 C CA . VAL A 1 347 ? 85.084 75.758 18.945 1.00 28.34 343 VAL A CA 1
ATOM 2808 C C . VAL A 1 347 ? 85.450 76.599 20.167 1.00 29.16 343 VAL A C 1
ATOM 2809 O O . VAL A 1 347 ? 85.150 76.216 21.296 1.00 29.07 343 VAL A O 1
ATOM 2813 N N . ASN A 1 348 ? 86.068 77.761 19.933 1.00 30.33 344 ASN A N 1
ATOM 2814 C CA . ASN A 1 348 ? 86.409 78.695 21.007 1.00 30.98 344 ASN A CA 1
ATOM 2815 C C . ASN A 1 348 ? 85.205 79.424 21.618 1.00 29.98 344 ASN A C 1
ATOM 2816 O O . ASN A 1 348 ? 85.155 79.585 22.843 1.00 30.04 344 ASN A O 1
ATOM 2821 N N . THR A 1 349 ? 84.242 79.829 20.785 1.00 29.07 345 THR A N 1
ATOM 2822 C CA . THR A 1 349 ? 83.038 80.521 21.288 1.00 28.22 345 THR A CA 1
ATOM 2823 C C . THR A 1 349 ? 82.142 79.557 22.080 1.00 26.74 345 THR A C 1
ATOM 2824 O O . THR A 1 349 ? 81.556 79.944 23.113 1.00 26.15 345 THR A O 1
ATOM 2828 N N . VAL A 1 350 ? 82.068 78.306 21.607 1.00 25.92 346 VAL A N 1
ATOM 2829 C CA . VAL A 1 350 ? 81.353 77.231 22.333 1.00 25.70 346 VAL A CA 1
ATOM 2830 C C . VAL A 1 350 ? 81.992 76.955 23.706 1.00 26.17 346 VAL A C 1
ATOM 2831 O O . VAL A 1 350 ? 81.294 76.926 24.724 1.00 25.96 346 VAL A O 1
ATOM 2835 N N . LYS A 1 351 ? 83.314 76.751 23.741 1.00 27.85 347 LYS A N 1
ATOM 2836 C CA . LYS A 1 351 ? 84.064 76.615 25.008 1.00 28.94 347 LYS A CA 1
ATOM 2837 C C . LYS A 1 351 ? 83.809 77.729 26.037 1.00 29.40 347 LYS A C 1
ATOM 2838 O O . LYS A 1 351 ? 83.493 77.434 27.204 1.00 30.03 347 LYS A O 1
ATOM 2844 N N . ARG A 1 352 ? 83.943 78.991 25.598 1.00 30.07 348 ARG A N 1
ATOM 2845 C CA A ARG A 1 352 ? 83.723 80.171 26.455 0.50 30.41 348 ARG A CA 1
ATOM 2846 C CA B ARG A 1 352 ? 83.713 80.179 26.443 0.50 30.45 348 ARG A CA 1
ATOM 2847 C C . ARG A 1 352 ? 82.325 80.172 27.088 1.00 29.98 348 ARG A C 1
ATOM 2848 O O . ARG A 1 352 ? 82.184 80.463 28.293 1.00 30.00 348 ARG A O 1
ATOM 2863 N N . ASP A 1 353 ? 81.305 79.835 26.282 1.00 27.36 349 ASP A N 1
ATOM 2864 C CA . ASP A 1 353 ? 79.904 79.825 26.731 1.00 26.25 349 ASP A CA 1
ATOM 2865 C C . ASP A 1 353 ? 79.637 78.667 27.733 1.00 25.48 349 ASP A C 1
ATOM 2866 O O . ASP A 1 353 ? 78.999 78.875 28.774 1.00 25.42 349 ASP A O 1
ATOM 2871 N N . TRP A 1 354 ? 80.146 77.466 27.430 1.00 24.59 350 TRP A N 1
ATOM 2872 C CA . TRP A 1 354 ? 79.961 76.295 28.327 1.00 24.48 350 TRP A CA 1
ATOM 2873 C C . TRP A 1 354 ? 80.650 76.514 29.706 1.00 25.03 350 TRP A C 1
ATOM 2874 O O . TRP A 1 354 ? 80.058 76.228 30.766 1.00 24.10 350 TRP A O 1
ATOM 2885 N N . TYR A 1 355 ? 81.868 77.059 29.682 1.00 26.41 351 TYR A N 1
ATOM 2886 C CA . TYR A 1 355 ? 82.612 77.356 30.917 1.00 28.05 351 TYR A CA 1
ATOM 2887 C C . TYR A 1 355 ? 81.872 78.372 31.810 1.00 28.09 351 TYR A C 1
ATOM 2888 O O . TYR A 1 355 ? 81.801 78.182 33.027 1.00 28.48 351 TYR A O 1
ATOM 2897 N N . ARG A 1 356 ? 81.296 79.423 31.209 1.00 28.25 352 ARG A N 1
ATOM 2898 C CA . ARG A 1 356 ? 80.585 80.462 31.973 1.00 29.04 352 ARG A CA 1
ATOM 2899 C C . ARG A 1 356 ? 79.284 79.928 32.601 1.00 28.61 352 ARG A C 1
ATOM 2900 O O . ARG A 1 356 ? 78.960 80.261 33.755 1.00 28.99 352 ARG A O 1
ATOM 2908 N N . LEU A 1 357 ? 78.546 79.100 31.848 1.00 26.38 353 LEU A N 1
ATOM 2909 C CA . LEU A 1 357 ? 77.363 78.419 32.399 1.00 25.96 353 LEU A CA 1
ATOM 2910 C C . LEU A 1 357 ? 77.705 77.547 33.634 1.00 26.07 353 LEU A C 1
ATOM 2911 O O . LEU A 1 357 ? 76.980 77.570 34.653 1.00 26.50 353 LEU A O 1
ATOM 2916 N N . ASN A 1 358 ? 78.795 76.784 33.549 1.00 25.74 354 ASN A N 1
ATOM 2917 C CA . ASN A 1 358 ? 79.175 75.867 34.624 1.00 27.17 354 ASN A CA 1
ATOM 2918 C C . ASN A 1 358 ? 79.562 76.613 35.929 1.00 28.38 354 ASN A C 1
ATOM 2919 O O . ASN A 1 358 ? 79.228 76.171 37.040 1.00 29.20 354 ASN A O 1
ATOM 2924 N N . ILE A 1 359 ? 80.211 77.763 35.778 1.00 29.22 355 ILE A N 1
ATOM 2925 C CA . ILE A 1 359 ? 80.500 78.668 36.923 1.00 30.72 355 ILE A CA 1
ATOM 2926 C C . ILE A 1 359 ? 79.210 79.184 37.596 1.00 30.68 355 ILE A C 1
ATOM 2927 O O . ILE A 1 359 ? 79.076 79.139 38.836 1.00 31.24 355 ILE A O 1
ATOM 2932 N N . TYR A 1 360 ? 78.264 79.652 36.779 1.00 29.93 356 TYR A N 1
ATOM 2933 C CA . TYR A 1 360 ? 76.929 80.048 37.245 1.00 30.37 356 TYR A CA 1
ATOM 2934 C C . TYR A 1 360 ? 76.226 78.94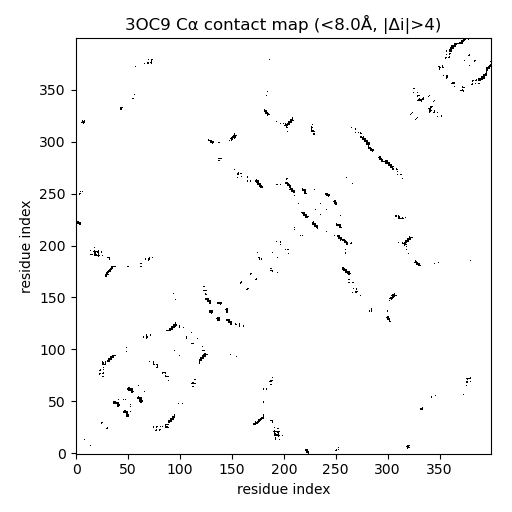2 38.059 1.00 30.27 356 TYR A C 1
ATOM 2935 O O . TYR A 1 360 ? 75.670 79.223 39.133 1.00 31.24 356 TYR A O 1
ATOM 2944 N N . TYR A 1 361 ? 76.246 77.697 37.565 1.00 29.67 357 TYR A N 1
ATOM 2945 C CA . TYR A 1 361 ? 75.588 76.578 38.264 1.00 30.03 357 TYR A CA 1
ATOM 2946 C C . TYR A 1 361 ? 76.266 76.281 39.635 1.00 31.32 357 TYR A C 1
ATOM 2947 O O . TYR A 1 361 ? 75.582 76.039 40.652 1.00 31.13 357 TYR A O 1
ATOM 2956 N N . LEU A 1 362 ? 77.596 76.320 39.666 1.00 31.80 358 LEU A N 1
ATOM 2957 C CA . LEU A 1 362 ? 78.329 76.157 40.934 1.00 33.40 358 LEU A CA 1
ATOM 2958 C C . LEU A 1 362 ? 77.935 77.204 41.995 1.00 34.98 358 LEU A C 1
ATOM 2959 O O . LEU A 1 362 ? 77.741 76.854 43.161 1.00 35.56 358 LEU A O 1
ATOM 2964 N N . LYS A 1 363 ? 77.797 78.462 41.582 1.00 35.93 359 LYS A N 1
ATOM 2965 C CA . LYS A 1 363 ? 77.379 79.554 42.484 1.00 38.13 359 LYS A CA 1
ATOM 2966 C C . LYS A 1 363 ? 75.917 79.425 42.945 1.00 38.78 359 LYS A C 1
ATOM 2967 O O . LYS A 1 363 ? 75.583 79.763 44.088 1.00 39.37 359 LYS A O 1
ATOM 2973 N N . LYS A 1 364 ? 75.050 78.932 42.060 1.00 38.33 360 LYS A N 1
ATOM 2974 C CA . LYS A 1 364 ? 73.645 78.724 42.398 1.00 39.04 360 LYS A CA 1
ATOM 2975 C C . LYS A 1 364 ? 73.498 77.594 43.444 1.00 39.44 360 LYS A C 1
ATOM 2976 O O . LYS A 1 364 ? 72.528 77.575 44.227 1.00 40.06 360 LYS A O 1
ATOM 2982 N N . ALA A 1 365 ? 74.461 76.671 43.460 1.00 39.03 361 ALA A N 1
ATOM 2983 C CA . ALA A 1 365 ? 74.461 75.556 44.402 1.00 39.70 361 ALA A CA 1
ATOM 2984 C C . ALA A 1 365 ? 75.101 75.920 45.763 1.00 40.89 361 ALA A C 1
ATOM 2985 O O . ALA A 1 365 ? 75.138 75.093 46.677 1.00 41.11 361 ALA A O 1
ATOM 2987 N N . GLY A 1 366 ? 75.594 77.153 45.878 1.00 41.65 362 GLY A N 1
ATOM 2988 C CA . GLY A 1 366 ? 76.162 77.667 47.141 1.00 43.36 362 GLY A CA 1
ATOM 2989 C C . GLY A 1 366 ? 77.681 77.717 47.236 1.00 44.20 362 GLY A C 1
ATOM 2990 O O . GLY A 1 366 ? 78.231 77.993 48.320 1.00 45.61 362 GLY A O 1
ATOM 2991 N N . ALA A 1 367 ? 78.375 77.444 46.129 1.00 43.56 363 ALA A N 1
ATOM 2992 C CA . ALA A 1 367 ? 79.846 77.467 46.120 1.00 43.95 363 ALA A CA 1
ATOM 2993 C C . ALA A 1 367 ? 80.408 78.870 45.874 1.00 44.71 363 ALA A C 1
ATOM 2994 O O . ALA A 1 367 ? 79.703 79.745 45.370 1.00 44.48 363 ALA A O 1
ATOM 2996 N N . ILE A 1 368 ? 81.670 79.075 46.258 1.00 45.55 364 ILE A N 1
ATOM 2997 C CA . ILE A 1 368 ? 82.412 80.307 45.951 1.00 46.24 364 ILE A CA 1
ATOM 2998 C C . ILE A 1 368 ? 83.465 79.966 44.894 1.00 45.90 364 ILE A C 1
ATOM 2999 O O . ILE A 1 368 ? 84.242 79.036 45.081 1.00 46.26 364 ILE A O 1
ATOM 3004 N N . VAL A 1 369 ? 83.478 80.709 43.784 1.00 45.80 365 VAL A N 1
ATOM 3005 C CA . VAL A 1 369 ? 84.371 80.392 42.655 1.00 45.60 365 VAL A CA 1
ATOM 3006 C C . VAL A 1 369 ? 85.399 81.492 42.393 1.00 46.56 365 VAL A C 1
ATOM 3007 O O . VAL A 1 369 ? 85.049 82.664 42.226 1.00 46.89 365 VAL A O 1
ATOM 3011 N N . ASP A 1 370 ? 86.665 81.085 42.342 1.00 47.54 366 ASP A N 1
ATOM 3012 C CA . ASP A 1 370 ? 87.803 81.979 42.131 1.00 48.78 366 ASP A CA 1
ATOM 3013 C C . ASP A 1 370 ? 88.407 81.723 40.741 1.00 48.47 366 ASP A C 1
ATOM 3014 O O . ASP A 1 370 ? 89.057 80.700 40.531 1.00 48.53 366 ASP A O 1
ATOM 3019 N N . ASP A 1 371 ? 88.177 82.645 39.799 1.00 49.23 367 ASP A N 1
ATOM 3020 C CA . ASP A 1 371 ? 88.638 82.473 38.402 1.00 49.49 367 ASP A CA 1
ATOM 3021 C C . ASP A 1 371 ? 89.875 83.301 37.994 1.00 50.47 367 ASP A C 1
ATOM 3022 O O . ASP A 1 371 ? 90.137 83.497 36.803 1.00 50.70 367 ASP A O 1
ATOM 3027 N N . SER A 1 372 ? 90.637 83.760 38.985 1.00 51.23 368 SER A N 1
ATOM 3028 C CA . SER A 1 372 ? 91.747 84.697 38.758 1.00 52.04 368 SER A CA 1
ATOM 3029 C C . SER A 1 372 ? 92.913 84.140 37.924 1.00 51.87 368 SER A C 1
ATOM 3030 O O . SER A 1 372 ? 93.617 84.907 37.258 1.00 52.66 368 SER A O 1
ATOM 3033 N N . LYS A 1 373 ? 93.113 82.821 37.956 1.00 50.76 369 LYS A N 1
ATOM 3034 C CA . LYS A 1 373 ? 94.244 82.193 37.270 1.00 50.11 369 LYS A CA 1
ATOM 3035 C C . LYS A 1 373 ? 93.882 81.422 35.999 1.00 49.02 369 LYS A C 1
ATOM 3036 O O . LYS A 1 373 ? 94.753 81.140 35.168 1.00 49.32 369 LYS A O 1
ATOM 3038 N N . SER A 1 374 ? 92.611 81.050 35.863 1.00 47.00 370 SER A N 1
ATOM 3039 C CA . SER A 1 374 ? 92.174 80.158 34.780 1.00 45.20 370 SER A CA 1
ATOM 3040 C C . SER A 1 374 ? 90.677 80.307 34.542 1.00 43.50 370 SER A C 1
ATOM 3041 O O . SER A 1 374 ? 89.937 80.569 35.493 1.00 43.14 370 SER A O 1
ATOM 3044 N N . PRO A 1 375 ? 90.219 80.142 33.279 1.00 42.38 371 PRO A N 1
ATOM 3045 C CA . PRO A 1 375 ? 88.770 80.132 33.038 1.00 40.80 371 PRO A CA 1
ATOM 3046 C C . PRO A 1 375 ? 88.116 78.729 32.954 1.00 39.26 371 PRO A C 1
ATOM 3047 O O . PRO A 1 375 ? 86.888 78.643 32.810 1.00 38.71 371 PRO A O 1
ATOM 3051 N N . ILE A 1 376 ? 88.909 77.663 33.049 1.00 38.31 372 ILE A N 1
ATOM 3052 C CA . ILE A 1 376 ? 88.423 76.276 32.799 1.00 36.51 372 ILE A CA 1
ATOM 3053 C C . ILE A 1 376 ? 87.482 75.731 33.891 1.00 35.74 372 ILE A C 1
ATOM 3054 O O . ILE A 1 376 ? 87.853 75.658 35.061 1.00 35.62 372 ILE A O 1
ATOM 3059 N N . CYS A 1 377 ? 86.258 75.359 33.492 1.00 33.64 373 CYS A N 1
ATOM 3060 C CA . CYS A 1 377 ? 85.285 74.729 34.396 1.00 32.65 373 CYS A CA 1
ATOM 3061 C C . CYS A 1 377 ? 84.469 73.726 33.561 1.00 31.51 373 CYS A C 1
ATOM 3062 O O . CYS A 1 377 ? 83.561 74.146 32.845 1.00 31.14 373 CYS A O 1
ATOM 3065 N N . GLU A 1 378 ? 84.833 72.442 33.627 1.00 31.24 374 GLU A N 1
ATOM 3066 C CA . GLU A 1 378 ? 84.185 71.364 32.842 1.00 31.44 374 GLU A CA 1
ATOM 3067 C C . GLU A 1 378 ? 83.419 70.399 33.741 1.00 31.31 374 GLU A C 1
ATOM 3068 O O . GLU A 1 378 ? 84.016 69.697 34.579 1.00 32.46 374 GLU A O 1
ATOM 3074 N N . ILE A 1 379 ? 82.101 70.353 33.544 1.00 30.14 375 ILE A N 1
ATOM 3075 C CA . ILE A 1 379 ? 81.200 69.505 34.323 1.00 29.58 375 ILE A CA 1
ATOM 3076 C C . ILE A 1 379 ? 80.493 68.517 33.383 1.00 29.33 375 ILE A C 1
ATOM 3077 O O . ILE A 1 379 ? 79.718 68.938 32.515 1.00 29.05 375 ILE A O 1
ATOM 3082 N N . SER A 1 380 ? 80.759 67.218 33.556 1.00 29.08 376 SER A N 1
ATOM 3083 C CA . SER A 1 380 ? 80.217 66.186 32.647 1.00 29.32 376 SER A CA 1
ATOM 3084 C C . SER A 1 380 ? 78.687 66.221 32.565 1.00 28.41 376 SER A C 1
ATOM 3085 O O . SER A 1 380 ? 78.015 66.359 33.590 1.00 27.61 376 SER A O 1
ATOM 3088 N N . PHE A 1 381 ? 78.150 66.108 31.342 1.00 27.97 377 PHE A N 1
ATOM 3089 C CA . PHE A 1 381 ? 76.689 65.998 31.132 1.00 28.13 377 PHE A CA 1
ATOM 3090 C C . PHE A 1 381 ? 76.125 64.741 31.837 1.00 28.20 377 PHE A C 1
ATOM 3091 O O . PHE A 1 381 ? 74.910 64.646 32.078 1.00 28.58 377 PHE A O 1
ATOM 3099 N N . ARG A 1 382 ? 76.987 63.772 32.157 1.00 28.71 378 ARG A N 1
ATOM 3100 C CA . ARG A 1 382 ? 76.558 62.595 32.927 1.00 29.77 378 ARG A CA 1
ATOM 3101 C C . ARG A 1 382 ? 76.328 62.898 34.428 1.00 29.81 378 ARG A C 1
ATOM 3102 O O . ARG A 1 382 ? 75.548 62.205 35.092 1.00 30.46 378 ARG A O 1
ATOM 3110 N N . LYS A 1 383 ? 76.970 63.953 34.934 1.00 29.97 379 LYS A N 1
ATOM 3111 C CA . LYS A 1 383 ? 76.961 64.306 36.376 1.00 30.60 379 LYS A CA 1
ATOM 3112 C C . LYS A 1 383 ? 75.907 65.323 36.891 1.00 29.84 379 LYS A C 1
ATOM 3113 O O . LYS A 1 383 ? 75.503 65.250 38.059 1.00 29.42 379 LYS A O 1
ATOM 3119 N N . SER A 1 384 ? 75.489 66.274 36.049 1.00 28.46 380 SER A N 1
ATOM 3120 C CA . SER A 1 384 ? 74.518 67.313 36.449 1.00 27.67 380 SER A CA 1
ATOM 3121 C C . SER A 1 384 ? 73.755 67.791 35.190 1.00 27.09 380 SER A C 1
ATOM 3122 O O . SER A 1 384 ? 74.354 67.945 34.126 1.00 26.56 380 SER A O 1
ATOM 3125 N N . PHE A 1 385 ? 72.441 67.988 35.327 1.00 26.00 381 PHE A N 1
ATOM 3126 C CA . PHE A 1 385 ? 71.585 68.524 34.250 1.00 24.89 381 PHE A CA 1
ATOM 3127 C C . PHE A 1 385 ? 71.542 70.063 34.314 1.00 25.45 381 PHE A C 1
ATOM 3128 O O . PHE A 1 385 ? 71.920 70.748 33.344 1.00 25.08 381 PHE A O 1
ATOM 3136 N N . GLU A 1 386 ? 71.053 70.597 35.435 1.00 25.22 382 GLU A N 1
ATOM 3137 C CA . GLU A 1 386 ? 71.159 72.031 35.761 1.00 25.54 382 GLU A CA 1
ATOM 3138 C C . GLU A 1 386 ? 72.184 72.091 36.922 1.00 26.65 382 GLU A C 1
ATOM 3139 O O . GLU A 1 386 ? 73.317 71.610 36.734 1.00 26.07 382 GLU A O 1
ATOM 3145 N N . GLU A 1 387 ? 71.810 72.610 38.094 1.00 27.70 383 GLU A N 1
ATOM 3146 C CA . GLU A 1 387 ? 72.750 72.636 39.261 1.00 29.73 383 GLU A CA 1
ATOM 3147 C C . GLU A 1 387 ? 72.550 71.508 40.300 1.00 30.43 383 GLU A C 1
ATOM 3148 O O . GLU A 1 387 ? 73.285 71.429 41.325 1.00 31.21 383 GLU A O 1
ATOM 3154 N N . GLU A 1 388 ? 71.590 70.623 40.043 1.00 30.05 384 GLU A N 1
ATOM 3155 C CA . GLU A 1 388 ? 71.141 69.648 41.064 1.00 30.46 384 GLU A CA 1
ATOM 3156 C C . GLU A 1 388 ? 72.165 68.567 41.459 1.00 31.27 384 GLU A C 1
ATOM 3157 O O . GLU A 1 388 ? 72.040 67.954 42.539 1.00 31.63 384 GLU A O 1
ATOM 3163 N N . GLY A 1 389 ? 73.179 68.338 40.621 1.00 30.59 385 GLY A N 1
ATOM 3164 C CA . GLY A 1 389 ? 74.219 67.343 40.940 1.00 31.65 385 GLY A CA 1
ATOM 3165 C C . GLY A 1 389 ? 75.408 67.896 41.716 1.00 32.27 385 GLY A C 1
ATOM 3166 O O . GLY A 1 389 ? 76.389 67.177 41.958 1.00 32.31 385 GLY A O 1
ATOM 3167 N N . LEU A 1 390 ? 75.311 69.160 42.122 1.00 32.55 386 LEU A N 1
ATOM 3168 C CA . LEU A 1 390 ? 76.458 69.890 42.656 1.00 34.52 386 LEU A CA 1
ATOM 3169 C C . LEU A 1 390 ? 76.289 70.263 44.139 1.00 36.56 386 LEU A C 1
ATOM 3170 O O . LEU A 1 390 ? 77.033 71.099 44.656 1.00 37.32 386 LEU A O 1
ATOM 3175 N N . LYS A 1 391 ? 75.333 69.632 44.820 1.00 38.52 387 LYS A N 1
ATOM 3176 C CA . LYS A 1 391 ? 74.995 69.996 46.215 1.00 40.62 387 LYS A CA 1
ATOM 3177 C C . LYS A 1 391 ? 76.136 69.791 47.218 1.00 42.03 387 LYS A C 1
ATOM 3178 O O . LYS A 1 391 ? 76.197 70.488 48.244 1.00 42.85 387 LYS A O 1
ATOM 3184 N N . GLU A 1 392 ? 77.038 68.863 46.912 1.00 42.25 388 GLU A N 1
ATOM 3185 C CA . GLU A 1 392 ? 78.179 68.564 47.783 1.00 43.80 388 GLU A CA 1
ATOM 3186 C C . GLU A 1 392 ? 79.161 69.736 47.878 1.00 43.79 388 GLU A C 1
ATOM 3187 O O . GLU A 1 392 ? 80.037 69.750 48.752 1.00 44.80 388 GLU A O 1
ATOM 3193 N N . PHE A 1 393 ? 79.004 70.730 47.005 1.00 42.69 389 PHE A N 1
ATOM 3194 C CA . PHE A 1 393 ? 79.909 71.887 47.008 1.00 42.83 389 PHE A CA 1
ATOM 3195 C C . PHE A 1 393 ? 79.349 73.138 47.705 1.00 43.53 389 PHE A C 1
ATOM 3196 O O . PHE A 1 393 ? 79.960 74.209 47.638 1.00 44.06 389 PHE A O 1
ATOM 3204 N N . LYS A 1 394 ? 78.199 73.017 48.375 1.00 44.19 390 LYS A N 1
ATOM 3205 C CA . LYS A 1 394 ? 77.632 74.144 49.128 1.00 45.35 390 LYS A CA 1
ATOM 3206 C C . LYS A 1 394 ? 78.606 74.582 50.236 1.00 46.74 390 LYS A C 1
ATOM 3207 O O . LYS A 1 394 ? 79.083 73.750 51.015 1.00 47.10 390 LYS A O 1
ATOM 3213 N N . GLY A 1 395 ? 78.921 75.876 50.260 1.00 47.50 391 GLY A N 1
ATOM 3214 C CA . GLY A 1 395 ? 79.845 76.452 51.252 1.00 49.25 391 GLY A CA 1
ATOM 3215 C C . GLY A 1 395 ? 81.325 76.171 51.033 1.00 49.77 391 GLY A C 1
ATOM 3216 O O . GLY A 1 395 ? 82.147 76.469 51.907 1.00 51.01 391 GLY A O 1
ATOM 3217 N N . LYS A 1 396 ? 81.675 75.604 49.880 1.00 49.11 392 LYS A N 1
ATOM 3218 C CA . LYS A 1 396 ? 83.070 75.284 49.552 1.00 49.40 392 LYS A CA 1
ATOM 3219 C C . LYS A 1 396 ? 83.707 76.314 48.613 1.00 49.21 392 LYS A C 1
ATOM 3220 O O . LYS A 1 396 ? 83.011 76.940 47.808 1.00 49.01 392 LYS A O 1
ATOM 3226 N N . THR A 1 397 ? 85.027 76.490 48.723 1.00 49.31 393 THR A N 1
ATOM 3227 C CA . THR A 1 397 ? 85.769 77.440 47.872 1.00 48.68 393 THR A CA 1
ATOM 3228 C C . THR A 1 397 ? 86.531 76.696 46.770 1.00 47.61 393 THR A C 1
ATOM 3229 O O . THR A 1 397 ? 87.369 75.837 47.053 1.00 48.20 393 THR A O 1
ATOM 3233 N N . ILE A 1 398 ? 86.207 77.014 45.513 1.00 46.08 394 ILE A N 1
ATOM 3234 C CA . ILE A 1 398 ? 86.801 76.346 44.352 1.00 44.38 394 ILE A CA 1
ATOM 3235 C C . ILE A 1 398 ? 87.670 77.306 43.536 1.00 44.18 394 ILE A C 1
ATOM 3236 O O . ILE A 1 398 ? 87.201 78.380 43.134 1.00 43.72 394 ILE A O 1
ATOM 3241 N N . GLN A 1 399 ? 88.913 76.895 43.271 1.00 44.27 395 GLN A N 1
ATOM 3242 C CA . GLN A 1 399 ? 89.861 77.678 42.464 1.00 44.63 395 GLN A CA 1
ATOM 3243 C C . GLN A 1 399 ? 90.109 77.012 41.108 1.00 43.47 395 GLN A C 1
ATOM 3244 O O . GLN A 1 399 ? 90.712 75.937 41.044 1.00 43.38 395 GLN A O 1
ATOM 3250 N N . LEU A 1 400 ? 89.636 77.648 40.028 1.00 42.94 396 LEU A N 1
ATOM 3251 C CA . LEU A 1 400 ? 89.764 77.098 38.667 1.00 41.86 396 LEU A CA 1
ATOM 3252 C C . LEU A 1 400 ? 91.241 76.914 38.313 1.00 42.78 396 LEU A C 1
ATOM 3253 O O . LEU A 1 400 ? 92.080 77.694 38.786 1.00 43.84 396 LEU A O 1
ATOM 3258 N N . PRO A 1 401 ? 91.576 75.887 37.499 1.00 42.34 397 PRO A N 1
ATOM 3259 C CA . PRO A 1 401 ? 90.727 74.909 36.775 1.00 41.16 397 PRO A CA 1
ATOM 3260 C C . PRO A 1 401 ? 89.976 73.891 37.643 1.00 40.43 397 PRO A C 1
ATOM 3261 O O . PRO A 1 401 ? 90.521 73.394 38.644 1.00 40.26 397 PRO A O 1
ATOM 3265 N N . PHE A 1 402 ? 88.741 73.577 37.225 1.00 38.75 398 PHE A N 1
ATOM 3266 C CA . PHE A 1 402 ? 87.879 72.582 37.881 1.00 37.87 398 PHE A CA 1
ATOM 3267 C C . PHE A 1 402 ? 87.362 71.613 36.814 1.00 36.80 398 PHE A C 1
ATOM 3268 O O . PHE A 1 402 ? 86.859 72.057 35.774 1.00 35.46 398 PHE A O 1
ATOM 3276 N N . ILE A 1 403 ? 87.537 70.308 37.053 1.00 36.87 399 ILE A N 1
ATOM 3277 C CA . ILE A 1 403 ? 87.100 69.253 36.120 1.00 36.90 399 ILE A CA 1
ATOM 3278 C C . ILE A 1 403 ? 86.365 68.134 36.872 1.00 36.97 399 ILE A C 1
ATOM 3279 O O . ILE A 1 403 ? 86.951 67.456 37.730 1.00 37.19 399 ILE A O 1
ATOM 3284 N N . LEU A 1 404 ? 85.092 67.932 36.534 1.00 35.87 400 LEU A N 1
ATOM 3285 C CA . LEU A 1 404 ? 84.255 66.943 37.213 1.00 36.29 400 LEU A CA 1
ATOM 3286 C C . LEU A 1 404 ? 83.716 65.928 36.204 1.00 36.36 400 LEU A C 1
ATOM 3287 O O . LEU A 1 404 ? 82.894 66.266 35.355 1.00 34.56 400 LEU A O 1
ATOM 3292 N N . GLN A 1 405 ? 84.194 64.691 36.294 1.00 37.59 401 GLN A N 1
ATOM 3293 C CA . GLN A 1 405 ? 83.788 63.662 35.339 1.00 38.88 401 GLN A CA 1
ATOM 3294 C C . GLN A 1 405 ? 83.129 62.468 36.028 1.00 39.81 401 GLN A C 1
ATOM 3295 O O . GLN A 1 405 ? 83.164 62.326 37.260 1.00 40.44 401 GLN A O 1
#

Foldseek 3Di:
DWDFDDAQCVPVPLDVLLLLVLLQCQQLQAEAEEEEQADFLVLAVTRARQQQDWQPAPDIDGLQLQVLLLQLQSQVVSCVSPVRDDGDYAYEYEDAPVHVVVVVVVCVVCVNNPDDPVRYHYFYFDKDFWAFDVRHFAAPDVVHTDIDGQAPQSVLLRCVVVCVLVVSVVSNHWKYKYFYSFWSLASTSRSSQSSVCVVLVFQKEFEFEFADDQQDQFWFWIADPQFIATDGNVRDDPVQQDDDPVGGGSGGGGGHGTMMGTSVSSVVSSPDDFDKDKDWDFDWHADDVGDIDRDPDTGIIRIHGYNRSSRRVTNGYHYHYDDCLRTGQGQDHDPVDDHNHSVSSQQSQLVQQVVLLVVLAAAEACPPHSADAARSNQDSHNVSNNVRHPHYDYDPDYHD

B-factor: mean 31.91, std 11.17, range [10.56, 89.86]